Protein AF-0000000073371280 (afdb_homodimer)

Radius of gyration: 33.18 Å; Cα contacts (8 Å, |Δi|>4): 2070; chains: 2; bounding box: 90×64×83 Å

InterPro domains:
  IPR001611 Leucine-rich repeat [PS51450] (56-77)
  IPR032675 Leucine-rich repeat domain superfamily [G3DSA:3.80.10.10] (1-343)
  IPR052574 Cell Division and Infection-Related Protein [PTHR47566] (32-199)

Foldseek 3Di:
DWCLVQAPWPLLSQVLLVPFNDVSPTDDLVRQCQDAEEAQDQSQTAADGVVLSNQNHAYYANAQYAYADYDCLNNQNHAEYHHDHYAHADDDCQSNQNHAYDAHAHYAYQDDDCQSNLNHQEDHHAHYAHQADDCPSHQNHQYDAHAHYAHADYDNPANQRHAYYHHAHYAHQDDACLNHCNHAEYHHAHYAYQAYDCQSNQNHAYDAHAHYAHADDDCLSNQNHAEDHHAHYAHQDDDCPSNPNHNYDHHAHYNHAADWDAQPLAGIFGQDRRGLFTWGWGQDPNDTAIETEPQNYPVQVVLLNLLVNVCSVCVVVLVVVVLVLVCVVPVPAPSVPWAWHHKYHYHNFKIWTKIFSQADPQATKIWIWMATSVRHTDNDIDIDHD/DWCLVQAPWVLLSQVLLVPFNDVSPTDDLVRQCQDAEDAQDQSQTAADGVVLSNQNHAYYANAQYAYADYDCLNNQNHAEYHHDHYAHADDDCQSNQNHAYDAHAHYAYQDDDCQSNLNHQEDHHAHYAHQADDCPSHQNHQYDAHAHYAHADYDNPARQRHAYYHHAHYAHQDDACLNHCNHAEYHHAHYAYQAYDCQSNQNHAYYAHAHYAHADDDCLSNQNHAEDHHAHYAHADDDCPSNPNHNYDHHANYNHAADWDAQPLAGIFGQDRRGLFTWGWGQDPNDTAIETEPQNYPVQVVLQNLLVNVCSVCVVVLVVVVLVLVCVVPVPDPSVQWAWHHKYHYHNFKIWTKIFSQADPQATKIWIWMATSVRHTDNDIDIDHD

Solvent-accessible surface area (backbone atoms only — not comparable to full-atom values): 37244 Å² total; per-residue (Å²): 101,82,48,50,80,49,30,72,26,66,54,52,39,49,50,44,26,73,73,43,25,87,79,55,79,52,35,39,50,84,45,37,33,76,41,40,67,45,83,49,56,62,55,73,31,53,41,58,54,52,50,52,51,25,47,43,21,28,33,40,30,50,22,47,31,54,27,40,54,65,75,51,65,50,21,47,52,23,26,32,42,34,44,21,43,30,49,28,48,55,63,72,43,71,51,23,46,50,23,27,34,41,28,52,21,41,31,46,26,51,59,63,67,50,71,48,23,49,50,24,28,34,43,34,45,24,40,33,52,24,51,56,64,74,39,84,49,38,46,51,25,29,33,41,29,53,20,41,30,53,29,47,59,63,65,58,62,68,20,66,49,23,27,36,42,33,45,24,39,32,48,25,49,52,62,72,50,63,43,20,48,46,24,27,34,40,33,48,21,41,31,49,26,47,52,58,68,43,68,54,23,42,60,20,30,36,42,31,48,23,41,29,48,28,43,58,64,67,48,65,50,21,41,50,22,27,35,39,35,45,22,37,29,45,31,49,63,79,71,61,85,50,26,80,50,53,75,42,78,40,60,29,30,30,52,45,77,54,72,70,45,76,40,88,62,54,37,59,28,37,55,35,36,66,68,39,21,32,32,33,57,30,77,53,95,92,36,82,30,46,33,42,40,65,25,64,44,61,70,46,45,58,59,32,45,62,42,50,44,55,45,40,76,40,43,70,58,51,53,52,51,51,51,52,51,51,35,70,76,36,71,89,51,74,59,87,63,50,35,85,51,36,35,38,36,67,54,64,47,34,35,33,45,30,28,35,67,45,82,46,100,78,27,42,32,32,41,31,40,38,27,37,66,85,68,47,70,50,95,53,78,43,78,47,68,86,101,81,48,49,80,49,30,73,26,66,56,52,37,49,49,44,26,73,73,42,24,85,81,53,79,53,35,40,50,83,46,38,33,77,41,39,68,44,83,49,55,62,55,72,30,55,43,57,54,51,51,52,52,24,47,44,22,28,33,41,31,48,22,46,29,54,26,40,54,64,75,53,65,50,21,48,50,23,27,32,43,34,45,24,41,30,48,29,48,55,65,71,43,72,51,24,46,50,23,26,34,41,31,51,20,40,31,46,26,51,59,63,67,51,73,49,24,49,50,22,30,33,42,33,45,24,40,30,52,25,51,57,65,73,40,84,48,37,46,51,24,30,34,40,28,52,20,41,30,55,29,45,60,64,65,59,61,68,20,66,49,23,27,36,40,34,46,24,40,31,48,26,49,53,62,71,51,62,43,20,49,45,24,26,34,41,34,49,22,43,30,50,25,47,52,59,68,43,67,52,22,43,59,20,29,34,42,31,47,24,41,29,46,27,42,56,62,66,49,65,48,21,40,50,23,28,34,40,35,46,22,36,30,45,30,47,63,77,72,60,86,50,26,79,49,53,75,41,79,40,61,30,30,29,53,44,77,56,73,71,46,77,38,88,63,55,36,59,28,39,55,36,35,64,68,41,21,32,33,33,58,30,75,54,97,91,36,81,31,47,31,41,40,66,27,66,45,63,70,46,45,56,60,31,44,62,42,50,44,55,44,41,76,40,41,69,59,51,51,50,50,49,52,51,49,51,36,71,76,37,70,87,52,76,61,86,65,50,35,85,49,35,34,39,37,65,52,63,48,35,35,32,46,30,28,34,67,45,81,45,100,80,27,42,32,32,41,32,41,38,26,37,65,84,67,46,69,50,96,52,78,44,78,46,67,87

Structure (mmCIF, N/CA/C/O backbone):
data_AF-0000000073371280-model_v1
#
loop_
_entity.id
_entity.type
_entity.pdbx_description
1 polymer 'Leucine-rich repeat domain-containing protein'
#
loop_
_atom_site.group_PDB
_atom_site.id
_atom_site.type_symbol
_atom_site.label_atom_id
_atom_site.label_alt_id
_atom_site.label_comp_id
_atom_site.label_asym_id
_atom_site.label_entity_id
_atom_site.label_seq_id
_atom_site.pdbx_PDB_ins_code
_atom_site.Cartn_x
_atom_site.Cartn_y
_atom_site.Cartn_z
_atom_site.occupancy
_atom_site.B_iso_or_equiv
_atom_site.auth_seq_id
_atom_site.auth_comp_id
_atom_site.auth_asym_id
_atom_site.auth_atom_id
_atom_site.pdbx_PDB_model_num
ATOM 1 N N . MET A 1 1 ? -45.969 -21.984 -8.047 1 91.56 1 MET A N 1
ATOM 2 C CA . MET A 1 1 ? -45.969 -21.016 -6.969 1 91.56 1 MET A CA 1
ATOM 3 C C . MET A 1 1 ? -45.5 -19.656 -7.465 1 91.56 1 MET A C 1
ATOM 5 O O . MET A 1 1 ? -44.438 -19.547 -8.078 1 91.56 1 MET A O 1
ATOM 9 N N . ASN A 1 2 ? -46.281 -18.719 -7.246 1 96.5 2 ASN A N 1
ATOM 10 C CA . ASN A 1 2 ? -45.969 -17.359 -7.652 1 96.5 2 ASN A CA 1
ATOM 11 C C . ASN A 1 2 ? -45 -16.688 -6.68 1 96.5 2 ASN A C 1
ATOM 13 O O . ASN A 1 2 ? -45.281 -16.562 -5.492 1 96.5 2 ASN A O 1
ATOM 17 N N . ILE A 1 3 ? -43.75 -16.25 -7.184 1 97.69 3 ILE A N 1
ATOM 18 C CA . ILE A 1 3 ? -42.719 -15.719 -6.309 1 97.69 3 ILE A CA 1
ATOM 19 C C . ILE A 1 3 ? -42.375 -14.289 -6.723 1 97.69 3 ILE A C 1
ATOM 21 O O . ILE A 1 3 ? -41.281 -13.789 -6.426 1 97.69 3 ILE A O 1
ATOM 25 N N . THR A 1 4 ? -43.188 -13.68 -7.414 1 97.88 4 THR A N 1
ATOM 26 C CA . THR A 1 4 ? -42.969 -12.352 -7.965 1 97.88 4 THR A CA 1
ATOM 27 C C . THR A 1 4 ? -42.594 -11.367 -6.863 1 97.88 4 THR A C 1
ATOM 29 O O . THR A 1 4 ? -41.688 -10.555 -7.031 1 97.88 4 THR A O 1
ATOM 32 N N . ASN A 1 5 ? -43.125 -11.453 -5.73 1 97.31 5 ASN A N 1
ATOM 33 C CA . ASN A 1 5 ? -42.938 -10.5 -4.641 1 97.31 5 ASN A CA 1
ATOM 34 C C . ASN A 1 5 ? -41.656 -10.742 -3.895 1 97.31 5 ASN A C 1
ATOM 36 O O . ASN A 1 5 ? -41.219 -9.898 -3.102 1 97.31 5 ASN A O 1
ATOM 40 N N . SER A 1 6 ? -41.031 -11.859 -4.168 1 97.56 6 SER A N 1
ATOM 41 C CA . SER A 1 6 ? -39.75 -12.148 -3.537 1 97.56 6 SER A CA 1
ATOM 42 C C . SER A 1 6 ? -38.625 -11.32 -4.152 1 97.56 6 SER A C 1
ATOM 44 O O . SER A 1 6 ? -37.562 -11.188 -3.564 1 97.56 6 SER A O 1
ATOM 46 N N . PHE A 1 7 ? -38.938 -10.891 -5.328 1 98.06 7 PHE A N 1
ATOM 47 C CA . PHE A 1 7 ? -37.969 -10.031 -6.004 1 98.06 7 PHE A CA 1
ATOM 48 C C . PHE A 1 7 ? -38.156 -8.578 -5.598 1 98.06 7 PHE A C 1
ATOM 50 O O . PHE A 1 7 ? -39 -7.875 -6.176 1 98.06 7 PHE A O 1
ATOM 57 N N . THR A 1 8 ? -37.312 -8.133 -4.703 1 97.75 8 THR A N 1
ATOM 58 C CA . THR A 1 8 ? -37.562 -6.82 -4.117 1 97.75 8 THR A CA 1
ATOM 59 C C . THR A 1 8 ? -36.812 -5.738 -4.895 1 97.75 8 THR A C 1
ATOM 61 O O . THR A 1 8 ? -37.094 -4.547 -4.734 1 97.75 8 THR A O 1
ATOM 64 N N . ASP A 1 9 ? -35.812 -6.129 -5.703 1 97.69 9 ASP A N 1
ATOM 65 C CA . ASP A 1 9 ? -35.188 -5.199 -6.625 1 97.69 9 ASP A CA 1
ATOM 66 C C . ASP A 1 9 ? -35.938 -5.117 -7.949 1 97.69 9 ASP A C 1
ATOM 68 O O . ASP A 1 9 ? -36.094 -6.125 -8.648 1 97.69 9 ASP A O 1
ATOM 72 N N . SER A 1 10 ? -36.438 -3.91 -8.328 1 97.06 10 SER A N 1
ATOM 73 C CA . SER A 1 10 ? -37.281 -3.76 -9.516 1 97.06 10 SER A CA 1
ATOM 74 C C . SER A 1 10 ? -36.5 -4.133 -10.781 1 97.06 10 SER A C 1
ATOM 76 O O . SER A 1 10 ? -37.094 -4.719 -11.703 1 97.06 10 SER A O 1
ATOM 78 N N . GLY A 1 11 ? -35.219 -3.76 -10.781 1 97.31 11 GLY A N 1
ATOM 79 C CA . GLY A 1 11 ? -34.406 -4.109 -11.938 1 97.31 11 GLY A CA 1
ATOM 80 C C . GLY A 1 11 ? -34.281 -5.605 -12.133 1 97.31 11 GLY A C 1
ATOM 81 O O . GLY A 1 11 ? -34.406 -6.105 -13.258 1 97.31 11 GLY A O 1
ATOM 82 N N . PHE A 1 12 ? -34.094 -6.301 -11.031 1 97.94 12 PHE A N 1
ATOM 83 C CA . PHE A 1 12 ? -33.938 -7.75 -11.102 1 97.94 12 PHE A CA 1
ATOM 84 C C . PHE A 1 12 ? -35.25 -8.406 -11.492 1 97.94 12 PHE A C 1
ATOM 86 O O . PHE A 1 12 ? -35.281 -9.297 -12.344 1 97.94 12 PHE A O 1
ATOM 93 N N . ARG A 1 13 ? -36.25 -7.879 -10.883 1 97.75 13 ARG A N 1
ATOM 94 C CA . ARG A 1 13 ? -37.594 -8.383 -11.211 1 97.75 13 ARG A CA 1
ATOM 95 C C . ARG A 1 13 ? -37.875 -8.227 -12.703 1 97.75 13 ARG A C 1
ATOM 97 O O . ARG A 1 13 ? -38.312 -9.172 -13.352 1 97.75 13 ARG A O 1
ATOM 104 N N . ASP A 1 14 ? -37.625 -7.082 -13.195 1 97.19 14 ASP A N 1
ATOM 105 C CA . ASP A 1 14 ? -37.906 -6.805 -14.602 1 97.19 14 ASP A CA 1
ATOM 106 C C . ASP A 1 14 ? -37.062 -7.703 -15.508 1 97.19 14 ASP A C 1
ATOM 108 O O . ASP A 1 14 ? -37.531 -8.18 -16.531 1 97.19 14 ASP A O 1
ATOM 112 N N . TYR A 1 15 ? -35.844 -7.852 -15.102 1 97.25 15 TYR A N 1
ATOM 113 C CA . TYR A 1 15 ? -34.969 -8.719 -15.867 1 97.25 15 TYR A CA 1
ATOM 114 C C . TYR A 1 15 ? -35.531 -10.133 -15.961 1 97.25 15 TYR A C 1
ATOM 116 O O . TYR A 1 15 ? -35.562 -10.719 -17.047 1 97.25 15 TYR A O 1
ATOM 124 N N . VAL A 1 16 ? -35.969 -10.672 -14.812 1 97.75 16 VAL A N 1
ATOM 125 C CA . VAL A 1 16 ? -36.5 -12.039 -14.75 1 97.75 16 VAL A CA 1
ATOM 126 C C . VAL A 1 16 ? -37.781 -12.141 -15.547 1 97.75 16 VAL A C 1
ATOM 128 O O . VAL A 1 16 ? -38 -13.094 -16.297 1 97.75 16 VAL A O 1
ATOM 131 N N . LEU A 1 17 ? -38.656 -11.164 -15.445 1 97.56 17 LEU A N 1
ATOM 132 C CA . LEU A 1 17 ? -39.906 -11.133 -16.188 1 97.56 17 LEU A CA 1
ATOM 133 C C . LEU A 1 17 ? -39.656 -11.148 -17.688 1 97.56 17 LEU A C 1
ATOM 135 O O . LEU A 1 17 ? -40.312 -11.906 -18.422 1 97.56 17 LEU A O 1
ATOM 139 N N . LYS A 1 18 ? -38.719 -10.375 -18.078 1 96.75 18 LYS A N 1
ATOM 140 C CA . LYS A 1 18 ? -38.406 -10.203 -19.5 1 96.75 18 LYS A CA 1
ATOM 141 C C . LYS A 1 18 ? -37.781 -11.461 -20.078 1 96.75 18 LYS A C 1
ATOM 143 O O . LYS A 1 18 ? -38.094 -11.852 -21.203 1 96.75 18 LYS A O 1
ATOM 148 N N . ASN A 1 19 ? -36.938 -12.062 -19.25 1 96.88 19 ASN A N 1
ATOM 149 C CA . ASN A 1 19 ? -36.094 -13.094 -19.844 1 96.88 19 ASN A CA 1
ATOM 150 C C . ASN A 1 19 ? -36.625 -14.492 -19.547 1 96.88 19 ASN A C 1
ATOM 152 O O . ASN A 1 19 ? -36.375 -15.43 -20.312 1 96.88 19 ASN A O 1
ATOM 156 N N . PHE A 1 20 ? -37.438 -14.672 -18.406 1 96.19 20 PHE A N 1
ATOM 157 C CA . PHE A 1 20 ? -37.656 -16.047 -18 1 96.19 20 PHE A CA 1
ATOM 158 C C . PHE A 1 20 ? -39.156 -16.312 -17.75 1 96.19 20 PHE A C 1
ATOM 160 O O . PHE A 1 20 ? -39.594 -17.453 -17.734 1 96.19 20 PHE A O 1
ATOM 167 N N . SER A 1 21 ? -39.844 -15.273 -17.5 1 93.81 21 SER A N 1
ATOM 168 C CA . SER A 1 21 ? -41.281 -15.438 -17.219 1 93.81 21 SER A CA 1
ATOM 169 C C . SER A 1 21 ? -42.031 -15.828 -18.484 1 93.81 21 SER A C 1
ATOM 171 O O . SER A 1 21 ? -41.812 -15.266 -19.547 1 93.81 21 SER A O 1
ATOM 173 N N . LYS A 1 22 ? -43.062 -16.625 -18.312 1 89.44 22 LYS A N 1
ATOM 174 C CA . LYS A 1 22 ? -43.875 -17.062 -19.453 1 89.44 22 LYS A CA 1
ATOM 175 C C . LYS A 1 22 ? -44.906 -16.016 -19.859 1 89.44 22 LYS A C 1
ATOM 177 O O . LYS A 1 22 ? -45.062 -15.711 -21.047 1 89.44 22 LYS A O 1
ATOM 182 N N . ASP A 1 23 ? -45.562 -15.523 -18.969 1 90.69 23 ASP A N 1
ATOM 183 C CA . ASP A 1 23 ? -46.625 -14.578 -19.25 1 90.69 23 ASP A CA 1
ATOM 184 C C . ASP A 1 23 ? -46.156 -13.141 -19.094 1 90.69 23 ASP A C 1
ATOM 186 O O . ASP A 1 23 ? -46.906 -12.195 -19.359 1 90.69 23 ASP A O 1
ATOM 190 N N . LYS A 1 24 ? -44.969 -12.906 -18.656 1 91.75 24 LYS A N 1
ATOM 191 C CA . LYS A 1 24 ? -44.312 -11.617 -18.531 1 91.75 24 LYS A CA 1
ATOM 192 C C . LYS A 1 24 ? -44.969 -10.758 -17.453 1 91.75 24 LYS A C 1
ATOM 194 O O . LYS A 1 24 ? -44.625 -9.586 -17.297 1 91.75 24 LYS A O 1
ATOM 199 N N . THR A 1 25 ? -45.844 -11.289 -16.672 1 93.62 25 THR A N 1
ATOM 200 C CA . THR A 1 25 ? -46.562 -10.508 -15.664 1 93.62 25 THR A CA 1
ATOM 201 C C . THR A 1 25 ? -46.281 -11.062 -14.266 1 93.62 25 THR A C 1
ATOM 203 O O . THR A 1 25 ? -46.375 -10.328 -13.281 1 93.62 25 THR A O 1
ATOM 206 N N . SER A 1 26 ? -46 -12.289 -14.25 1 96.94 26 SER A N 1
ATOM 207 C CA . SER A 1 26 ? -45.719 -12.938 -12.977 1 96.94 26 SER A CA 1
ATOM 208 C C . SER A 1 26 ? -44.531 -13.914 -13.109 1 96.94 26 SER A C 1
ATOM 210 O O . SER A 1 26 ? -44.188 -14.336 -14.219 1 96.94 26 SER A O 1
ATOM 212 N N . ILE A 1 27 ? -43.875 -14.18 -11.938 1 97.81 27 ILE A N 1
ATOM 213 C CA . ILE A 1 27 ? -42.781 -15.117 -11.922 1 97.81 27 ILE A CA 1
ATOM 214 C C . ILE A 1 27 ? -43.156 -16.375 -11.141 1 97.81 27 ILE A C 1
ATOM 216 O O . ILE A 1 27 ? -43.5 -16.281 -9.953 1 97.81 27 ILE A O 1
ATOM 220 N N . GLN A 1 28 ? -43.125 -17.453 -11.844 1 97.69 28 GLN A N 1
ATOM 221 C CA . GLN A 1 28 ? -43.344 -18.75 -11.203 1 97.69 28 GLN A CA 1
ATOM 222 C C . GLN A 1 28 ? -42.031 -19.438 -10.883 1 97.69 28 GLN A C 1
ATOM 224 O O . GLN A 1 28 ? -41.031 -19.219 -11.555 1 97.69 28 GLN A O 1
ATOM 229 N N . ILE A 1 29 ? -42.031 -20.266 -9.766 1 97.5 29 ILE A N 1
ATOM 230 C CA . ILE A 1 29 ? -40.844 -21.031 -9.422 1 97.5 29 ILE A CA 1
ATOM 231 C C . ILE A 1 29 ? -40.344 -21.812 -10.641 1 97.5 29 ILE A C 1
ATOM 233 O O . ILE A 1 29 ? -39.156 -21.891 -10.898 1 97.5 29 ILE A O 1
ATOM 237 N N . SER A 1 30 ? -41.219 -22.375 -11.445 1 96.5 30 SER A N 1
ATOM 238 C CA . SER A 1 30 ? -40.906 -23.172 -12.625 1 96.5 30 SER A CA 1
ATOM 239 C C . SER A 1 30 ? -40.219 -22.328 -13.688 1 96.5 30 SER A C 1
ATOM 241 O O . SER A 1 30 ? -39.5 -22.859 -14.547 1 96.5 30 SER A O 1
ATOM 243 N N . ASP A 1 31 ? -40.344 -21.016 -13.609 1 97 31 ASP A N 1
ATOM 244 C CA . ASP A 1 31 ? -39.719 -20.125 -14.578 1 97 31 ASP A CA 1
ATOM 245 C C . ASP A 1 31 ? -38.219 -20.047 -14.375 1 97 31 ASP A C 1
ATOM 247 O O . ASP A 1 31 ? -37.469 -19.781 -15.32 1 97 31 ASP A O 1
ATOM 251 N N . VAL A 1 32 ? -37.781 -20.25 -13.094 1 97.81 32 VAL A N 1
ATOM 252 C CA . VAL A 1 32 ? -36.406 -19.875 -12.82 1 97.81 32 VAL A CA 1
ATOM 253 C C . VAL A 1 32 ? -35.625 -21.062 -12.266 1 97.81 32 VAL A C 1
ATOM 255 O O . VAL A 1 32 ? -34.406 -21.094 -12.289 1 97.81 32 VAL A O 1
ATOM 258 N N . LYS A 1 33 ? -36.25 -22.125 -11.773 1 97.5 33 LYS A N 1
ATOM 259 C CA . LYS A 1 33 ? -35.656 -23.219 -11.016 1 97.5 33 LYS A CA 1
ATOM 260 C C . LYS A 1 33 ? -34.625 -23.953 -11.859 1 97.5 33 LYS A C 1
ATOM 262 O O . LYS A 1 33 ? -33.656 -24.516 -11.32 1 97.5 33 LYS A O 1
ATOM 267 N N . ASN A 1 34 ? -34.719 -23.969 -13.203 1 97.5 34 ASN A N 1
ATOM 268 C CA . ASN A 1 34 ? -33.844 -24.766 -14.062 1 97.5 34 ASN A CA 1
ATOM 269 C C . ASN A 1 34 ? -32.781 -23.906 -14.758 1 97.5 34 ASN A C 1
ATOM 271 O O . ASN A 1 34 ? -32 -24.406 -15.562 1 97.5 34 ASN A O 1
ATOM 275 N N . ILE A 1 35 ? -32.781 -22.594 -14.469 1 98.25 35 ILE A N 1
ATOM 276 C CA . ILE A 1 35 ? -31.781 -21.719 -15.062 1 98.25 35 ILE A CA 1
ATOM 277 C C . ILE A 1 35 ? -30.406 -22.016 -14.477 1 98.25 35 ILE A C 1
ATOM 279 O O . ILE A 1 35 ? -30.25 -22.109 -13.258 1 98.25 35 ILE A O 1
ATOM 283 N N . THR A 1 36 ? -29.422 -22.156 -15.336 1 98.5 36 THR A N 1
ATOM 284 C CA . THR A 1 36 ? -28.109 -22.594 -14.883 1 98.5 36 THR A CA 1
ATOM 285 C C . THR A 1 36 ? -27.109 -21.453 -14.953 1 98.5 36 THR A C 1
ATOM 287 O O . THR A 1 36 ? -26.016 -21.531 -14.367 1 98.5 36 THR A O 1
ATOM 290 N N . SER A 1 37 ? -27.406 -20.438 -15.688 1 98.62 37 SER A N 1
ATOM 291 C CA . SER A 1 37 ? -26.516 -19.297 -15.828 1 98.62 37 SER A CA 1
ATOM 292 C C . SER A 1 37 ? -27.297 -17.984 -15.82 1 98.62 37 SER A C 1
ATOM 294 O O . SER A 1 37 ? -28.344 -17.875 -16.453 1 98.62 37 SER A O 1
ATOM 296 N N . LEU A 1 38 ? -26.781 -17.031 -15.055 1 98.12 38 LEU A N 1
ATOM 297 C CA . LEU A 1 38 ? -27.406 -15.719 -14.953 1 98.12 38 LEU A CA 1
ATOM 298 C C . LEU A 1 38 ? -26.375 -14.617 -15.164 1 98.12 38 LEU A C 1
ATOM 300 O O . LEU A 1 38 ? -25.359 -14.57 -14.469 1 98.12 38 LEU A O 1
ATOM 304 N N . ASN A 1 39 ? -26.609 -13.781 -16.125 1 98.38 39 ASN A N 1
ATOM 305 C CA . ASN A 1 39 ? -25.781 -12.602 -16.375 1 98.38 39 ASN A CA 1
ATOM 306 C C . ASN A 1 39 ? -26.531 -11.312 -16.047 1 98.38 39 ASN A C 1
ATOM 308 O O . ASN A 1 39 ? -27.391 -10.867 -16.812 1 98.38 39 ASN A O 1
ATOM 312 N N . LEU A 1 40 ? -26.156 -10.766 -14.945 1 98.38 40 LEU A N 1
ATOM 313 C CA . LEU A 1 40 ? -26.781 -9.547 -14.438 1 98.38 40 LEU A CA 1
ATOM 314 C C . LEU A 1 40 ? -25.797 -8.391 -14.398 1 98.38 40 LEU A C 1
ATOM 316 O O . LEU A 1 40 ? -25.922 -7.48 -13.578 1 98.38 40 LEU A O 1
ATOM 320 N N . LYS A 1 41 ? -24.844 -8.398 -15.203 1 98.06 41 LYS A N 1
ATOM 321 C CA . LYS A 1 41 ? -23.797 -7.391 -15.219 1 98.06 41 LYS A CA 1
ATOM 322 C C . LYS A 1 41 ? -24.359 -6.008 -15.547 1 98.06 41 LYS A C 1
ATOM 324 O O . LYS A 1 41 ? -25.172 -5.867 -16.453 1 98.06 41 LYS A O 1
ATOM 329 N N . SER A 1 42 ? -24.062 -5.027 -14.797 1 97.44 42 SER A N 1
ATOM 330 C CA . SER A 1 42 ? -24.328 -3.617 -15.07 1 97.44 42 SER A CA 1
ATOM 331 C C . SER A 1 42 ? -25.812 -3.346 -15.227 1 97.44 42 SER A C 1
ATOM 333 O O . SER A 1 42 ? -26.25 -2.754 -16.219 1 97.44 42 SER A O 1
ATOM 335 N N . GLN A 1 43 ? -26.547 -3.754 -14.242 1 96.56 43 GLN A N 1
ATOM 336 C CA . GLN A 1 43 ? -28 -3.598 -14.281 1 96.56 43 GLN A CA 1
ATOM 337 C C . GLN A 1 43 ? -28.484 -2.617 -13.219 1 96.56 43 GLN A C 1
ATOM 339 O O . GLN A 1 43 ? -29.688 -2.469 -13 1 96.56 43 GLN A O 1
ATOM 344 N N . LYS A 1 44 ? -27.609 -2.031 -12.555 1 96.19 44 LYS A N 1
ATOM 345 C CA . LYS A 1 44 ? -27.891 -1.051 -11.516 1 96.19 44 LYS A CA 1
ATOM 346 C C . LYS A 1 44 ? -28.719 -1.67 -10.391 1 96.19 44 LYS A C 1
ATOM 348 O O . LYS A 1 44 ? -29.656 -1.038 -9.875 1 96.19 44 LYS A O 1
ATOM 353 N N . LEU A 1 45 ? -28.406 -2.922 -10.07 1 98 45 LEU A N 1
ATOM 354 C CA . LEU A 1 45 ? -29.141 -3.658 -9.039 1 98 45 LEU A CA 1
ATOM 355 C C . LEU A 1 45 ? -28.656 -3.275 -7.648 1 98 45 LEU A C 1
ATOM 357 O O . LEU A 1 45 ? -27.469 -3.027 -7.449 1 98 45 LEU A O 1
ATOM 361 N N . GLU A 1 46 ? -29.625 -3.371 -6.707 1 96.56 46 GLU A N 1
ATOM 362 C CA . GLU A 1 46 ? -29.281 -3.078 -5.316 1 96.56 46 GLU A CA 1
ATOM 363 C C . GLU A 1 46 ? -29.25 -4.352 -4.477 1 96.56 46 GLU A C 1
ATOM 365 O O . GLU A 1 46 ? -28.594 -4.398 -3.434 1 96.56 46 GLU A O 1
ATOM 370 N N . ASN A 1 47 ? -29.969 -5.258 -4.891 1 97.25 47 ASN A N 1
ATOM 371 C CA . ASN A 1 47 ? -29.953 -6.562 -4.238 1 97.25 47 ASN A CA 1
ATOM 372 C C . ASN A 1 47 ? -30.375 -7.676 -5.191 1 97.25 47 ASN A C 1
ATOM 374 O O . ASN A 1 47 ? -30.797 -7.406 -6.312 1 97.25 47 ASN A O 1
ATOM 378 N N . LEU A 1 48 ? -30.203 -8.875 -4.707 1 98.25 48 LEU A N 1
ATOM 379 C CA . LEU A 1 48 ? -30.531 -10.039 -5.527 1 98.25 48 LEU A CA 1
ATOM 380 C C . LEU A 1 48 ? -31.578 -10.914 -4.836 1 98.25 48 LEU A C 1
ATOM 382 O O . LEU A 1 48 ? -31.547 -12.141 -4.977 1 98.25 48 LEU A O 1
ATOM 386 N N . ASN A 1 49 ? -32.469 -10.266 -4.031 1 98.25 49 ASN A N 1
ATOM 387 C CA . ASN A 1 49 ? -33.531 -11.062 -3.469 1 98.25 49 ASN A CA 1
ATOM 388 C C . ASN A 1 49 ? -34.312 -11.812 -4.551 1 98.25 49 ASN A C 1
ATOM 390 O O . ASN A 1 49 ? -34.594 -11.25 -5.609 1 98.25 49 ASN A O 1
ATOM 394 N N . GLY A 1 50 ? -34.625 -13.039 -4.273 1 98.06 50 GLY A N 1
ATOM 395 C CA . GLY A 1 50 ? -35.25 -13.906 -5.266 1 98.06 50 GLY A CA 1
ATOM 396 C C . GLY A 1 50 ? -34.281 -14.906 -5.875 1 98.06 50 GLY A C 1
ATOM 397 O O . GLY A 1 50 ? -34.688 -15.891 -6.48 1 98.06 50 GLY A O 1
ATOM 398 N N . ILE A 1 51 ? -32.969 -14.703 -5.672 1 98.56 51 ILE A N 1
ATOM 399 C CA . ILE A 1 51 ? -31.938 -15.547 -6.281 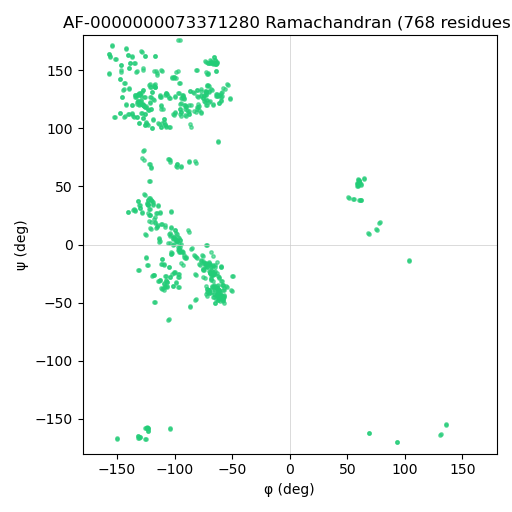1 98.56 51 ILE A CA 1
ATOM 400 C C . ILE A 1 51 ? -32 -16.953 -5.695 1 98.56 51 ILE A C 1
ATOM 402 O O . ILE A 1 51 ? -31.516 -17.906 -6.305 1 98.56 51 ILE A O 1
ATOM 406 N N . GLU A 1 52 ? -32.594 -17.062 -4.445 1 98.38 52 GLU A N 1
ATOM 407 C CA . GLU A 1 52 ? -32.719 -18.344 -3.748 1 98.38 52 GLU A CA 1
ATOM 408 C C . GLU A 1 52 ? -33.531 -19.344 -4.543 1 98.38 52 GLU A C 1
ATOM 410 O O . GLU A 1 52 ? -33.438 -20.562 -4.34 1 98.38 52 GLU A O 1
ATOM 415 N N . TYR A 1 53 ? -34.312 -18.906 -5.488 1 98.31 53 TYR A N 1
ATOM 416 C CA . TYR A 1 53 ? -35.188 -19.781 -6.242 1 98.31 53 TYR A CA 1
ATOM 417 C C . TYR A 1 53 ? -34.5 -20.328 -7.484 1 98.31 53 TYR A C 1
ATOM 419 O O . TYR A 1 53 ? -35.031 -21.219 -8.156 1 98.31 53 TYR A O 1
ATOM 427 N N . PHE A 1 54 ? -33.375 -19.797 -7.816 1 98.44 54 PHE A N 1
ATOM 428 C CA . PHE A 1 54 ? -32.562 -20.328 -8.906 1 98.44 54 PHE A CA 1
ATOM 429 C C . PHE A 1 54 ? -31.734 -21.516 -8.438 1 98.44 54 PHE A C 1
ATOM 431 O O . PHE A 1 54 ? -30.516 -21.453 -8.406 1 98.44 54 PHE A O 1
ATOM 438 N N . THR A 1 55 ? -32.344 -22.594 -8.18 1 98.12 55 THR A N 1
ATOM 439 C CA . THR A 1 55 ? -31.766 -23.719 -7.453 1 98.12 55 THR A CA 1
ATOM 440 C C . THR A 1 55 ? -30.797 -24.5 -8.336 1 98.12 55 THR A C 1
ATOM 442 O O . THR A 1 55 ? -29.969 -25.25 -7.84 1 98.12 55 THR A O 1
ATOM 445 N N . SER A 1 56 ? -30.781 -24.312 -9.664 1 98.56 56 SER A N 1
ATOM 446 C CA . SER A 1 56 ? -29.891 -25.016 -10.57 1 98.56 56 SER A CA 1
ATOM 447 C C . SER A 1 56 ? -28.75 -24.125 -11.031 1 98.56 56 SER A C 1
ATOM 449 O O . SER A 1 56 ? -27.953 -24.516 -11.891 1 98.56 56 SER A O 1
ATOM 451 N N . LEU A 1 57 ? -28.688 -22.984 -10.438 1 98.56 57 LEU A N 1
ATOM 452 C CA . LEU A 1 57 ? -27.734 -21.969 -10.898 1 98.56 57 LEU A CA 1
ATOM 453 C C . LEU A 1 57 ? -26.297 -22.453 -10.719 1 98.56 57 LEU A C 1
ATOM 455 O O . LEU A 1 57 ? -25.906 -22.875 -9.625 1 98.56 57 LEU A O 1
ATOM 459 N N . ASN A 1 58 ? -25.5 -22.359 -11.852 1 98.81 58 ASN A N 1
ATOM 460 C CA . ASN A 1 58 ? -24.078 -22.734 -11.852 1 98.81 58 ASN A CA 1
ATOM 461 C C . ASN A 1 58 ? -23.172 -21.516 -11.977 1 98.81 58 ASN A C 1
ATOM 463 O O . ASN A 1 58 ? -22.062 -21.516 -11.461 1 98.81 58 ASN A O 1
ATOM 467 N N . SER A 1 59 ? -23.672 -20.609 -12.68 1 98.88 59 SER A N 1
ATOM 468 C CA . SER A 1 59 ? -22.891 -19.406 -12.953 1 98.88 59 SER A CA 1
ATOM 469 C C . SER A 1 59 ? -23.703 -18.141 -12.758 1 98.88 59 SER A C 1
ATOM 471 O O . SER A 1 59 ? -24.812 -18.016 -13.297 1 98.88 59 SER A O 1
ATOM 473 N N . LEU A 1 60 ? -23.141 -17.25 -11.953 1 98.88 60 LEU A N 1
ATOM 474 C CA . LEU A 1 60 ? -23.766 -15.953 -11.695 1 98.88 60 LEU A CA 1
ATOM 475 C C . LEU A 1 60 ? -22.781 -14.812 -11.93 1 98.88 60 LEU A C 1
ATOM 477 O O . LEU A 1 60 ? -21.719 -14.766 -11.305 1 98.88 60 LEU A O 1
ATOM 481 N N . ASP A 1 61 ? -23.078 -13.93 -12.797 1 98.88 61 ASP A N 1
ATOM 482 C CA . ASP A 1 61 ? -22.359 -12.68 -12.969 1 98.88 61 ASP A CA 1
ATOM 483 C C . ASP A 1 61 ? -23.219 -11.477 -12.609 1 98.88 61 ASP A C 1
ATOM 485 O O . ASP A 1 61 ? -24.156 -11.133 -13.344 1 98.88 61 ASP A O 1
ATOM 489 N N . CYS A 1 62 ? -22.969 -10.93 -11.484 1 98.75 62 CYS A N 1
ATOM 490 C CA . CYS A 1 62 ? -23.656 -9.719 -11.062 1 98.75 62 CYS A CA 1
ATOM 491 C C . CYS A 1 62 ? -22.688 -8.57 -10.844 1 98.75 62 CYS A C 1
ATOM 493 O O . CYS A 1 62 ? -22.875 -7.762 -9.93 1 98.75 62 CYS A O 1
ATOM 495 N N . SER A 1 63 ? -21.656 -8.453 -11.641 1 98.62 63 SER A N 1
ATOM 496 C CA . SER A 1 63 ? -20.625 -7.438 -11.508 1 98.62 63 SER A CA 1
ATOM 497 C C . SER A 1 63 ? -21.141 -6.066 -11.945 1 98.62 63 SER A C 1
ATOM 499 O O . SER A 1 63 ? -22.141 -5.973 -12.664 1 98.62 63 SER A O 1
ATOM 501 N N . TYR A 1 64 ? -20.531 -5.031 -11.492 1 97.56 64 TYR A N 1
ATOM 502 C CA . TYR A 1 64 ? -20.844 -3.652 -11.859 1 97.56 64 TYR A CA 1
ATOM 503 C C . TYR A 1 64 ? -22.281 -3.295 -11.5 1 97.56 64 TYR A C 1
ATOM 505 O O . TYR A 1 64 ? -23.047 -2.842 -12.352 1 97.56 64 TYR A O 1
ATOM 513 N N . ASN A 1 65 ? -22.609 -3.494 -10.234 1 98.06 65 ASN A N 1
ATOM 514 C CA . ASN A 1 65 ? -23.875 -3.096 -9.625 1 98.06 65 ASN A CA 1
ATOM 515 C C . ASN A 1 65 ? -23.672 -2.355 -8.312 1 98.06 65 ASN A C 1
ATOM 517 O O . ASN A 1 65 ? -22.594 -1.812 -8.07 1 98.06 65 ASN A O 1
ATOM 521 N N . GLN A 1 66 ? -24.734 -2.203 -7.555 1 95.06 66 GLN A N 1
ATOM 522 C CA . GLN A 1 66 ? -24.641 -1.496 -6.281 1 95.06 66 GLN A CA 1
ATOM 523 C C . GLN A 1 66 ? -25.109 -2.383 -5.129 1 95.06 66 GLN A C 1
ATOM 525 O O . GLN A 1 66 ? -25.828 -1.93 -4.238 1 95.06 66 GLN A O 1
ATOM 530 N N . ILE A 1 67 ? -24.688 -3.617 -5.281 1 96.88 67 ILE A N 1
ATOM 531 C CA . ILE A 1 67 ? -25.125 -4.617 -4.32 1 96.88 67 ILE A CA 1
ATOM 532 C C . ILE A 1 67 ? -24.281 -4.523 -3.047 1 96.88 67 ILE A C 1
ATOM 534 O O . ILE A 1 67 ? -23.062 -4.434 -3.113 1 96.88 67 ILE A O 1
ATOM 538 N N . ARG A 1 68 ? -25 -4.539 -1.914 1 93.38 68 ARG A N 1
ATOM 539 C CA . ARG A 1 68 ? -24.297 -4.41 -0.649 1 93.38 68 ARG A CA 1
ATOM 540 C C . ARG A 1 68 ? -24.203 -5.754 0.065 1 93.38 68 ARG A C 1
ATOM 542 O O . ARG A 1 68 ? -23.328 -5.961 0.905 1 93.38 68 ARG A O 1
ATOM 549 N N . SER A 1 69 ? -25.188 -6.594 -0.223 1 93.81 69 SER A N 1
ATOM 550 C CA . SER A 1 69 ? -25.219 -7.934 0.354 1 93.81 69 SER A CA 1
ATOM 551 C C . SER A 1 69 ? -25.844 -8.938 -0.607 1 93.81 69 SER A C 1
ATOM 553 O O . SER A 1 69 ? -26.75 -8.594 -1.359 1 93.81 69 SER A O 1
ATOM 555 N N . ILE A 1 70 ? -25.281 -10.102 -0.583 1 96.38 70 ILE A N 1
ATOM 556 C CA . ILE A 1 70 ? -25.828 -11.172 -1.42 1 96.38 70 ILE A CA 1
ATOM 557 C C . ILE A 1 70 ? -26 -12.438 -0.588 1 96.38 70 ILE A C 1
ATOM 559 O O . ILE A 1 70 ? -25.109 -12.836 0.154 1 96.38 70 ILE A O 1
ATOM 563 N N . ASP A 1 71 ? -27.188 -13.023 -0.652 1 98.06 71 ASP A N 1
ATOM 564 C CA . ASP A 1 71 ? -27.438 -14.305 0.006 1 98.06 71 ASP A CA 1
ATOM 565 C C . ASP A 1 71 ? -27.562 -15.43 -1.015 1 98.06 71 ASP A C 1
ATOM 567 O O . ASP A 1 71 ? -28.625 -15.625 -1.61 1 98.06 71 ASP A O 1
ATOM 571 N N . ILE A 1 72 ? -26.547 -16.172 -1.154 1 98.38 72 ILE A N 1
ATOM 572 C CA . ILE A 1 72 ? -26.516 -17.25 -2.129 1 98.38 72 ILE A CA 1
ATOM 573 C C . ILE A 1 72 ? -26.484 -18.594 -1.402 1 98.38 72 ILE A C 1
ATOM 575 O O . ILE A 1 72 ? -26 -19.594 -1.944 1 98.38 72 ILE A O 1
ATOM 579 N N . SER A 1 73 ? -27.016 -18.703 -0.196 1 98.25 73 SER A N 1
ATOM 580 C CA . SER A 1 73 ? -26.938 -19.891 0.638 1 98.25 73 SER A CA 1
ATOM 581 C C . SER A 1 73 ? -27.797 -21.016 0.064 1 98.25 73 SER A C 1
ATOM 583 O O . SER A 1 73 ? -27.609 -22.188 0.404 1 98.25 73 SER A O 1
ATOM 585 N N . GLN A 1 74 ? -28.719 -20.656 -0.854 1 98.12 74 GLN A N 1
ATOM 586 C CA . GLN A 1 74 ? -29.594 -21.672 -1.427 1 98.12 74 GLN A CA 1
ATOM 587 C C . GLN A 1 74 ? -29.141 -22.062 -2.834 1 98.12 74 GLN A C 1
ATOM 589 O O . GLN A 1 74 ? -29.75 -22.922 -3.473 1 98.12 74 GLN A O 1
ATOM 594 N N . ASN A 1 75 ? -28.219 -21.406 -3.355 1 98.56 75 ASN A N 1
ATOM 595 C CA . ASN A 1 75 ? -27.656 -21.734 -4.66 1 98.56 75 ASN A CA 1
ATOM 596 C C . ASN A 1 75 ? -26.516 -22.75 -4.535 1 98.56 75 ASN A C 1
ATOM 598 O O . ASN A 1 75 ? -25.359 -22.438 -4.848 1 98.56 75 ASN A O 1
ATOM 602 N N . LEU A 1 76 ? -26.844 -23.922 -4.242 1 98.56 76 LEU A N 1
ATOM 603 C CA . LEU A 1 76 ? -25.938 -24.953 -3.773 1 98.56 76 LEU A CA 1
ATOM 604 C C . LEU A 1 76 ? -25.062 -25.469 -4.914 1 98.56 76 LEU A C 1
ATOM 606 O O . LEU A 1 76 ? -24 -26.047 -4.68 1 98.56 76 LEU A O 1
ATOM 610 N N . LEU A 1 77 ? -25.453 -25.234 -6.156 1 98.62 77 LEU A N 1
ATOM 611 C CA . LEU A 1 77 ? -24.734 -25.812 -7.293 1 98.62 77 LEU A CA 1
ATOM 612 C C . LEU A 1 77 ? -23.812 -24.781 -7.938 1 98.62 77 LEU A C 1
ATOM 614 O O . LEU A 1 77 ? -23.172 -25.062 -8.953 1 98.62 77 LEU A O 1
ATOM 618 N N . LEU A 1 78 ? -23.734 -23.609 -7.336 1 98.81 78 LEU A N 1
ATOM 619 C CA . LEU A 1 78 ? -22.984 -22.5 -7.91 1 98.81 78 LEU A CA 1
ATOM 620 C C . LEU A 1 78 ? -21.5 -22.875 -8.07 1 98.81 78 LEU A C 1
ATOM 622 O O . LEU A 1 78 ? -20.859 -23.328 -7.121 1 98.81 78 LEU A O 1
ATOM 626 N N . LYS A 1 79 ? -20.984 -22.656 -9.297 1 98.94 79 LYS A N 1
ATOM 627 C CA . LYS A 1 79 ? -19.578 -22.938 -9.625 1 98.94 79 LYS A CA 1
ATOM 628 C C . LYS A 1 79 ? -18.812 -21.656 -9.898 1 98.94 79 LYS A C 1
ATOM 630 O O . LYS A 1 79 ? -17.594 -21.609 -9.688 1 98.94 79 LYS A O 1
ATOM 635 N N . GLU A 1 80 ? -19.469 -20.703 -10.391 1 98.94 80 GLU A N 1
ATOM 636 C CA . GLU A 1 80 ? -18.859 -19.422 -10.75 1 98.94 80 GLU A CA 1
ATOM 637 C C . GLU A 1 80 ? -19.672 -18.25 -10.203 1 98.94 80 GLU A C 1
ATOM 639 O O . GLU A 1 80 ? -20.875 -18.141 -10.469 1 98.94 80 GLU A O 1
ATOM 644 N N . LEU A 1 81 ? -19 -17.422 -9.438 1 98.94 81 LEU A N 1
ATOM 645 C CA . LEU A 1 81 ? -19.578 -16.188 -8.938 1 98.94 81 LEU A CA 1
ATOM 646 C C . LEU A 1 81 ? -18.703 -14.984 -9.297 1 98.94 81 LEU A C 1
ATOM 648 O O . LEU A 1 81 ? -17.594 -14.852 -8.789 1 98.94 81 LEU A O 1
ATOM 652 N N . ILE A 1 82 ? -19.188 -14.133 -10.148 1 98.94 82 ILE A N 1
ATOM 653 C CA . ILE A 1 82 ? -18.516 -12.898 -10.539 1 98.94 82 ILE A CA 1
ATOM 654 C C . ILE A 1 82 ? -19.312 -11.703 -10.008 1 98.94 82 ILE A C 1
ATOM 656 O O . ILE A 1 82 ? -20.328 -11.328 -10.578 1 98.94 82 ILE A O 1
ATOM 660 N N . CYS A 1 83 ? -18.812 -11.133 -8.898 1 98.81 83 CYS A N 1
ATOM 661 C CA . CYS A 1 83 ? -19.547 -10.047 -8.266 1 98.81 83 CYS A CA 1
ATOM 662 C C . CYS A 1 83 ? -18.641 -8.844 -8.031 1 98.81 83 CYS A C 1
ATOM 664 O O . CYS A 1 83 ? -18.875 -8.062 -7.102 1 98.81 83 CYS A O 1
ATOM 666 N N . ASN A 1 84 ? -17.625 -8.68 -8.828 1 98.62 84 ASN A N 1
ATOM 667 C CA . ASN A 1 84 ? -16.719 -7.551 -8.688 1 98.62 84 ASN A CA 1
ATOM 668 C C . ASN A 1 84 ? -17.406 -6.227 -8.977 1 98.62 84 ASN A C 1
ATOM 670 O O . ASN A 1 84 ? -18.484 -6.203 -9.586 1 98.62 84 ASN A O 1
ATOM 674 N N . GLU A 1 85 ? -16.812 -5.152 -8.516 1 97.38 85 GLU A N 1
ATOM 675 C CA . GLU A 1 85 ? -17.312 -3.797 -8.75 1 97.38 85 GLU A CA 1
ATOM 676 C C . GLU A 1 85 ? -18.719 -3.619 -8.203 1 97.38 85 GLU A C 1
ATOM 678 O O . GLU A 1 85 ? -19.641 -3.271 -8.945 1 97.38 85 GLU A O 1
ATOM 683 N N . ASN A 1 86 ? -18.844 -3.912 -6.883 1 97.62 86 ASN A N 1
ATOM 684 C CA . ASN A 1 86 ? -20.031 -3.686 -6.066 1 97.62 86 ASN A CA 1
ATOM 685 C C . ASN A 1 86 ? -19.688 -2.994 -4.75 1 97.62 86 ASN A C 1
ATOM 687 O O . ASN A 1 86 ? -18.672 -2.307 -4.656 1 97.62 86 ASN A O 1
ATOM 691 N N . GLU A 1 87 ? -20.641 -3.025 -3.814 1 94.88 87 GLU A N 1
ATOM 692 C CA . GLU A 1 87 ? -20.422 -2.443 -2.492 1 94.88 87 GLU A CA 1
ATOM 693 C C . GLU A 1 87 ? -20.578 -3.496 -1.396 1 94.88 87 GLU A C 1
ATOM 695 O O . GLU A 1 87 ? -21.109 -3.211 -0.324 1 94.88 87 GLU A O 1
ATOM 700 N N . ILE A 1 88 ? -20.109 -4.66 -1.705 1 96.5 88 ILE A N 1
ATOM 701 C CA . ILE A 1 88 ? -20.359 -5.801 -0.83 1 96.5 88 ILE A CA 1
ATOM 702 C C . ILE A 1 88 ? -19.516 -5.664 0.441 1 96.5 88 ILE A C 1
ATOM 704 O O . ILE A 1 88 ? -18.312 -5.441 0.376 1 96.5 88 ILE A O 1
ATOM 708 N N . LEU A 1 89 ? -20.219 -5.855 1.562 1 94.56 89 LEU A N 1
ATOM 709 C CA . LEU A 1 89 ? -19.562 -5.668 2.855 1 94.56 89 LEU A CA 1
ATOM 710 C C . LEU A 1 89 ? -19.078 -7 3.42 1 94.56 89 LEU A C 1
ATOM 712 O O . LEU A 1 89 ? -18.094 -7.051 4.145 1 94.56 89 LEU A O 1
ATOM 716 N N . SER A 1 90 ? -19.891 -7.934 3.162 1 95.5 90 SER A N 1
ATOM 717 C CA . SER A 1 90 ? -19.594 -9.289 3.607 1 95.5 90 SER A CA 1
ATOM 718 C C . SER A 1 90 ? -20.125 -10.328 2.625 1 95.5 90 SER A C 1
ATOM 720 O O . SER A 1 90 ? -21.125 -10.094 1.945 1 95.5 90 SER A O 1
ATOM 722 N N . LEU A 1 91 ? -19.406 -11.445 2.557 1 97.62 91 LEU A N 1
ATOM 723 C CA . LEU A 1 91 ? -19.75 -12.516 1.63 1 97.62 91 LEU A CA 1
ATOM 724 C C . LEU A 1 91 ? -19.672 -13.875 2.316 1 97.62 91 LEU A C 1
ATOM 726 O O . LEU A 1 91 ? -18.594 -14.32 2.707 1 97.62 91 LEU A O 1
ATOM 730 N N . ASP A 1 92 ? -20.812 -14.508 2.539 1 98.44 92 ASP A N 1
ATOM 731 C CA . ASP A 1 92 ? -20.859 -15.852 3.119 1 98.44 92 ASP A CA 1
ATOM 732 C C . ASP A 1 92 ? -20.922 -16.922 2.029 1 98.44 92 ASP A C 1
ATOM 734 O O . ASP A 1 92 ? -21.906 -17.031 1.306 1 98.44 92 ASP A O 1
ATOM 738 N N . LEU A 1 93 ? -19.922 -17.688 1.933 1 98.62 93 LEU A N 1
ATOM 739 C CA . LEU A 1 93 ? -19.797 -18.688 0.875 1 98.62 93 LEU A CA 1
ATOM 740 C C . LEU A 1 93 ? -19.812 -20.094 1.45 1 98.62 93 LEU A C 1
ATOM 742 O O . LEU A 1 93 ? -19.484 -21.062 0.757 1 98.62 93 LEU A O 1
ATOM 746 N N . SER A 1 94 ? -20.234 -20.297 2.672 1 98.38 94 SER A N 1
ATOM 747 C CA . SER A 1 94 ? -20.109 -21.562 3.391 1 98.38 94 SER A CA 1
ATOM 748 C C . SER A 1 94 ? -20.969 -22.656 2.752 1 98.38 94 SER A C 1
ATOM 750 O O . SER A 1 94 ? -20.641 -23.844 2.824 1 98.38 94 SER A O 1
ATOM 752 N N . ALA A 1 95 ? -22.047 -22.281 2.068 1 98.38 95 ALA A N 1
ATOM 753 C CA . ALA A 1 95 ? -22.953 -23.234 1.46 1 98.38 95 ALA A CA 1
ATOM 754 C C . ALA A 1 95 ? -22.531 -23.562 0.031 1 98.38 95 ALA A C 1
ATOM 756 O O . ALA A 1 95 ? -23.047 -24.516 -0.574 1 98.38 95 ALA A O 1
ATOM 757 N N . ASN A 1 96 ? -21.609 -22.828 -0.54 1 98.69 96 ASN A N 1
ATOM 758 C CA . ASN A 1 96 ? -21.266 -22.953 -1.95 1 98.69 96 ASN A CA 1
ATOM 759 C C . ASN A 1 96 ? -20.016 -23.812 -2.143 1 98.69 96 ASN A C 1
ATOM 761 O O . ASN A 1 96 ? -19.016 -23.344 -2.682 1 98.69 96 ASN A O 1
ATOM 765 N N . THR A 1 97 ? -20.172 -25.047 -1.84 1 98.62 97 THR A N 1
ATOM 766 C CA . THR A 1 97 ? -19.031 -25.969 -1.763 1 98.62 97 THR A CA 1
ATOM 767 C C . THR A 1 97 ? -18.562 -26.359 -3.158 1 98.62 97 THR A C 1
ATOM 769 O O . THR A 1 97 ? -17.469 -26.906 -3.314 1 98.62 97 THR A O 1
ATOM 772 N N . HIS A 1 98 ? -19.328 -26 -4.238 1 98.69 98 HIS A N 1
ATOM 773 C CA . HIS A 1 98 ? -18.938 -26.359 -5.598 1 98.69 98 HIS A CA 1
ATOM 774 C C . HIS A 1 98 ? -18.25 -25.188 -6.305 1 98.69 98 HIS A C 1
ATOM 776 O O . HIS A 1 98 ? -17.875 -25.312 -7.473 1 98.69 98 HIS A O 1
ATOM 782 N N . LEU A 1 99 ? -18.047 -24.125 -5.598 1 98.81 99 LEU A N 1
ATOM 783 C CA . LEU A 1 99 ? -17.5 -22.906 -6.203 1 98.81 99 LEU A CA 1
ATOM 784 C C . LEU A 1 99 ? -16.094 -23.156 -6.75 1 98.81 99 LEU A C 1
ATOM 786 O O . LEU A 1 99 ? -15.234 -23.672 -6.039 1 98.81 99 LEU A O 1
ATOM 790 N N . GLU A 1 100 ? -15.898 -22.797 -8.047 1 98.94 100 GLU A N 1
ATOM 791 C CA . GLU A 1 100 ? -14.625 -22.969 -8.727 1 98.94 100 GLU A CA 1
ATOM 792 C C . GLU A 1 100 ? -14 -21.625 -9.086 1 98.94 100 GLU A C 1
ATOM 794 O O . GLU A 1 100 ? -12.781 -21.5 -9.172 1 98.94 100 GLU A O 1
ATOM 799 N N . HIS A 1 101 ? -14.844 -20.672 -9.344 1 98.94 101 HIS A N 1
ATOM 800 C CA . HIS A 1 101 ? -14.414 -19.344 -9.758 1 98.94 101 HIS A CA 1
ATOM 801 C C . HIS A 1 101 ? -15.109 -18.266 -8.945 1 98.94 101 HIS A C 1
ATOM 803 O O . HIS A 1 101 ? -16.344 -18.156 -8.961 1 98.94 101 HIS A O 1
ATOM 809 N N . LEU A 1 102 ? -14.297 -17.469 -8.258 1 98.94 102 LEU A N 1
ATOM 810 C CA . LEU A 1 102 ? -14.812 -16.344 -7.488 1 98.94 102 LEU A CA 1
ATOM 811 C C . LEU A 1 102 ? -14.086 -15.047 -7.867 1 98.94 102 LEU A C 1
ATOM 813 O O . LEU A 1 102 ? -12.859 -14.969 -7.781 1 98.94 102 LEU A O 1
ATOM 817 N N . ASN A 1 103 ? -14.789 -14.086 -8.336 1 98.94 103 ASN A N 1
ATOM 818 C CA . ASN A 1 103 ? -14.297 -12.719 -8.523 1 98.94 103 ASN A CA 1
ATOM 819 C C . ASN A 1 103 ? -15.094 -11.719 -7.703 1 98.94 103 ASN A C 1
ATOM 821 O O . ASN A 1 103 ? -16.203 -11.344 -8.078 1 98.94 103 ASN A O 1
ATOM 825 N N . CYS A 1 104 ? -14.547 -11.328 -6.59 1 98.88 104 CYS A N 1
ATOM 826 C CA . CYS A 1 104 ? -15.18 -10.336 -5.723 1 98.88 104 CYS A CA 1
ATOM 827 C C . CYS A 1 104 ? -14.305 -9.102 -5.57 1 98.88 104 CYS A C 1
ATOM 829 O O . CYS A 1 104 ? -14.297 -8.469 -4.512 1 98.88 104 CYS A O 1
ATOM 831 N N . ALA A 1 105 ? -13.609 -8.773 -6.617 1 98.56 105 ALA A N 1
ATOM 832 C CA . ALA A 1 105 ? -12.719 -7.609 -6.625 1 98.56 105 ALA A CA 1
ATOM 833 C C . ALA A 1 105 ? -13.516 -6.309 -6.574 1 98.56 105 ALA A C 1
ATOM 835 O O . ALA A 1 105 ? -14.703 -6.289 -6.895 1 98.56 105 ALA A O 1
ATOM 836 N N . PHE A 1 106 ? -12.836 -5.25 -6.09 1 97.12 106 PHE A N 1
ATOM 837 C CA . PHE A 1 106 ? -13.438 -3.918 -6.074 1 97.12 106 PHE A CA 1
ATOM 838 C C . PHE A 1 106 ? -14.734 -3.916 -5.277 1 97.12 106 PHE A C 1
ATOM 840 O O . PHE A 1 106 ? -15.773 -3.467 -5.77 1 97.12 106 PHE A O 1
ATOM 847 N N . ASN A 1 107 ? -14.633 -4.402 -4.109 1 97.75 107 ASN A N 1
ATOM 848 C CA . ASN A 1 107 ? -15.695 -4.336 -3.113 1 97.75 107 ASN A CA 1
ATOM 849 C C . ASN A 1 107 ? -15.211 -3.697 -1.815 1 97.75 107 ASN A C 1
ATOM 851 O O . ASN A 1 107 ? -14.344 -2.822 -1.836 1 97.75 107 ASN A O 1
ATOM 855 N N . ARG A 1 108 ? -15.953 -4.016 -0.744 1 95.75 108 ARG A N 1
ATOM 856 C CA . ARG A 1 108 ? -15.609 -3.418 0.541 1 95.75 108 ARG A CA 1
ATOM 857 C C . ARG A 1 108 ? -15.422 -4.488 1.611 1 95.75 108 ARG A C 1
ATOM 859 O O . ARG A 1 108 ? -15.867 -4.32 2.748 1 95.75 108 ARG A O 1
ATOM 866 N N . LEU A 1 109 ? -14.742 -5.551 1.233 1 96.81 109 LEU A N 1
ATOM 867 C CA . LEU A 1 109 ? -14.617 -6.703 2.119 1 96.81 109 LEU A CA 1
ATOM 868 C C . LEU A 1 109 ? -13.469 -6.5 3.109 1 96.81 109 LEU A C 1
ATOM 870 O O . LEU A 1 109 ? -12.352 -6.16 2.715 1 96.81 109 LEU A O 1
ATOM 874 N N . LYS A 1 110 ? -13.773 -6.738 4.371 1 95.62 110 LYS A N 1
ATOM 875 C CA . LYS A 1 110 ? -12.734 -6.715 5.398 1 95.62 110 LYS A CA 1
ATOM 876 C C . LYS A 1 110 ? -12.227 -8.125 5.699 1 95.62 110 LYS A C 1
ATOM 878 O O . LYS A 1 110 ? -11.102 -8.297 6.176 1 95.62 110 LYS A O 1
ATOM 883 N N . LYS A 1 111 ? -13.125 -9.023 5.414 1 96.88 111 LYS A N 1
ATOM 884 C CA . LYS A 1 111 ? -12.812 -10.438 5.605 1 96.88 111 LYS A CA 1
ATOM 885 C C . LYS A 1 111 ? -13.367 -11.289 4.465 1 96.88 111 LYS A C 1
ATOM 887 O O . LYS A 1 111 ? -14.359 -10.914 3.84 1 96.88 111 LYS A O 1
ATOM 892 N N . LEU A 1 112 ? -12.703 -12.391 4.215 1 98.31 112 LEU A N 1
ATOM 893 C CA . LEU A 1 112 ? -13.141 -13.352 3.215 1 98.31 112 LEU A CA 1
ATOM 894 C C . LEU A 1 112 ? -12.844 -14.781 3.668 1 98.31 112 LEU A C 1
ATOM 896 O O . LEU A 1 112 ? -11.672 -15.164 3.789 1 98.31 112 LEU A O 1
ATOM 900 N N . ASN A 1 113 ? -13.867 -15.5 3.977 1 98.56 113 ASN A N 1
ATOM 901 C CA . ASN A 1 113 ? -13.711 -16.875 4.414 1 98.56 113 ASN A CA 1
ATOM 902 C C . ASN A 1 113 ? -13.992 -17.859 3.277 1 98.56 113 ASN A C 1
ATOM 904 O O . ASN A 1 113 ? -15.125 -17.984 2.818 1 98.56 113 ASN A O 1
ATOM 908 N N . ILE A 1 114 ? -13.031 -18.547 2.844 1 98.56 114 ILE A N 1
ATOM 909 C CA . ILE A 1 114 ? -13.172 -19.484 1.738 1 98.56 114 ILE A CA 1
ATOM 910 C C . ILE A 1 114 ? -12.789 -20.891 2.199 1 98.56 114 ILE A C 1
ATOM 912 O O . ILE A 1 114 ? -12.375 -21.734 1.393 1 98.56 114 ILE A O 1
ATOM 916 N N . SER A 1 115 ? -12.883 -21.219 3.471 1 98 115 SER A N 1
ATOM 917 C CA . SER A 1 115 ? -12.445 -22.484 4.051 1 98 115 SER A CA 1
ATOM 918 C C . SER A 1 115 ? -13.312 -23.641 3.576 1 98 115 SER A C 1
ATOM 920 O O . SER A 1 115 ? -12.891 -24.797 3.604 1 98 115 SER A O 1
ATOM 922 N N . HIS A 1 116 ? -14.531 -23.344 3.072 1 98.12 116 HIS A N 1
ATOM 923 C CA . HIS A 1 116 ? -15.453 -24.391 2.637 1 98.12 116 HIS A CA 1
ATOM 924 C C . HIS A 1 116 ? -15.438 -24.547 1.118 1 98.12 116 HIS A C 1
ATOM 926 O O . HIS A 1 116 ? -16.156 -25.375 0.565 1 98.12 116 HIS A O 1
ATOM 932 N N . ASN A 1 117 ? -14.664 -23.781 0.5 1 98.69 117 ASN A N 1
ATOM 933 C CA . ASN A 1 117 ? -14.633 -23.766 -0.958 1 98.69 117 ASN A CA 1
ATOM 934 C C . ASN A 1 117 ? -13.398 -24.484 -1.495 1 98.69 117 ASN A C 1
ATOM 936 O O . ASN A 1 117 ? -12.547 -23.875 -2.143 1 98.69 117 ASN A O 1
ATOM 940 N N . LEU A 1 118 ? -13.383 -25.797 -1.356 1 98.5 118 LEU A N 1
ATOM 941 C CA . LEU A 1 118 ? -12.227 -26.641 -1.595 1 98.5 118 LEU A CA 1
ATOM 942 C C . LEU A 1 118 ? -11.938 -26.766 -3.088 1 98.5 118 LEU A C 1
ATOM 944 O O . LEU A 1 118 ? -10.828 -27.141 -3.482 1 98.5 118 LEU A O 1
ATOM 948 N N . LEU A 1 119 ? -12.922 -26.391 -3.951 1 98.75 119 LEU A N 1
ATOM 949 C CA . LEU A 1 119 ? -12.781 -26.625 -5.383 1 98.75 119 LEU A CA 1
ATOM 950 C C . LEU A 1 119 ? -12.352 -25.359 -6.109 1 98.75 119 LEU A C 1
ATOM 952 O O . LEU A 1 119 ? -12.242 -25.344 -7.336 1 98.75 119 LEU A O 1
ATOM 956 N N . LEU A 1 120 ? -12.039 -24.266 -5.375 1 98.81 120 LEU A N 1
ATOM 957 C CA . LEU A 1 120 ? -11.68 -23 -5.992 1 98.81 120 LEU A CA 1
ATOM 958 C C . LEU A 1 120 ? -10.461 -23.156 -6.895 1 98.81 120 LEU A C 1
ATOM 960 O O . LEU A 1 120 ? -9.438 -23.703 -6.473 1 98.81 120 LEU A O 1
ATOM 964 N N . VAL A 1 121 ? -10.617 -22.703 -8.117 1 98.88 121 VAL A N 1
ATOM 965 C CA . VAL A 1 121 ? -9.562 -22.703 -9.133 1 98.88 121 VAL A CA 1
ATOM 966 C C . VAL A 1 121 ? -9.078 -21.281 -9.383 1 98.88 121 VAL A C 1
ATOM 968 O O . VAL A 1 121 ? -7.887 -21.062 -9.609 1 98.88 121 VAL A O 1
ATOM 971 N N . LYS A 1 122 ? -9.977 -20.375 -9.328 1 98.94 122 LYS A N 1
ATOM 972 C CA . LYS A 1 122 ? -9.703 -18.953 -9.547 1 98.94 122 LYS A CA 1
ATOM 973 C C . LYS A 1 122 ? -10.281 -18.094 -8.422 1 98.94 122 LYS A C 1
ATOM 975 O O . LYS A 1 122 ? -11.477 -18.188 -8.125 1 98.94 122 LYS A O 1
ATOM 980 N N . LEU A 1 123 ? -9.445 -17.328 -7.793 1 98.94 123 LEU A N 1
ATOM 981 C CA . LEU A 1 123 ? -9.859 -16.375 -6.758 1 98.94 123 LEU A CA 1
ATOM 982 C C . LEU A 1 123 ? -9.312 -14.984 -7.047 1 98.94 123 LEU A C 1
ATOM 984 O O . LEU A 1 123 ? -8.102 -14.766 -6.988 1 98.94 123 LEU A O 1
ATOM 988 N N . ILE A 1 124 ? -10.18 -14.047 -7.352 1 98.94 124 ILE A N 1
ATOM 989 C CA . ILE A 1 124 ? -9.828 -12.656 -7.625 1 98.94 124 ILE A CA 1
ATOM 990 C C . ILE A 1 124 ? -10.516 -11.742 -6.605 1 98.94 124 ILE A C 1
ATOM 992 O O . ILE A 1 124 ? -11.734 -11.578 -6.633 1 98.94 124 ILE A O 1
ATOM 996 N N . CYS A 1 125 ? -9.734 -11.18 -5.668 1 98.81 125 CYS A N 1
ATOM 997 C CA . CYS A 1 125 ? -10.32 -10.375 -4.602 1 98.81 125 CYS A CA 1
ATOM 998 C C . CYS A 1 125 ? -9.516 -9.102 -4.375 1 98.81 125 CYS A C 1
ATOM 1000 O O . CYS A 1 125 ? -9.438 -8.609 -3.252 1 98.81 125 CYS A O 1
ATOM 1002 N N . HIS A 1 126 ? -8.867 -8.586 -5.445 1 98.19 126 HIS A N 1
ATOM 1003 C CA . HIS A 1 126 ? -8.086 -7.363 -5.324 1 98.19 126 HIS A CA 1
ATOM 1004 C C . HIS A 1 126 ? -8.984 -6.16 -5.059 1 98.19 126 HIS A C 1
ATOM 1006 O O . HIS A 1 126 ? -10.188 -6.211 -5.305 1 98.19 126 HIS A O 1
ATOM 1012 N N . TRP A 1 127 ? -8.398 -5.082 -4.449 1 96.44 127 TRP A N 1
ATOM 1013 C CA . TRP A 1 127 ? -9.078 -3.816 -4.176 1 96.44 127 TRP A CA 1
ATOM 1014 C C . TRP A 1 127 ? -10.211 -4.008 -3.176 1 96.44 127 TRP A C 1
ATOM 1016 O O . TRP A 1 127 ? -11.367 -3.684 -3.469 1 96.44 127 TRP A O 1
ATOM 1026 N N . ASN A 1 128 ? -9.898 -4.527 -2.041 1 97.62 128 ASN A N 1
ATOM 1027 C CA . ASN A 1 128 ? -10.727 -4.633 -0.845 1 97.62 128 ASN A CA 1
ATOM 1028 C C . ASN A 1 128 ? -10 -4.117 0.39 1 97.62 128 ASN A C 1
ATOM 1030 O O . ASN A 1 128 ? -9.07 -3.314 0.278 1 97.62 128 ASN A O 1
ATOM 1034 N N . LEU A 1 129 ? -10.539 -4.445 1.568 1 96.88 129 LEU A N 1
ATOM 1035 C CA . LEU A 1 129 ? -9.938 -4.027 2.826 1 96.88 129 LEU A CA 1
ATOM 1036 C C . LEU A 1 129 ? -9.43 -5.23 3.615 1 96.88 129 LEU A C 1
ATOM 1038 O O . LEU A 1 129 ? -9.453 -5.227 4.848 1 96.88 129 LEU A O 1
ATOM 1042 N N . LEU A 1 130 ? -8.984 -6.234 2.871 1 97.44 130 LEU A N 1
ATOM 1043 C CA . LEU A 1 130 ? -8.562 -7.465 3.533 1 97.44 130 LEU A CA 1
ATOM 1044 C C . LEU A 1 130 ? -7.27 -7.258 4.309 1 97.44 130 LEU A C 1
ATOM 1046 O O . LEU A 1 130 ? -6.336 -6.625 3.807 1 97.44 130 LEU A O 1
ATOM 1050 N N . THR A 1 131 ? -7.211 -7.773 5.477 1 96.5 131 THR A N 1
ATOM 1051 C CA . THR A 1 131 ? -5.996 -7.719 6.277 1 96.5 131 THR A CA 1
ATOM 1052 C C . THR A 1 131 ? -5.379 -9.109 6.422 1 96.5 131 THR A C 1
ATOM 1054 O O . THR A 1 131 ? -4.246 -9.242 6.883 1 96.5 131 THR A O 1
ATOM 1057 N N . ASN A 1 132 ? -6.164 -10.078 6.035 1 97.19 132 ASN A N 1
ATOM 1058 C CA . ASN A 1 132 ? -5.734 -11.477 6.035 1 97.19 132 ASN A CA 1
ATOM 1059 C C . ASN A 1 132 ? -6.461 -12.281 4.965 1 97.19 132 ASN A C 1
ATOM 1061 O O . ASN A 1 132 ? -7.516 -11.875 4.48 1 97.19 132 ASN A O 1
ATOM 1065 N N . LEU A 1 133 ? -5.863 -13.414 4.59 1 98.06 133 LEU A N 1
ATOM 1066 C CA . LEU A 1 133 ? -6.441 -14.352 3.639 1 98.06 133 LEU A CA 1
ATOM 1067 C C . LEU A 1 133 ? -5.949 -15.773 3.912 1 98.06 133 LEU A C 1
ATOM 1069 O O . LEU A 1 133 ? -4.766 -16.062 3.734 1 98.06 133 LEU A O 1
ATOM 1073 N N . ASP A 1 134 ? -6.809 -16.625 4.383 1 98.25 134 ASP A N 1
ATOM 1074 C CA . ASP A 1 134 ? -6.457 -18 4.699 1 98.25 134 ASP A CA 1
ATOM 1075 C C . ASP A 1 134 ? -6.672 -18.922 3.494 1 98.25 134 ASP A C 1
ATOM 1077 O O . ASP A 1 134 ? -7.805 -19.094 3.039 1 98.25 134 ASP A O 1
ATOM 1081 N N . LEU A 1 135 ? -5.652 -19.547 3.018 1 98.25 135 LEU A N 1
ATOM 1082 C CA . LEU A 1 135 ? -5.707 -20.344 1.794 1 98.25 135 LEU A CA 1
ATOM 1083 C C . LEU A 1 135 ? -5.438 -21.812 2.088 1 98.25 135 LEU A C 1
ATOM 1085 O O . LEU A 1 135 ? -5.195 -22.594 1.171 1 98.25 135 LEU A O 1
ATOM 1089 N N . GLU A 1 136 ? -5.465 -22.25 3.262 1 96.81 136 GLU A N 1
ATOM 1090 C CA . GLU A 1 136 ? -5.047 -23.578 3.697 1 96.81 136 GLU A CA 1
ATOM 1091 C C . GLU A 1 136 ? -5.84 -24.672 2.986 1 96.81 136 GLU A C 1
ATOM 1093 O O . GLU A 1 136 ? -5.305 -25.734 2.697 1 96.81 136 GLU A O 1
ATOM 1098 N N . ASN A 1 137 ? -7.102 -24.391 2.648 1 97.06 137 ASN A N 1
ATOM 1099 C CA . ASN A 1 137 ? -7.98 -25.422 2.096 1 97.06 137 ASN A CA 1
ATOM 1100 C C . ASN A 1 1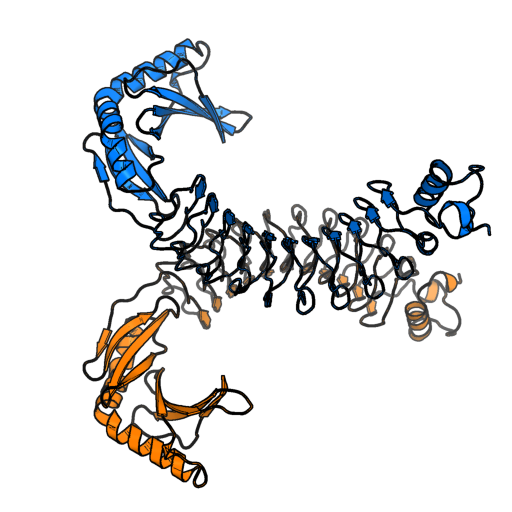37 ? -8.148 -25.266 0.588 1 97.06 137 ASN A C 1
ATOM 1102 O O . ASN A 1 137 ? -9.031 -25.875 -0.012 1 97.06 137 ASN A O 1
ATOM 1106 N N . ASN A 1 138 ? -7.305 -24.5 -0.02 1 98.12 138 ASN A N 1
ATOM 1107 C CA . ASN A 1 138 ? -7.512 -24.172 -1.43 1 98.12 138 ASN A CA 1
ATOM 1108 C C . ASN A 1 138 ? -6.324 -24.625 -2.281 1 98.12 138 ASN A C 1
ATOM 1110 O O . ASN A 1 138 ? -5.707 -23.797 -2.965 1 98.12 138 ASN A O 1
ATOM 1114 N N . SER A 1 139 ? -6.109 -25.875 -2.381 1 97.44 139 SER A N 1
ATOM 1115 C CA . SER A 1 139 ? -4.918 -26.453 -3 1 97.44 139 SER A CA 1
ATOM 1116 C C . SER A 1 139 ? -5.059 -26.5 -4.52 1 97.44 139 SER A C 1
ATOM 1118 O O . SER A 1 139 ? -4.074 -26.719 -5.23 1 97.44 139 SER A O 1
ATOM 1120 N N . LEU A 1 140 ? -6.289 -26.219 -5.059 1 98.44 140 LEU A N 1
ATOM 1121 C CA . LEU A 1 140 ? -6.527 -26.406 -6.484 1 98.44 140 LEU A CA 1
ATOM 1122 C C . LEU A 1 140 ? -6.395 -25.078 -7.227 1 98.44 140 LEU A C 1
ATOM 1124 O O . LEU A 1 140 ? -6.551 -25.031 -8.445 1 98.44 140 LEU A O 1
ATOM 1128 N N . LEU A 1 141 ? -6.023 -23.984 -6.492 1 98.75 141 LEU A N 1
ATOM 1129 C CA . LEU A 1 141 ? -5.961 -22.656 -7.09 1 98.75 141 LEU A CA 1
ATOM 1130 C C . LEU A 1 141 ? -4.98 -22.641 -8.258 1 98.75 141 LEU A C 1
ATOM 1132 O O . LEU A 1 141 ? -3.857 -23.125 -8.141 1 98.75 141 LEU A O 1
ATOM 1136 N N . GLU A 1 142 ? -5.414 -22.109 -9.344 1 98.94 142 GLU A N 1
ATOM 1137 C CA . GLU A 1 142 ? -4.574 -21.844 -10.516 1 98.94 142 GLU A CA 1
ATOM 1138 C C . GLU A 1 142 ? -4.305 -20.359 -10.68 1 98.94 142 GLU A C 1
ATOM 1140 O O . GLU A 1 142 ? -3.268 -19.969 -11.211 1 98.94 142 GLU A O 1
ATOM 1145 N N . GLU A 1 143 ? -5.227 -19.547 -10.281 1 98.94 143 GLU A N 1
ATOM 1146 C CA . GLU A 1 143 ? -5.125 -18.094 -10.336 1 98.94 143 GLU A CA 1
ATOM 1147 C C . GLU A 1 143 ? -5.531 -17.453 -9.008 1 98.94 143 GLU A C 1
ATOM 1149 O O . GLU A 1 143 ? -6.582 -17.781 -8.453 1 98.94 143 GLU A O 1
ATOM 1154 N N . LEU A 1 144 ? -4.707 -16.625 -8.516 1 98.94 144 LEU A N 1
ATOM 1155 C CA . LEU A 1 144 ? -4.941 -15.906 -7.266 1 98.94 144 LEU A CA 1
ATOM 1156 C C . LEU A 1 144 ? -4.547 -14.445 -7.391 1 98.94 144 LEU A C 1
ATOM 1158 O O . LEU A 1 144 ? -3.408 -14.125 -7.75 1 98.94 144 LEU A O 1
ATOM 1162 N N . ASP A 1 145 ? -5.488 -13.539 -7.184 1 98.94 145 ASP A N 1
ATOM 1163 C CA . ASP A 1 145 ? -5.227 -12.102 -7.227 1 98.94 145 ASP A CA 1
ATOM 1164 C C . ASP A 1 145 ? -5.797 -11.406 -5.996 1 98.94 145 ASP A C 1
ATOM 1166 O O . ASP A 1 145 ? -7.012 -11.227 -5.883 1 98.94 145 ASP A O 1
ATOM 1170 N N . PHE A 1 146 ? -4.961 -11.031 -5.051 1 98.69 146 PHE A N 1
ATOM 1171 C CA . PHE A 1 146 ? -5.395 -10.273 -3.883 1 98.69 146 PHE A CA 1
ATOM 1172 C C . PHE A 1 146 ? -4.621 -8.969 -3.768 1 98.69 146 PHE A C 1
ATOM 1174 O O . PHE A 1 146 ? -4.371 -8.484 -2.662 1 98.69 146 PHE A O 1
ATOM 1181 N N . ALA A 1 147 ? -4.277 -8.383 -4.891 1 98.25 147 ALA A N 1
ATOM 1182 C CA . ALA A 1 147 ? -3.574 -7.102 -4.934 1 98.25 147 ALA A CA 1
ATOM 1183 C C . ALA A 1 147 ? -4.43 -5.984 -4.344 1 98.25 147 ALA A C 1
ATOM 1185 O O . ALA A 1 147 ? -5.652 -6.113 -4.254 1 98.25 147 ALA A O 1
ATOM 1186 N N . TYR A 1 148 ? -3.766 -4.863 -3.871 1 95.94 148 TYR A N 1
ATOM 1187 C CA . TYR A 1 148 ? -4.426 -3.658 -3.377 1 95.94 148 TYR A CA 1
ATOM 1188 C C . TYR A 1 148 ? -5.324 -3.979 -2.189 1 95.94 148 TYR A C 1
ATOM 1190 O O . TYR A 1 148 ? -6.516 -3.656 -2.201 1 95.94 148 TYR A O 1
ATOM 1198 N N . ASN A 1 149 ? -4.77 -4.621 -1.268 1 97.5 149 ASN A N 1
ATOM 1199 C CA . ASN A 1 149 ? -5.316 -4.84 0.069 1 97.5 149 ASN A CA 1
ATOM 1200 C C . ASN A 1 149 ? -4.336 -4.395 1.151 1 97.5 149 ASN A C 1
ATOM 1202 O O . ASN A 1 149 ? -3.465 -3.559 0.903 1 97.5 149 ASN A O 1
ATOM 1206 N N . HIS A 1 150 ? -4.598 -4.773 2.348 1 95.62 150 HIS A N 1
ATOM 1207 C CA . HIS A 1 150 ? -3.709 -4.445 3.459 1 95.62 150 HIS A CA 1
ATOM 1208 C C . HIS A 1 150 ? -3.223 -5.707 4.164 1 95.62 150 HIS A C 1
ATOM 1210 O O . HIS A 1 150 ? -3.326 -5.816 5.391 1 95.62 150 HIS A O 1
ATOM 1216 N N . ILE A 1 151 ? -2.662 -6.566 3.342 1 96.56 151 ILE A N 1
ATOM 1217 C CA . ILE A 1 151 ? -2.18 -7.836 3.873 1 96.56 151 ILE A CA 1
ATOM 1218 C C . ILE A 1 151 ? -0.684 -7.738 4.168 1 96.56 151 ILE A C 1
ATOM 1220 O O . ILE A 1 151 ? 0.104 -7.355 3.299 1 96.56 151 ILE A O 1
ATOM 1224 N N . PHE A 1 152 ? -0.242 -8.117 5.312 1 95.25 152 PHE A N 1
ATOM 1225 C CA . PHE A 1 152 ? 1.14 -7.926 5.742 1 95.25 152 PHE A CA 1
ATOM 1226 C C . PHE A 1 152 ? 1.909 -9.242 5.68 1 95.25 152 PHE A C 1
ATOM 1228 O O . PHE A 1 152 ? 3.141 -9.25 5.707 1 95.25 152 PHE A O 1
ATOM 1235 N N . GLY A 1 153 ? 1.176 -10.281 5.652 1 95.25 153 GLY A N 1
ATOM 1236 C CA . GLY A 1 153 ? 1.754 -11.609 5.555 1 95.25 153 GLY A CA 1
ATOM 1237 C C . GLY A 1 153 ? 0.795 -12.641 4.984 1 95.25 153 GLY A C 1
ATOM 1238 O O . GLY A 1 153 ? -0.405 -12.594 5.258 1 95.25 153 GLY A O 1
ATOM 1239 N N . ILE A 1 154 ? 1.315 -13.633 4.246 1 96.94 154 ILE A N 1
ATOM 1240 C CA . ILE A 1 154 ? 0.482 -14.648 3.613 1 96.94 154 ILE A CA 1
ATOM 1241 C C . ILE A 1 154 ? 1.206 -15.992 3.633 1 96.94 154 ILE A C 1
ATOM 1243 O O . ILE A 1 154 ? 2.42 -16.047 3.428 1 96.94 154 ILE A O 1
ATOM 1247 N N . GLU A 1 155 ? 0.533 -17 4.012 1 97.31 155 GLU A N 1
ATOM 1248 C CA . GLU A 1 155 ? 1.003 -18.375 3.877 1 97.31 155 GLU A CA 1
ATOM 1249 C C . GLU A 1 155 ? 0.298 -19.094 2.729 1 97.31 155 GLU A C 1
ATOM 1251 O O . GLU A 1 155 ? -0.837 -19.547 2.879 1 97.31 155 GLU A O 1
ATOM 1256 N N . LEU A 1 156 ? 0.91 -19.219 1.663 1 97.38 156 LEU A N 1
ATOM 1257 C CA . LEU A 1 156 ? 0.304 -19.844 0.498 1 97.38 156 LEU A CA 1
ATOM 1258 C C . LEU A 1 156 ? 0.166 -21.359 0.708 1 97.38 156 LEU A C 1
ATOM 1260 O O . LEU A 1 156 ? -0.85 -21.953 0.337 1 97.38 156 LEU A O 1
ATOM 1264 N N . GLY A 1 157 ? 1.228 -21.938 1.362 1 96.19 157 GLY A N 1
ATOM 1265 C CA . GLY A 1 157 ? 1.26 -23.391 1.446 1 96.19 157 GLY A CA 1
ATOM 1266 C C . GLY A 1 157 ? 1.506 -24.062 0.107 1 96.19 157 GLY A C 1
ATOM 1267 O O . GLY A 1 157 ? 2.086 -23.453 -0.797 1 96.19 157 GLY A O 1
ATOM 1268 N N . VAL A 1 158 ? 1.171 -25.375 0.061 1 97 158 VAL A N 1
ATOM 1269 C CA . VAL A 1 158 ? 1.392 -26.156 -1.146 1 97 158 VAL A CA 1
ATOM 1270 C C . VAL A 1 158 ? 0.317 -25.828 -2.18 1 97 158 VAL A C 1
ATOM 1272 O O . VAL A 1 158 ? -0.862 -26.125 -1.975 1 97 158 VAL A O 1
ATOM 1275 N N . LYS A 1 159 ? 0.739 -25.219 -3.293 1 98.25 159 LYS A N 1
ATOM 1276 C CA . LYS A 1 159 ? -0.136 -24.891 -4.418 1 98.25 159 LYS A CA 1
ATOM 1277 C C . LYS A 1 159 ? 0.436 -25.422 -5.727 1 98.25 159 LYS A C 1
ATOM 1279 O O . LYS A 1 159 ? 0.94 -24.656 -6.551 1 98.25 159 LYS A O 1
ATOM 1284 N N . PRO A 1 160 ? 0.218 -26.734 -5.961 1 98.06 160 PRO A N 1
ATOM 1285 C CA . PRO A 1 160 ? 0.911 -27.391 -7.078 1 98.06 160 PRO A CA 1
ATOM 1286 C C . PRO A 1 160 ? 0.4 -26.922 -8.438 1 98.06 160 PRO A C 1
ATOM 1288 O O . PRO A 1 160 ? 1.102 -27.047 -9.445 1 98.06 160 PRO A O 1
ATOM 1291 N N . LYS A 1 161 ? -0.821 -26.234 -8.453 1 98.31 161 LYS A N 1
ATOM 1292 C CA . LYS A 1 161 ? -1.418 -25.891 -9.742 1 98.31 161 LYS A CA 1
ATOM 1293 C C . LYS A 1 161 ? -1.433 -24.391 -9.961 1 98.31 161 LYS A C 1
ATOM 1295 O O . LYS A 1 161 ? -1.898 -23.906 -11 1 98.31 161 LYS A O 1
ATOM 1300 N N . LEU A 1 162 ? -0.871 -23.625 -9.008 1 98.81 162 LEU A N 1
ATOM 1301 C CA . LEU A 1 162 ? -0.944 -22.172 -9.102 1 98.81 162 LEU A CA 1
ATOM 1302 C C . LEU A 1 162 ? -0.088 -21.656 -10.25 1 98.81 162 LEU A C 1
ATOM 1304 O O . LEU A 1 162 ? 1.121 -21.891 -10.289 1 98.81 162 LEU A O 1
ATOM 1308 N N . LYS A 1 163 ? -0.69 -20.922 -11.156 1 98.88 163 LYS A N 1
ATOM 1309 C CA . LYS A 1 163 ? -0.014 -20.453 -12.359 1 98.88 163 LYS A CA 1
ATOM 1310 C C . LYS A 1 163 ? 0.167 -18.938 -12.328 1 98.88 163 LYS A C 1
ATOM 1312 O O . LYS A 1 163 ? 1.168 -18.406 -12.82 1 98.88 163 LYS A O 1
ATOM 1317 N N . ASN A 1 164 ? -0.809 -18.25 -11.805 1 98.94 164 ASN A N 1
ATOM 1318 C CA . ASN A 1 164 ? -0.83 -16.781 -11.773 1 98.94 164 ASN A CA 1
ATOM 1319 C C . ASN A 1 164 ? -1.066 -16.266 -10.359 1 98.94 164 ASN A C 1
ATOM 1321 O O . ASN A 1 164 ? -2.107 -16.531 -9.758 1 98.94 164 ASN A O 1
ATOM 1325 N N . LEU A 1 165 ? -0.127 -15.539 -9.859 1 98.94 165 LEU A N 1
ATOM 1326 C CA . LEU A 1 165 ? -0.236 -14.93 -8.539 1 98.94 165 LEU A CA 1
ATOM 1327 C C . LEU A 1 165 ? -0 -13.422 -8.617 1 98.94 165 LEU A C 1
ATOM 1329 O O . LEU A 1 165 ? 1.083 -12.977 -9 1 98.94 165 LEU A O 1
ATOM 1333 N N . LYS A 1 166 ? -0.988 -12.602 -8.25 1 98.88 166 LYS A N 1
ATOM 1334 C CA . LYS A 1 166 ? -0.883 -11.141 -8.172 1 98.88 166 LYS A CA 1
ATOM 1335 C C . LYS A 1 166 ? -1.165 -10.648 -6.758 1 98.88 166 LYS A C 1
ATOM 1337 O O . LYS A 1 166 ? -2.268 -10.828 -6.238 1 98.88 166 LYS A O 1
ATOM 1342 N N . CYS A 1 167 ? -0.227 -10.078 -6.168 1 98.69 167 CYS A N 1
ATOM 1343 C CA . CYS A 1 167 ? -0.369 -9.625 -4.789 1 98.69 167 CYS A CA 1
ATOM 1344 C C . CYS A 1 167 ? 0.312 -8.273 -4.59 1 98.69 167 CYS A C 1
ATOM 1346 O O . CYS A 1 167 ? 0.781 -7.965 -3.494 1 98.69 167 CYS A O 1
ATOM 1348 N N . SER A 1 168 ? 0.392 -7.48 -5.668 1 97.75 168 SER A N 1
ATOM 1349 C CA . SER A 1 168 ? 1.009 -6.16 -5.613 1 97.75 168 SER A CA 1
ATOM 1350 C C . SER A 1 168 ? 0.239 -5.227 -4.684 1 97.75 168 SER A C 1
ATOM 1352 O O . SER A 1 168 ? -0.958 -5.418 -4.457 1 97.75 168 SER A O 1
ATOM 1354 N N . GLN A 1 169 ? 0.927 -4.238 -4.18 1 95.25 169 GLN A N 1
ATOM 1355 C CA . GLN A 1 169 ? 0.327 -3.17 -3.389 1 95.25 169 GLN A CA 1
ATOM 1356 C C . GLN A 1 169 ? -0.35 -3.727 -2.139 1 95.25 169 GLN A C 1
ATOM 1358 O O . GLN A 1 169 ? -1.563 -3.59 -1.971 1 95.25 169 GLN A O 1
ATOM 1363 N N . ASN A 1 170 ? 0.381 -4.422 -1.4 1 96.25 170 ASN A N 1
ATOM 1364 C CA . ASN A 1 170 ? 0.083 -4.855 -0.038 1 96.25 170 ASN A CA 1
ATOM 1365 C C . ASN A 1 170 ? 1.168 -4.41 0.939 1 96.25 170 ASN A C 1
ATOM 1367 O O . ASN A 1 170 ? 1.788 -3.361 0.751 1 96.25 170 ASN A O 1
ATOM 1371 N N . GLY A 1 171 ? 1.378 -4.965 2.008 1 94.19 171 GLY A N 1
ATOM 1372 C CA . GLY A 1 171 ? 2.439 -4.703 2.965 1 94.19 171 GLY A CA 1
ATOM 1373 C C . GLY A 1 171 ? 3.264 -5.934 3.295 1 94.19 171 GLY A C 1
ATOM 1374 O O . GLY A 1 171 ? 3.768 -6.07 4.41 1 94.19 171 GLY A O 1
ATOM 1375 N N . LEU A 1 172 ? 3.461 -6.805 2.283 1 96.62 172 LEU A N 1
ATOM 1376 C CA . LEU A 1 172 ? 4.113 -8.086 2.518 1 96.62 172 LEU A CA 1
ATOM 1377 C C . LEU A 1 172 ? 5.586 -7.895 2.867 1 96.62 172 LEU A C 1
ATOM 1379 O O . LEU A 1 172 ? 6.301 -7.168 2.172 1 96.62 172 LEU A O 1
ATOM 1383 N N . ILE A 1 173 ? 6.051 -8.555 3.875 1 94.81 173 ILE A N 1
ATOM 1384 C CA . ILE A 1 173 ? 7.453 -8.484 4.273 1 94.81 173 ILE A CA 1
ATOM 1385 C C . ILE A 1 173 ? 8.203 -9.711 3.76 1 94.81 173 ILE A C 1
ATOM 1387 O O . ILE A 1 173 ? 9.43 -9.695 3.654 1 94.81 173 ILE A O 1
ATOM 1391 N N . SER A 1 174 ? 7.434 -10.75 3.533 1 96.31 174 SER A N 1
ATOM 1392 C CA . SER A 1 174 ? 7.949 -11.984 2.955 1 96.31 174 SER A CA 1
ATOM 1393 C C . SER A 1 174 ? 6.91 -12.664 2.068 1 96.31 174 SER A C 1
ATOM 1395 O O . SER A 1 174 ? 5.715 -12.398 2.195 1 96.31 174 SER A O 1
ATOM 1397 N N . LEU A 1 175 ? 7.371 -13.43 1.142 1 98.06 175 LEU A N 1
ATOM 1398 C CA . LEU A 1 175 ? 6.523 -14.188 0.229 1 98.06 175 LEU A CA 1
ATOM 1399 C C . LEU A 1 175 ? 7.188 -15.508 -0.154 1 98.06 175 LEU A C 1
ATOM 1401 O O . LEU A 1 175 ? 8.258 -15.516 -0.766 1 98.06 175 LEU A O 1
ATOM 1405 N N . ASP A 1 176 ? 6.633 -16.594 0.249 1 98.38 176 ASP A N 1
ATOM 1406 C CA . ASP A 1 176 ? 7.168 -17.906 -0.051 1 98.38 176 ASP A CA 1
ATOM 1407 C C . ASP A 1 176 ? 6.398 -18.562 -1.194 1 98.38 176 ASP A C 1
ATOM 1409 O O . ASP A 1 176 ? 5.238 -18.953 -1.028 1 98.38 176 ASP A O 1
ATOM 1413 N N . VAL A 1 177 ? 7.008 -18.734 -2.314 1 98.44 177 VAL A N 1
ATOM 1414 C CA . VAL A 1 177 ? 6.359 -19.344 -3.473 1 98.44 177 VAL A CA 1
ATOM 1415 C C . VAL A 1 177 ? 7.059 -20.641 -3.836 1 98.44 177 VAL A C 1
ATOM 1417 O O . VAL A 1 177 ? 6.91 -21.141 -4.953 1 98.44 177 VAL A O 1
ATOM 1420 N N . SER A 1 178 ? 7.82 -21.234 -2.93 1 97.5 178 SER A N 1
ATOM 1421 C CA . SER A 1 178 ? 8.648 -22.406 -3.195 1 97.5 178 SER A CA 1
ATOM 1422 C C . SER A 1 178 ? 7.785 -23.625 -3.498 1 97.5 178 SER A C 1
ATOM 1424 O O . SER A 1 178 ? 8.227 -24.547 -4.191 1 97.5 178 SER A O 1
ATOM 1426 N N . ASP A 1 179 ? 6.539 -23.641 -2.994 1 97.62 179 ASP A N 1
ATOM 1427 C CA . ASP A 1 179 ? 5.664 -24.797 -3.205 1 97.62 179 ASP A CA 1
ATOM 1428 C C . ASP A 1 179 ? 4.625 -24.5 -4.285 1 97.62 179 ASP A C 1
ATOM 1430 O O . ASP A 1 179 ? 3.504 -25.016 -4.23 1 97.62 179 ASP A O 1
ATOM 1434 N N . CYS A 1 180 ? 4.984 -23.641 -5.199 1 98.38 180 CYS A N 1
ATOM 1435 C CA . CYS A 1 180 ? 4.176 -23.328 -6.371 1 98.38 180 CYS A CA 1
ATOM 1436 C C . CYS A 1 180 ? 4.949 -23.594 -7.656 1 98.38 180 CYS A C 1
ATOM 1438 O O . CYS A 1 180 ? 5.238 -22.672 -8.422 1 98.38 180 CYS A O 1
ATOM 1440 N N . PRO A 1 181 ? 5.215 -24.891 -7.973 1 97.94 181 PRO A N 1
ATOM 1441 C CA . PRO A 1 181 ? 6.117 -25.234 -9.07 1 97.94 181 PRO A CA 1
ATOM 1442 C C . PRO A 1 181 ? 5.566 -24.828 -10.438 1 97.94 181 PRO A C 1
ATOM 1444 O O . PRO A 1 181 ? 6.328 -24.672 -11.398 1 97.94 181 PRO A O 1
ATOM 1447 N N . GLU A 1 182 ? 4.215 -24.562 -10.578 1 98.44 182 GLU A N 1
ATOM 1448 C CA . GLU A 1 182 ? 3.623 -24.266 -11.883 1 98.44 182 GLU A CA 1
ATOM 1449 C C . GLU A 1 182 ? 3.439 -22.75 -12.07 1 98.44 182 GLU A C 1
ATOM 1451 O O . GLU A 1 182 ? 2.801 -22.328 -13.031 1 98.44 182 GLU A O 1
ATOM 1456 N N . LEU A 1 183 ? 4.062 -21.984 -11.188 1 98.69 183 LEU A N 1
ATOM 1457 C CA . LEU A 1 183 ? 3.908 -20.547 -11.219 1 98.69 183 LEU A CA 1
ATOM 1458 C C . LEU A 1 183 ? 4.535 -19.953 -12.484 1 98.69 183 LEU A C 1
ATOM 1460 O O . LEU A 1 183 ? 5.742 -20.094 -12.703 1 98.69 183 LEU A O 1
ATOM 1464 N N . LYS A 1 184 ? 3.748 -19.281 -13.305 1 98.81 184 LYS A N 1
ATOM 1465 C CA . LYS A 1 184 ? 4.191 -18.672 -14.555 1 98.81 184 LYS A CA 1
ATOM 1466 C C . LYS A 1 184 ? 4.281 -17.156 -14.438 1 98.81 184 LYS A C 1
ATOM 1468 O O . LYS A 1 184 ? 5.152 -16.531 -15.039 1 98.81 184 LYS A O 1
ATOM 1473 N N . VAL A 1 185 ? 3.383 -16.609 -13.703 1 98.88 185 VAL A N 1
ATOM 1474 C CA . VAL A 1 185 ? 3.277 -15.164 -13.539 1 98.88 185 VAL A CA 1
ATOM 1475 C C . VAL A 1 185 ? 3.285 -14.82 -12.047 1 98.88 185 VAL A C 1
ATOM 1477 O O . VAL A 1 185 ? 2.496 -15.367 -11.273 1 98.88 185 VAL A O 1
ATOM 1480 N N . LEU A 1 186 ? 4.148 -13.945 -11.648 1 98.88 186 LEU A N 1
ATOM 1481 C CA . LEU A 1 186 ? 4.207 -13.438 -10.289 1 98.88 186 LEU A CA 1
ATOM 1482 C C . LEU A 1 186 ? 4.316 -11.922 -10.273 1 98.88 186 LEU A C 1
ATOM 1484 O O . LEU A 1 186 ? 5.336 -11.359 -10.688 1 98.88 186 LEU A O 1
ATOM 1488 N N . HIS A 1 187 ? 3.295 -11.219 -9.859 1 98.88 187 HIS A N 1
ATOM 1489 C CA . HIS A 1 187 ? 3.281 -9.781 -9.633 1 98.88 187 HIS A CA 1
ATOM 1490 C C . HIS A 1 187 ? 3.23 -9.453 -8.148 1 98.88 187 HIS A C 1
ATOM 1492 O O . HIS A 1 187 ? 2.176 -9.57 -7.52 1 98.88 187 HIS A O 1
ATOM 1498 N N . CYS A 1 188 ? 4.297 -9.07 -7.586 1 98.75 188 CYS A N 1
ATOM 1499 C CA . CYS A 1 188 ? 4.359 -8.766 -6.16 1 98.75 188 CYS A CA 1
ATOM 1500 C C . CYS A 1 188 ? 5.012 -7.41 -5.918 1 98.75 188 CYS A C 1
ATOM 1502 O O . CYS A 1 188 ? 5.715 -7.223 -4.926 1 98.75 188 CYS A O 1
ATOM 1504 N N . ALA A 1 189 ? 4.789 -6.484 -6.816 1 97.81 189 ALA A N 1
ATOM 1505 C CA . ALA A 1 189 ? 5.352 -5.141 -6.734 1 97.81 189 ALA A CA 1
ATOM 1506 C C . ALA A 1 189 ? 4.734 -4.355 -5.582 1 97.81 189 ALA A C 1
ATOM 1508 O O . ALA A 1 189 ? 3.637 -4.68 -5.117 1 97.81 189 ALA A O 1
ATOM 1509 N N . ASN A 1 190 ? 5.473 -3.297 -5.117 1 96.31 190 ASN A N 1
ATOM 1510 C CA . ASN A 1 190 ? 4.965 -2.355 -4.125 1 96.31 190 ASN A CA 1
ATOM 1511 C C . ASN A 1 190 ? 4.586 -3.062 -2.826 1 96.31 190 ASN A C 1
ATOM 1513 O O . ASN A 1 190 ? 3.461 -2.916 -2.342 1 96.31 190 ASN A O 1
ATOM 1517 N N . ASN A 1 191 ? 5.473 -3.82 -2.371 1 97.25 191 ASN A N 1
ATOM 1518 C CA . ASN A 1 191 ? 5.457 -4.418 -1.041 1 97.25 191 ASN A CA 1
ATOM 1519 C C . ASN A 1 191 ? 6.711 -4.055 -0.249 1 97.25 191 ASN A C 1
ATOM 1521 O O . ASN A 1 191 ? 7.297 -2.99 -0.459 1 97.25 191 ASN A O 1
ATOM 1525 N N . SER A 1 192 ? 7.047 -4.77 0.762 1 95.31 192 SER A N 1
ATOM 1526 C CA . SER A 1 192 ? 8.234 -4.535 1.576 1 95.31 192 SER A CA 1
ATOM 1527 C C . SER A 1 192 ? 9.133 -5.77 1.617 1 95.31 192 SER A C 1
ATOM 1529 O O . SER A 1 192 ? 9.711 -6.086 2.656 1 95.31 192 SER A O 1
ATOM 1531 N N . LEU A 1 193 ? 9.227 -6.445 0.484 1 96.69 193 LEU A N 1
ATOM 1532 C CA . LEU A 1 193 ? 10 -7.68 0.415 1 96.69 193 LEU A CA 1
ATOM 1533 C C . LEU A 1 193 ? 11.5 -7.391 0.492 1 96.69 193 LEU A C 1
ATOM 1535 O O . LEU A 1 193 ? 11.992 -6.48 -0.173 1 96.69 193 LEU A O 1
ATOM 1539 N N . LEU A 1 194 ? 12.195 -8.195 1.267 1 93.88 194 LEU A N 1
ATOM 1540 C CA . LEU A 1 194 ? 13.641 -8.062 1.379 1 93.88 194 LEU A CA 1
ATOM 1541 C C . LEU A 1 194 ? 14.352 -9.047 0.456 1 93.88 194 LEU A C 1
ATOM 1543 O O . LEU A 1 194 ? 15.508 -8.828 0.079 1 93.88 194 LEU A O 1
ATOM 1547 N N . SER A 1 195 ? 13.68 -10.102 0.221 1 95.5 195 SER A N 1
ATOM 1548 C CA . SER A 1 195 ? 14.172 -11.148 -0.673 1 95.5 195 SER A CA 1
ATOM 1549 C C . SER A 1 195 ? 13.023 -11.977 -1.237 1 95.5 195 SER A C 1
ATOM 1551 O O . SER A 1 195 ? 11.898 -11.906 -0.746 1 95.5 195 SER A O 1
ATOM 1553 N N . ILE A 1 196 ? 13.289 -12.688 -2.312 1 97.38 196 ILE A N 1
ATOM 1554 C CA . ILE A 1 196 ? 12.352 -13.656 -2.877 1 97.38 196 ILE A CA 1
ATOM 1555 C C . ILE A 1 196 ? 13.117 -14.836 -3.471 1 97.38 196 ILE A C 1
ATOM 1557 O O . ILE A 1 196 ? 14.102 -14.641 -4.195 1 97.38 196 ILE A O 1
ATOM 1561 N N . GLU A 1 197 ? 12.773 -16.031 -3.084 1 97.75 197 GLU A N 1
ATOM 1562 C CA . GLU A 1 197 ? 13.406 -17.25 -3.58 1 97.75 197 GLU A CA 1
ATOM 1563 C C . GLU A 1 197 ? 12.617 -17.844 -4.75 1 97.75 197 GLU A C 1
ATOM 1565 O O . GLU A 1 197 ? 11.453 -18.219 -4.598 1 97.75 197 GLU A O 1
ATOM 1570 N N . LEU A 1 198 ? 13.227 -18 -5.918 1 98.25 198 LEU A N 1
ATOM 1571 C CA . LEU A 1 198 ? 12.492 -18.359 -7.125 1 98.25 198 LEU A CA 1
ATOM 1572 C C . LEU A 1 198 ? 13.07 -19.609 -7.762 1 98.25 198 LEU A C 1
ATOM 1574 O O . LEU A 1 198 ? 12.672 -20 -8.867 1 98.25 198 LEU A O 1
ATOM 1578 N N . ALA A 1 199 ? 14.008 -20.297 -7.082 1 97.5 199 ALA A N 1
ATOM 1579 C CA . ALA A 1 199 ? 14.766 -21.406 -7.656 1 97.5 199 ALA A CA 1
ATOM 1580 C C . ALA A 1 199 ? 13.844 -22.547 -8.062 1 97.5 199 ALA A C 1
ATOM 1582 O O . ALA A 1 199 ? 14.148 -23.297 -8.992 1 97.5 199 ALA A O 1
ATOM 1583 N N . LYS A 1 200 ? 12.727 -22.688 -7.383 1 97.44 200 LYS A N 1
ATOM 1584 C CA . LYS A 1 200 ? 11.82 -23.812 -7.621 1 97.44 200 LYS A CA 1
ATOM 1585 C C . LYS A 1 200 ? 10.758 -23.438 -8.648 1 97.44 200 LYS A C 1
ATOM 1587 O O . LYS A 1 200 ? 9.961 -24.297 -9.055 1 97.44 200 LYS A O 1
ATOM 1592 N N . ASN A 1 201 ? 10.68 -22.219 -9.078 1 98.31 201 ASN A N 1
ATOM 1593 C CA . ASN A 1 201 ? 9.695 -21.766 -10.047 1 98.31 201 ASN A CA 1
ATOM 1594 C C . ASN A 1 201 ? 10.273 -21.719 -11.461 1 98.31 201 ASN A C 1
ATOM 1596 O O . ASN A 1 201 ? 10.328 -20.656 -12.078 1 98.31 201 ASN A O 1
ATOM 1600 N N . VAL A 1 202 ? 10.539 -22.875 -12.031 1 97.94 202 VAL A N 1
ATOM 1601 C CA . VAL A 1 202 ? 11.406 -23.016 -13.203 1 97.94 202 VAL A CA 1
ATOM 1602 C C . VAL A 1 202 ? 10.633 -22.625 -14.461 1 97.94 202 VAL A C 1
ATOM 1604 O O . VAL A 1 202 ? 11.234 -22.344 -15.5 1 97.94 202 VAL A O 1
ATOM 1607 N N . ILE A 1 203 ? 9.297 -22.562 -14.43 1 97.94 203 ILE A N 1
ATOM 1608 C CA . ILE A 1 203 ? 8.562 -22.312 -15.664 1 97.94 203 ILE A CA 1
ATOM 1609 C C . ILE A 1 203 ? 8.062 -20.875 -15.688 1 97.94 203 ILE A C 1
ATOM 1611 O O . ILE A 1 203 ? 7.238 -20.516 -16.531 1 97.94 203 ILE A O 1
ATOM 1615 N N . MET A 1 204 ? 8.531 -20.016 -14.695 1 98.44 204 MET A N 1
ATOM 1616 C CA . MET A 1 204 ? 8.125 -18.609 -14.578 1 98.44 204 MET A CA 1
ATOM 1617 C C . MET A 1 204 ? 8.422 -17.859 -15.867 1 98.44 204 MET A C 1
ATOM 1619 O O . MET A 1 204 ? 9.516 -17.953 -16.406 1 98.44 204 MET A O 1
ATOM 1623 N N . GLU A 1 205 ? 7.438 -17.078 -16.312 1 98.75 205 GLU A N 1
ATOM 1624 C CA . GLU A 1 205 ? 7.559 -16.344 -17.562 1 98.75 205 GLU A CA 1
ATOM 1625 C C . GLU A 1 205 ? 7.496 -14.836 -17.328 1 98.75 205 GLU A C 1
ATOM 1627 O O . GLU A 1 205 ? 8.023 -14.055 -18.125 1 98.75 205 GLU A O 1
ATOM 1632 N N . ASP A 1 206 ? 6.871 -14.414 -16.297 1 98.81 206 ASP A N 1
ATOM 1633 C CA . ASP A 1 206 ? 6.625 -13 -16.016 1 98.81 206 ASP A CA 1
ATOM 1634 C C . ASP A 1 206 ? 6.797 -12.703 -14.531 1 98.81 206 ASP A C 1
ATOM 1636 O O . ASP A 1 206 ? 6.008 -13.164 -13.703 1 98.81 206 ASP A O 1
ATOM 1640 N N . LEU A 1 207 ? 7.809 -11.945 -14.211 1 98.81 207 LEU A N 1
ATOM 1641 C CA . LEU A 1 207 ? 8.094 -11.562 -12.836 1 98.81 207 LEU A CA 1
ATOM 1642 C C . LEU A 1 207 ? 8.094 -10.047 -12.68 1 98.81 207 LEU A C 1
ATOM 1644 O O . LEU A 1 207 ? 8.867 -9.352 -13.352 1 98.81 207 LEU A O 1
ATOM 1648 N N . ARG A 1 208 ? 7.246 -9.492 -11.797 1 98.75 208 ARG A N 1
ATOM 1649 C CA . ARG A 1 208 ? 7.191 -8.07 -11.461 1 98.75 208 ARG A CA 1
ATOM 1650 C C . ARG A 1 208 ? 7.328 -7.852 -9.961 1 98.75 208 ARG A C 1
ATOM 1652 O O . ARG A 1 208 ? 6.371 -8.039 -9.211 1 98.75 208 ARG A O 1
ATOM 1659 N N . CYS A 1 209 ? 8.453 -7.457 -9.578 1 98.62 209 CYS A N 1
ATOM 1660 C CA . CYS A 1 209 ? 8.727 -7.27 -8.156 1 98.62 209 CYS A CA 1
ATOM 1661 C C . CYS A 1 209 ? 9.352 -5.902 -7.895 1 98.62 209 CYS 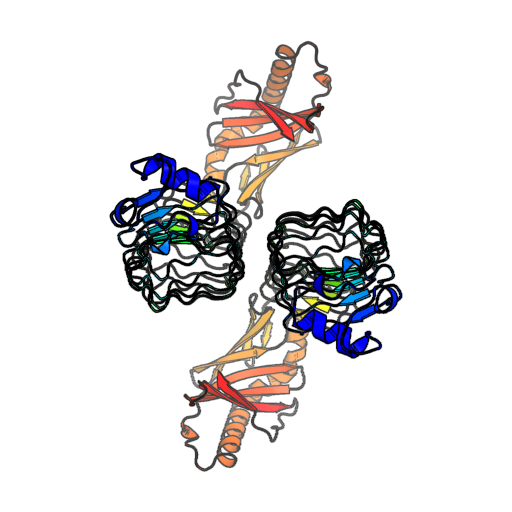A C 1
ATOM 1663 O O . CYS A 1 209 ? 10.18 -5.75 -6.996 1 98.62 209 CYS A O 1
ATOM 1665 N N . PHE A 1 210 ? 8.969 -4.949 -8.719 1 96.75 210 PHE A N 1
ATOM 1666 C CA . PHE A 1 210 ? 9.5 -3.6 -8.57 1 96.75 210 PHE A CA 1
ATOM 1667 C C . PHE A 1 210 ? 8.938 -2.936 -7.316 1 96.75 210 PHE A C 1
ATOM 1669 O O . PHE A 1 210 ? 7.91 -3.361 -6.793 1 96.75 210 PHE A O 1
ATOM 1676 N N . TYR A 1 211 ? 9.672 -1.916 -6.754 1 94.88 211 TYR A N 1
ATOM 1677 C CA . TYR A 1 211 ? 9.289 -1.155 -5.57 1 94.88 211 TYR A CA 1
ATOM 1678 C C . TYR A 1 211 ? 9.18 -2.061 -4.352 1 94.88 211 TYR A C 1
ATOM 1680 O O . TYR A 1 211 ? 8.141 -2.096 -3.684 1 94.88 211 TYR A O 1
ATOM 1688 N N . ASN A 1 212 ? 10.156 -2.766 -4.148 1 97.38 212 ASN A N 1
ATOM 1689 C CA . ASN A 1 212 ? 10.438 -3.518 -2.928 1 97.38 212 ASN A CA 1
ATOM 1690 C C . ASN A 1 212 ? 11.781 -3.135 -2.326 1 97.38 212 ASN A C 1
ATOM 1692 O O . ASN A 1 212 ? 12.211 -1.984 -2.434 1 97.38 212 ASN A O 1
ATOM 1696 N N . HIS A 1 213 ? 12.383 -3.973 -1.524 1 95.5 213 HIS A N 1
ATOM 1697 C CA . HIS A 1 213 ? 13.688 -3.74 -0.917 1 95.5 213 HIS A CA 1
ATOM 1698 C C . HIS A 1 213 ? 14.594 -4.953 -1.083 1 95.5 213 HIS A C 1
ATOM 1700 O O . HIS A 1 213 ? 15.344 -5.301 -0.168 1 95.5 213 HIS A O 1
ATOM 1706 N N . ILE A 1 214 ? 14.477 -5.555 -2.207 1 95.94 214 ILE A N 1
ATOM 1707 C CA . ILE A 1 214 ? 15.203 -6.781 -2.523 1 95.94 214 ILE A CA 1
ATOM 1708 C C . ILE A 1 214 ? 16.672 -6.461 -2.775 1 95.94 214 ILE A C 1
ATOM 1710 O O . ILE A 1 214 ? 17 -5.566 -3.561 1 95.94 214 ILE A O 1
ATOM 1714 N N . THR A 1 215 ? 17.547 -7.219 -2.156 1 92.88 215 THR A N 1
ATOM 1715 C CA . THR A 1 215 ? 18.969 -6.949 -2.275 1 92.88 215 THR A CA 1
ATOM 1716 C C . THR A 1 215 ? 19.625 -7.906 -3.268 1 92.88 215 THR A C 1
ATOM 1718 O O . THR A 1 215 ? 20.594 -7.555 -3.93 1 92.88 215 THR A O 1
ATOM 1721 N N . THR A 1 216 ? 19.141 -9.102 -3.26 1 94.31 216 THR A N 1
ATOM 1722 C CA . THR A 1 216 ? 19.641 -10.125 -4.172 1 94.31 216 THR A CA 1
ATOM 1723 C C . THR A 1 216 ? 18.484 -10.805 -4.902 1 94.31 216 THR A C 1
ATOM 1725 O O . THR A 1 216 ? 17.5 -11.211 -4.281 1 94.31 216 THR A O 1
ATOM 1728 N N . LEU A 1 217 ? 18.578 -10.859 -6.211 1 97.19 217 LEU A N 1
ATOM 1729 C CA . LEU A 1 217 ? 17.578 -11.523 -7.043 1 97.19 217 LEU A CA 1
ATOM 1730 C C . LEU A 1 217 ? 18.219 -12.586 -7.922 1 97.19 217 LEU A C 1
ATOM 1732 O O . LEU A 1 217 ? 18.922 -12.266 -8.891 1 97.19 217 LEU A O 1
ATOM 1736 N N . ASP A 1 218 ? 18.062 -13.828 -7.551 1 97.81 218 ASP A N 1
ATOM 1737 C CA . ASP A 1 218 ? 18.609 -14.938 -8.32 1 97.81 218 ASP A CA 1
ATOM 1738 C C . ASP A 1 218 ? 17.547 -15.508 -9.273 1 97.81 218 ASP A C 1
ATOM 1740 O O . ASP A 1 218 ? 16.578 -16.125 -8.836 1 97.81 218 ASP A O 1
ATOM 1744 N N . ILE A 1 219 ? 17.75 -15.336 -10.531 1 97.94 219 ILE A N 1
ATOM 1745 C CA . ILE A 1 219 ? 16.812 -15.82 -11.539 1 97.94 219 ILE A CA 1
ATOM 1746 C C . ILE A 1 219 ? 17.5 -16.844 -12.438 1 97.94 219 ILE A C 1
ATOM 1748 O O . ILE A 1 219 ? 17.078 -17.047 -13.578 1 97.94 219 ILE A O 1
ATOM 1752 N N . SER A 1 220 ? 18.578 -17.469 -11.984 1 96.75 220 SER A N 1
ATOM 1753 C CA . SER A 1 220 ? 19.391 -18.359 -12.797 1 96.75 220 SER A CA 1
ATOM 1754 C C . SER A 1 220 ? 18.609 -19.594 -13.211 1 96.75 220 SER A C 1
ATOM 1756 O O . SER A 1 220 ? 18.891 -20.203 -14.258 1 96.75 220 SER A O 1
ATOM 1758 N N . GLN A 1 221 ? 17.594 -19.969 -12.43 1 97 221 GLN A N 1
ATOM 1759 C CA . GLN A 1 221 ? 16.828 -21.172 -12.734 1 97 221 GLN A CA 1
ATOM 1760 C C . GLN A 1 221 ? 15.57 -20.828 -13.523 1 97 221 GLN A C 1
ATOM 1762 O O . GLN A 1 221 ? 14.836 -21.734 -13.938 1 97 221 GLN A O 1
ATOM 1767 N N . ASN A 1 222 ? 15.289 -19.578 -13.719 1 98.12 222 ASN A N 1
ATOM 1768 C CA . ASN A 1 222 ? 14.094 -19.141 -14.43 1 98.12 222 ASN A CA 1
ATOM 1769 C C . ASN A 1 222 ? 14.375 -18.891 -15.914 1 98.12 222 ASN A C 1
ATOM 1771 O O . ASN A 1 222 ? 14.227 -17.781 -16.406 1 98.12 222 ASN A O 1
ATOM 1775 N N . LYS A 1 223 ? 14.672 -19.969 -16.641 1 97.38 223 LYS A N 1
ATOM 1776 C CA . LYS A 1 223 ? 15.188 -19.906 -18.016 1 97.38 223 LYS A CA 1
ATOM 1777 C C . LYS A 1 223 ? 14.102 -19.469 -18.984 1 97.38 223 LYS A C 1
ATOM 1779 O O . LYS A 1 223 ? 14.406 -19.016 -20.094 1 97.38 223 LYS A O 1
ATOM 1784 N N . LEU A 1 224 ? 12.836 -19.609 -18.562 1 98.19 224 LEU A N 1
ATOM 1785 C CA . LEU A 1 224 ? 11.734 -19.297 -19.469 1 98.19 224 LEU A CA 1
ATOM 1786 C C . LEU A 1 224 ? 11.242 -17.875 -19.266 1 98.19 224 LEU A C 1
ATOM 1788 O O . LEU A 1 224 ? 10.273 -17.453 -19.906 1 98.19 224 LEU A O 1
ATOM 1792 N N . LEU A 1 225 ? 11.906 -17.109 -18.391 1 98.12 225 LEU A N 1
ATOM 1793 C CA . LEU A 1 225 ? 11.508 -15.742 -18.078 1 98.12 225 LEU A CA 1
ATOM 1794 C C . LEU A 1 225 ? 11.523 -14.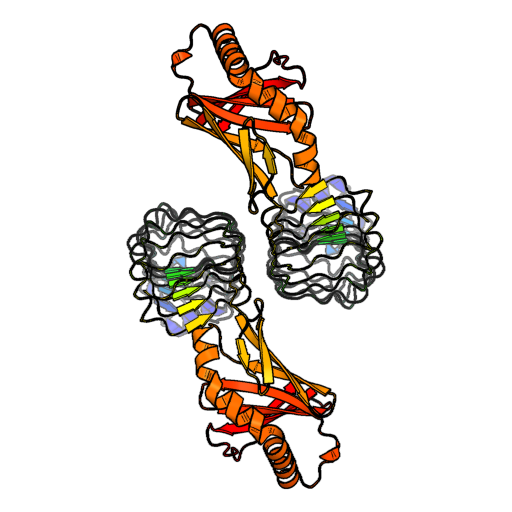867 -19.312 1 98.12 225 LEU A C 1
ATOM 1796 O O . LEU A 1 225 ? 12.539 -14.781 -20.016 1 98.12 225 LEU A O 1
ATOM 1800 N N . GLU A 1 226 ? 10.406 -14.266 -19.594 1 98.12 226 GLU A N 1
ATOM 1801 C CA . GLU A 1 226 ? 10.266 -13.383 -20.75 1 98.12 226 GLU A CA 1
ATOM 1802 C C . GLU A 1 226 ? 10.211 -11.922 -20.328 1 98.12 226 GLU A C 1
ATOM 1804 O O . GLU A 1 226 ? 10.625 -11.031 -21.078 1 98.12 226 GLU A O 1
ATOM 1809 N N . THR A 1 227 ? 9.664 -11.688 -19.203 1 98.12 227 THR A N 1
ATOM 1810 C CA . THR A 1 227 ? 9.469 -10.336 -18.688 1 98.12 227 THR A CA 1
ATOM 1811 C C . THR A 1 227 ? 9.977 -10.234 -17.25 1 98.12 227 THR A C 1
ATOM 1813 O O . THR A 1 227 ? 9.617 -11.055 -16.406 1 98.12 227 THR A O 1
ATOM 1816 N N . LEU A 1 228 ? 10.797 -9.203 -16.984 1 98.06 228 LEU A N 1
ATOM 1817 C CA . LEU A 1 228 ? 11.289 -8.93 -15.633 1 98.06 228 LEU A CA 1
ATOM 1818 C C . LEU A 1 228 ? 11.234 -7.441 -15.32 1 98.06 228 LEU A C 1
ATOM 1820 O O . LEU A 1 228 ? 11.906 -6.641 -15.969 1 98.06 228 LEU A O 1
ATOM 1824 N N . TYR A 1 229 ? 10.391 -7.047 -14.406 1 97.31 229 TYR A N 1
ATOM 1825 C CA . TYR A 1 229 ? 10.391 -5.715 -13.805 1 97.31 229 TYR A CA 1
ATOM 1826 C C . TYR A 1 229 ? 10.859 -5.766 -12.359 1 97.31 229 TYR A C 1
ATOM 1828 O O . TYR A 1 229 ? 10.141 -6.25 -11.484 1 97.31 229 TYR A O 1
ATOM 1836 N N . CYS A 1 230 ? 11.992 -5.293 -12.117 1 97.56 230 CYS A N 1
ATOM 1837 C CA . CYS A 1 230 ? 12.516 -5.328 -10.758 1 97.56 230 CYS A CA 1
ATOM 1838 C C . CYS A 1 230 ? 13.133 -3.984 -10.375 1 97.56 230 CYS A C 1
ATOM 1840 O O . CYS A 1 230 ? 14.086 -3.932 -9.594 1 97.56 230 CYS A O 1
ATOM 1842 N N . SER A 1 231 ? 12.633 -2.93 -10.953 1 93.69 231 SER A N 1
ATOM 1843 C CA . SER A 1 231 ? 13.125 -1.587 -10.656 1 93.69 231 SER A CA 1
ATOM 1844 C C . SER A 1 231 ? 12.844 -1.206 -9.211 1 93.69 231 SER A C 1
ATOM 1846 O O . SER A 1 231 ? 12.016 -1.833 -8.547 1 93.69 231 SER A O 1
ATOM 1848 N N . ASN A 1 232 ? 13.617 -0.191 -8.672 1 92.81 232 ASN A N 1
ATOM 1849 C CA . ASN A 1 232 ? 13.406 0.397 -7.355 1 92.81 232 ASN A CA 1
ATOM 1850 C C . ASN A 1 232 ? 13.5 -0.65 -6.25 1 92.81 232 ASN A C 1
ATOM 1852 O O . ASN A 1 232 ? 12.57 -0.819 -5.465 1 92.81 232 ASN A O 1
ATOM 1856 N N . ASN A 1 233 ? 14.547 -1.288 -6.332 1 95.5 233 ASN A N 1
ATOM 1857 C CA . ASN A 1 233 ? 15.016 -2.184 -5.281 1 95.5 233 ASN A CA 1
ATOM 1858 C C . ASN A 1 233 ? 16.422 -1.814 -4.82 1 95.5 233 ASN A C 1
ATOM 1860 O O . ASN A 1 233 ? 16.812 -0.646 -4.867 1 95.5 233 ASN A O 1
ATOM 1864 N N . LYS A 1 234 ? 17.188 -2.783 -4.191 1 91.88 234 LYS A N 1
ATOM 1865 C CA . LYS A 1 234 ? 18.562 -2.59 -3.771 1 91.88 234 LYS A CA 1
ATOM 1866 C C . LYS A 1 234 ? 19.484 -3.645 -4.391 1 91.88 234 LYS A C 1
ATOM 1868 O O . LYS A 1 234 ? 20.422 -4.125 -3.74 1 91.88 234 LYS A O 1
ATOM 1873 N N . ILE A 1 235 ? 19.203 -4.023 -5.586 1 92.44 235 ILE A N 1
ATOM 1874 C CA . ILE A 1 235 ? 19.953 -5.062 -6.289 1 92.44 235 ILE A CA 1
ATOM 1875 C C . ILE A 1 235 ? 21.297 -4.504 -6.758 1 92.44 235 ILE A C 1
ATOM 1877 O O . ILE A 1 235 ? 21.344 -3.49 -7.457 1 92.44 235 ILE A O 1
ATOM 1881 N N . SER A 1 236 ? 22.344 -5.152 -6.406 1 87.25 236 SER A N 1
ATOM 1882 C CA . SER A 1 236 ? 23.672 -4.664 -6.77 1 87.25 236 SER A CA 1
ATOM 1883 C C . SER A 1 236 ? 24.219 -5.391 -8 1 87.25 236 SER A C 1
ATOM 1885 O O . SER A 1 236 ? 25.031 -4.844 -8.742 1 87.25 236 SER A O 1
ATOM 1887 N N . VAL A 1 237 ? 23.812 -6.625 -8.062 1 87.56 237 VAL A N 1
ATOM 1888 C CA . VAL A 1 237 ? 24.219 -7.438 -9.203 1 87.56 237 VAL A CA 1
ATOM 1889 C C . VAL A 1 237 ? 23.016 -8.211 -9.75 1 87.56 237 VAL A C 1
ATOM 1891 O O . VAL A 1 237 ? 22.266 -8.82 -8.984 1 87.56 237 VAL A O 1
ATOM 1894 N N . LEU A 1 238 ? 22.766 -8.125 -11.062 1 91.69 238 LEU A N 1
ATOM 1895 C CA . LEU A 1 238 ? 21.703 -8.875 -11.727 1 91.69 238 LEU A CA 1
ATOM 1896 C C . LEU A 1 238 ? 22.266 -9.688 -12.891 1 91.69 238 LEU A C 1
ATOM 1898 O O . LEU A 1 238 ? 22.656 -9.125 -13.914 1 91.69 238 LEU A O 1
ATOM 1902 N N . ASP A 1 239 ? 22.375 -10.961 -12.711 1 91.94 239 ASP A N 1
ATOM 1903 C CA . ASP A 1 239 ? 22.875 -11.859 -13.758 1 91.94 239 ASP A CA 1
ATOM 1904 C C . ASP A 1 239 ? 21.734 -12.391 -14.609 1 91.94 239 ASP A C 1
ATOM 1906 O O . ASP A 1 239 ? 20.906 -13.18 -14.133 1 91.94 239 ASP A O 1
ATOM 1910 N N . THR A 1 240 ? 21.641 -12 -15.844 1 91.75 240 THR A N 1
ATOM 1911 C CA . THR A 1 240 ? 20.578 -12.445 -16.734 1 91.75 240 THR A CA 1
ATOM 1912 C C . THR A 1 240 ? 21.125 -13.406 -17.797 1 91.75 240 THR A C 1
ATOM 1914 O O . THR A 1 240 ? 20.484 -13.641 -18.812 1 91.75 240 THR A O 1
ATOM 1917 N N . SER A 1 241 ? 22.281 -13.953 -17.609 1 90.06 241 SER A N 1
ATOM 1918 C CA . SER A 1 241 ? 22.969 -14.758 -18.609 1 90.06 241 SER A CA 1
ATOM 1919 C C . SER A 1 241 ? 22.219 -16.047 -18.906 1 90.06 241 SER A C 1
ATOM 1921 O O . SER A 1 241 ? 22.328 -16.609 -20 1 90.06 241 SER A O 1
ATOM 1923 N N . HIS A 1 242 ? 21.406 -16.516 -18.016 1 93.06 242 HIS A N 1
ATOM 1924 C CA . HIS A 1 242 ? 20.688 -17.766 -18.172 1 93.06 242 HIS A CA 1
ATOM 1925 C C . HIS A 1 242 ? 19.281 -17.516 -18.703 1 93.06 242 HIS A C 1
ATOM 1927 O O . HIS A 1 242 ? 18.516 -18.469 -18.906 1 93.06 242 HIS A O 1
ATOM 1933 N N . ASN A 1 243 ? 18.938 -16.297 -18.844 1 95 243 ASN A N 1
ATOM 1934 C CA . ASN A 1 243 ? 17.578 -15.938 -19.234 1 95 243 ASN A CA 1
ATOM 1935 C C . ASN A 1 243 ? 17.516 -15.492 -20.688 1 95 243 ASN A C 1
ATOM 1937 O O . ASN A 1 243 ? 17.188 -14.336 -20.969 1 95 243 ASN A O 1
ATOM 1941 N N . THR A 1 244 ? 17.625 -16.422 -21.594 1 93.25 244 THR A N 1
ATOM 1942 C CA . THR A 1 244 ? 17.812 -16.156 -23.016 1 93.25 244 THR A CA 1
ATOM 1943 C C . THR A 1 244 ? 16.5 -15.742 -23.656 1 93.25 244 THR A C 1
ATOM 1945 O O . THR A 1 244 ? 16.484 -15.18 -24.766 1 93.25 244 THR A O 1
ATOM 1948 N N . LYS A 1 245 ? 15.375 -15.961 -22.922 1 96.19 245 LYS A N 1
ATOM 1949 C CA . LYS A 1 245 ? 14.078 -15.648 -23.5 1 96.19 245 LYS A CA 1
ATOM 1950 C C . LYS A 1 245 ? 13.602 -14.266 -23.078 1 96.19 245 LYS A C 1
ATOM 1952 O O . LYS A 1 245 ? 12.523 -13.82 -23.484 1 96.19 245 LYS A O 1
ATOM 1957 N N . LEU A 1 246 ? 14.375 -13.578 -22.297 1 93.62 246 LEU A N 1
ATOM 1958 C CA . LEU A 1 246 ? 14 -12.273 -21.75 1 93.62 246 LEU A CA 1
ATOM 1959 C C . LEU A 1 246 ? 13.781 -11.266 -22.875 1 93.62 246 LEU A C 1
ATOM 1961 O O . LEU A 1 246 ? 14.664 -11.055 -23.703 1 93.62 246 LEU A O 1
ATOM 1965 N N . GLN A 1 247 ? 12.602 -10.727 -22.891 1 92.5 247 GLN A N 1
ATOM 1966 C CA . GLN A 1 247 ? 12.227 -9.742 -23.906 1 92.5 247 GLN A CA 1
ATOM 1967 C C . GLN A 1 247 ? 12.07 -8.352 -23.281 1 92.5 247 GLN A C 1
ATOM 1969 O O . GLN A 1 247 ? 12.375 -7.344 -23.922 1 92.5 247 GLN A O 1
ATOM 1974 N N . THR A 1 248 ? 11.547 -8.336 -22.141 1 92.75 248 THR A N 1
ATOM 1975 C CA . THR A 1 248 ? 11.32 -7.094 -21.422 1 92.75 248 THR A CA 1
ATOM 1976 C C . THR A 1 248 ? 12.055 -7.102 -20.078 1 92.75 248 THR A C 1
ATOM 1978 O O . THR A 1 248 ? 11.906 -8.031 -19.297 1 92.75 248 THR A O 1
ATOM 1981 N N . LEU A 1 249 ? 12.852 -6.043 -19.875 1 91.62 249 LEU A N 1
ATOM 1982 C CA . LEU A 1 249 ? 13.664 -5.965 -18.672 1 91.62 249 LEU A CA 1
ATOM 1983 C C . LEU A 1 249 ? 13.734 -4.535 -18.156 1 91.62 249 LEU A C 1
ATOM 1985 O O . LEU A 1 249 ? 14.109 -3.621 -18.891 1 91.62 249 LEU A O 1
ATOM 1989 N N . ASP A 1 250 ? 13.297 -4.27 -16.938 1 92 250 ASP A N 1
ATOM 1990 C CA . ASP A 1 250 ? 13.453 -2.992 -16.25 1 92 250 ASP A CA 1
ATOM 1991 C C . ASP A 1 250 ? 14.078 -3.182 -14.867 1 92 250 ASP A C 1
ATOM 1993 O O . ASP A 1 250 ? 13.43 -3.707 -13.953 1 92 250 ASP A O 1
ATOM 1997 N N . TYR A 1 251 ? 15.227 -2.82 -14.672 1 91.25 251 TYR A N 1
ATOM 1998 C CA . TYR A 1 251 ? 15.914 -2.926 -13.391 1 91.25 251 TYR A CA 1
ATOM 1999 C C . TYR A 1 251 ? 16.406 -1.561 -12.922 1 91.25 251 TYR A C 1
ATOM 2001 O O . TYR A 1 251 ? 17.359 -1.471 -12.148 1 91.25 251 TYR A O 1
ATOM 2009 N N . SER A 1 252 ? 15.766 -0.495 -13.32 1 86.19 252 SER A N 1
ATOM 2010 C CA . SER A 1 252 ? 16.188 0.863 -13 1 86.19 252 SER A CA 1
ATOM 2011 C C . SER A 1 252 ? 16.109 1.128 -11.5 1 86.19 252 SER A C 1
ATOM 2013 O O . SER A 1 252 ? 15.383 0.432 -10.781 1 86.19 252 SER A O 1
ATOM 2015 N N . ASN A 1 253 ? 16.922 2.117 -10.984 1 87.25 253 ASN A N 1
ATOM 2016 C CA . ASN A 1 253 ? 16.875 2.6 -9.609 1 87.25 253 ASN A CA 1
ATOM 2017 C C . ASN A 1 253 ? 17.203 1.488 -8.617 1 87.25 253 ASN A C 1
ATOM 2019 O O . ASN A 1 253 ? 16.469 1.285 -7.645 1 87.25 253 ASN A O 1
ATOM 2023 N N . ASN A 1 254 ? 18.109 0.734 -9.047 1 92.19 254 ASN A N 1
ATOM 2024 C CA . ASN A 1 254 ? 18.766 -0.221 -8.156 1 92.19 254 ASN A CA 1
ATOM 2025 C C . ASN A 1 254 ? 20.156 0.246 -7.754 1 92.19 254 ASN A C 1
ATOM 2027 O O . ASN A 1 254 ? 20.406 1.447 -7.633 1 92.19 254 ASN A O 1
ATOM 2031 N N . LEU A 1 255 ? 21.031 -0.698 -7.316 1 86.75 255 LEU A N 1
ATOM 2032 C CA . LEU A 1 255 ? 22.391 -0.355 -6.918 1 86.75 255 LEU A CA 1
ATOM 2033 C C . LEU A 1 255 ? 23.406 -0.917 -7.91 1 86.75 255 LEU A C 1
ATOM 2035 O O . LEU A 1 255 ? 24.594 -1.034 -7.59 1 86.75 255 LEU A O 1
ATOM 2039 N N . ILE A 1 256 ? 22.938 -1.254 -9.031 1 84.19 256 ILE A N 1
ATOM 2040 C CA . ILE A 1 256 ? 23.812 -1.778 -10.086 1 84.19 256 ILE A CA 1
ATOM 2041 C C . ILE A 1 256 ? 24.672 -0.652 -10.656 1 84.19 256 ILE A C 1
ATOM 2043 O O . ILE A 1 256 ? 24.156 0.434 -10.953 1 84.19 256 ILE A O 1
ATOM 2047 N N . TRP A 1 257 ? 25.938 -0.874 -10.617 1 80.94 257 TRP A N 1
ATOM 2048 C CA . TRP A 1 257 ? 26.875 0.146 -11.062 1 80.94 257 TRP A CA 1
ATOM 2049 C C . TRP A 1 257 ? 27.766 -0.385 -12.188 1 80.94 257 TRP A C 1
ATOM 2051 O O . TRP A 1 257 ? 28.047 -1.583 -12.25 1 80.94 257 TRP A O 1
ATOM 2061 N N . GLU A 1 258 ? 27.953 0.435 -13.172 1 82 258 GLU A N 1
ATOM 2062 C CA . GLU A 1 258 ? 28.891 0.158 -14.258 1 82 258 GLU A CA 1
ATOM 2063 C C . GLU A 1 258 ? 30.031 1.182 -14.281 1 82 258 GLU A C 1
ATOM 2065 O O . GLU A 1 258 ? 29.844 2.326 -13.859 1 82 258 GLU A O 1
ATOM 2070 N N . LYS A 1 259 ? 31.156 0.776 -14.703 1 84.12 259 LYS A N 1
ATOM 2071 C CA . LYS A 1 259 ? 32.312 1.679 -14.789 1 84.12 259 LYS A CA 1
ATOM 2072 C C . LYS A 1 259 ? 32.062 2.748 -15.859 1 84.12 259 LYS A C 1
ATOM 2074 O O . LYS A 1 259 ? 31.328 2.531 -16.812 1 84.12 259 LYS A O 1
ATOM 2079 N N . ASP A 1 260 ? 32.812 3.85 -15.602 1 89.44 260 ASP A N 1
ATOM 2080 C CA . ASP A 1 260 ? 32.75 4.949 -16.562 1 89.44 260 ASP A CA 1
ATOM 2081 C C . ASP A 1 260 ? 33.312 4.523 -17.922 1 89.44 260 ASP A C 1
ATOM 2083 O O . ASP A 1 260 ? 34.125 3.59 -18 1 89.44 260 ASP A O 1
ATOM 2087 N N . PHE A 1 261 ? 32.812 5.086 -18.953 1 91.88 261 PHE A N 1
ATOM 2088 C CA . PHE A 1 261 ? 33.281 4.84 -20.312 1 91.88 261 PHE A CA 1
ATOM 2089 C C . PHE A 1 261 ? 33.688 6.145 -21 1 91.88 261 PHE A C 1
ATOM 2091 O O . PHE A 1 261 ? 32.844 7.031 -21.172 1 91.88 261 PHE A O 1
ATOM 2098 N N . LEU A 1 262 ? 34.844 6.242 -21.328 1 92.31 262 LEU A N 1
ATOM 2099 C CA . LEU A 1 262 ? 35.344 7.477 -21.922 1 92.31 262 LEU A CA 1
ATOM 2100 C C . LEU A 1 262 ? 35.281 7.414 -23.453 1 92.31 262 LEU A C 1
ATOM 2102 O O . LEU A 1 262 ? 35.688 6.43 -24.047 1 92.31 262 LEU A O 1
ATOM 2106 N N . ILE A 1 263 ? 34.719 8.375 -24.016 1 93.5 263 ILE A N 1
ATOM 2107 C CA . ILE A 1 263 ? 34.75 8.625 -25.453 1 93.5 263 ILE A CA 1
ATOM 2108 C C . ILE A 1 263 ? 35.312 10.016 -25.719 1 93.5 263 ILE A C 1
ATOM 2110 O O . ILE A 1 263 ? 34.656 11.023 -25.469 1 93.5 263 ILE A O 1
ATOM 2114 N N . ASP A 1 264 ? 36.375 10.086 -26.328 1 91.31 264 ASP A N 1
ATOM 2115 C CA . ASP A 1 264 ? 37.188 11.305 -26.438 1 91.31 264 ASP A CA 1
ATOM 2116 C C . ASP A 1 264 ? 36.375 12.43 -27.078 1 91.31 264 ASP A C 1
ATOM 2118 O O . ASP A 1 264 ? 36.531 13.594 -26.703 1 91.31 264 ASP A O 1
ATOM 2122 N N . GLU A 1 265 ? 35.625 12.102 -28 1 91.19 265 GLU A N 1
ATOM 2123 C CA . GLU A 1 265 ? 34.906 13.109 -28.766 1 91.19 265 GLU A CA 1
ATOM 2124 C C . GLU A 1 265 ? 33.812 13.773 -27.922 1 91.19 265 GLU A C 1
ATOM 2126 O O . GLU A 1 265 ? 33.344 14.867 -28.25 1 91.19 265 GLU A O 1
ATOM 2131 N N . ILE A 1 266 ? 33.344 13.117 -26.891 1 92.62 266 ILE A N 1
ATOM 2132 C CA . ILE A 1 266 ? 32.25 13.633 -26.078 1 92.62 266 ILE A CA 1
ATOM 2133 C C . ILE A 1 266 ? 32.719 13.875 -24.641 1 92.62 266 ILE A C 1
ATOM 2135 O O . ILE A 1 266 ? 32.562 14.969 -24.109 1 92.62 266 ILE A O 1
ATOM 2139 N N . GLY A 1 267 ? 33.312 12.953 -24.109 1 91.31 267 GLY A N 1
ATOM 2140 C CA . GLY A 1 267 ? 33.75 12.977 -22.719 1 91.31 267 GLY A CA 1
ATOM 2141 C C . GLY A 1 267 ? 33.469 11.68 -21.984 1 91.31 267 GLY A C 1
ATOM 2142 O O . GLY A 1 267 ? 33.469 10.609 -22.594 1 91.31 267 GLY A O 1
ATOM 2143 N N . VAL A 1 268 ? 33.344 11.797 -20.656 1 92.06 268 VAL A N 1
ATOM 2144 C CA . VAL A 1 268 ? 33.156 10.625 -19.797 1 92.06 268 VAL A CA 1
ATOM 2145 C C . VAL A 1 268 ? 31.688 10.305 -19.672 1 92.06 268 VAL A C 1
ATOM 2147 O O . VAL A 1 268 ? 30.891 11.141 -19.219 1 92.06 268 VAL A O 1
ATOM 2150 N N . PHE A 1 269 ? 31.328 9.188 -20.203 1 93.81 269 PHE A N 1
ATOM 2151 C CA . PHE A 1 269 ? 30 8.656 -19.938 1 93.81 269 PHE A CA 1
ATOM 2152 C C . PHE A 1 269 ? 29.938 7.977 -18.578 1 93.81 269 PHE A C 1
ATOM 2154 O O . PHE A 1 269 ? 30.609 6.961 -18.359 1 93.81 269 PHE A O 1
ATOM 2161 N N . LYS A 1 270 ? 29.109 8.578 -17.719 1 90.19 270 LYS A N 1
ATOM 2162 C CA . LYS A 1 270 ? 28.938 8.039 -16.375 1 90.19 270 LYS A CA 1
ATOM 2163 C C . LYS A 1 270 ? 27.656 7.223 -16.266 1 90.19 270 LYS A C 1
ATOM 2165 O O . LYS A 1 270 ? 26.656 7.539 -16.922 1 90.19 270 LYS A O 1
ATOM 2170 N N . TYR A 1 271 ? 27.781 6.184 -15.484 1 87.94 271 TYR A N 1
ATOM 2171 C CA . TYR A 1 271 ? 26.594 5.359 -15.242 1 87.94 271 TYR A CA 1
ATOM 2172 C C . TYR A 1 271 ? 25.688 5.996 -14.195 1 87.94 271 TYR A C 1
ATOM 2174 O O . TYR A 1 271 ? 26.141 6.297 -13.078 1 87.94 271 TYR A O 1
ATOM 2182 N N . ASN A 1 272 ? 24.469 6.309 -14.648 1 81.5 272 ASN A N 1
ATOM 2183 C CA . ASN A 1 272 ? 23.453 6.824 -13.727 1 81.5 272 ASN A CA 1
ATOM 2184 C C . ASN A 1 272 ? 22.672 5.695 -13.07 1 81.5 272 ASN A C 1
ATOM 2186 O O . ASN A 1 272 ? 21.859 5.039 -13.711 1 81.5 272 ASN A O 1
ATOM 2190 N N . VAL A 1 273 ? 22.828 5.504 -11.805 1 76.12 273 VAL A N 1
ATOM 2191 C CA . VAL A 1 273 ? 22.25 4.387 -11.07 1 76.12 273 VAL A CA 1
ATOM 2192 C C . VAL A 1 273 ? 20.734 4.527 -11.016 1 76.12 273 VAL A C 1
ATOM 2194 O O . VAL A 1 273 ? 20 3.531 -11.062 1 76.12 273 VAL A O 1
ATOM 2197 N N . SER A 1 274 ? 20.25 5.773 -11.047 1 72.06 274 SER A N 1
ATOM 2198 C CA . SER A 1 274 ? 18.812 6.023 -10.961 1 72.06 274 SER A CA 1
ATOM 2199 C C . SER A 1 274 ? 18.109 5.574 -12.227 1 72.06 274 SER A C 1
ATOM 2201 O O . SER A 1 274 ? 17.031 4.965 -12.156 1 72.06 274 SER A O 1
ATOM 2203 N N . THR A 1 275 ? 18.766 5.812 -13.359 1 75.38 275 THR A N 1
ATOM 2204 C CA . THR A 1 275 ? 18.125 5.469 -14.625 1 75.38 275 THR A CA 1
ATOM 2205 C C . THR A 1 275 ? 18.719 4.184 -15.195 1 75.38 275 THR A C 1
ATOM 2207 O O . THR A 1 275 ? 18.172 3.602 -16.141 1 75.38 275 THR A O 1
ATOM 2210 N N . SER A 1 276 ? 19.75 3.76 -14.57 1 80.38 276 SER A N 1
ATOM 2211 C CA . SER A 1 276 ? 20.484 2.59 -15.039 1 80.38 276 SER A CA 1
ATOM 2212 C C . SER A 1 276 ? 20.922 2.752 -16.484 1 80.38 276 SER A C 1
ATOM 2214 O O . SER A 1 276 ? 20.766 1.836 -17.297 1 80.38 276 SER A O 1
ATOM 2216 N N . THR A 1 277 ? 21.328 3.953 -16.797 1 87.5 277 THR A N 1
ATOM 2217 C CA . THR A 1 277 ? 21.828 4.234 -18.141 1 87.5 277 THR A CA 1
ATOM 2218 C C . THR A 1 277 ? 23.078 5.105 -18.078 1 87.5 277 THR A C 1
ATOM 2220 O O . THR A 1 277 ? 23.359 5.723 -17.047 1 87.5 277 THR A O 1
ATOM 2223 N N . TYR A 1 278 ? 23.812 5.098 -19.203 1 90.44 278 TYR A N 1
ATOM 2224 C CA . TYR A 1 278 ? 24.984 5.953 -19.328 1 90.44 278 TYR A CA 1
ATOM 2225 C C . TYR A 1 278 ? 24.594 7.336 -19.844 1 90.44 278 TYR A C 1
ATOM 2227 O O . TYR A 1 278 ? 23.781 7.457 -20.766 1 90.44 278 TYR A O 1
ATOM 2235 N N . ASN A 1 279 ? 25.109 8.32 -19.172 1 92.12 279 ASN A N 1
ATOM 2236 C CA . ASN A 1 279 ? 24.953 9.695 -19.625 1 92.12 279 ASN A CA 1
ATOM 2237 C C . ASN A 1 279 ? 26.266 10.469 -19.547 1 92.12 279 ASN A C 1
ATOM 2239 O O . ASN A 1 279 ? 27.219 10.031 -18.891 1 92.12 279 ASN A O 1
ATOM 2243 N N . ALA A 1 280 ? 26.359 11.484 -20.344 1 93.56 280 ALA A N 1
ATOM 2244 C CA . ALA A 1 280 ? 27.531 12.359 -20.359 1 93.56 280 ALA A CA 1
ATOM 2245 C C . ALA A 1 280 ? 27.125 13.812 -20.578 1 93.56 280 ALA A C 1
ATOM 2247 O O . ALA A 1 280 ? 25.938 14.117 -20.719 1 93.56 280 ALA A O 1
ATOM 2248 N N . ASN A 1 281 ? 28.062 14.648 -20.375 1 92.62 281 ASN A N 1
ATOM 2249 C CA . ASN A 1 281 ? 27.906 16.062 -20.703 1 92.62 281 ASN A CA 1
ATOM 2250 C C . ASN A 1 281 ? 28.922 16.5 -21.781 1 92.62 281 ASN A C 1
ATOM 2252 O O . ASN A 1 281 ? 30.125 16.281 -21.625 1 92.62 281 ASN A O 1
ATOM 2256 N N . LEU A 1 282 ? 28.406 17.047 -22.844 1 92.25 282 LEU A N 1
ATOM 2257 C CA . LEU A 1 282 ? 29.219 17.578 -23.922 1 92.25 282 LEU A CA 1
ATOM 2258 C C . LEU A 1 282 ? 29.344 19.094 -23.812 1 92.25 282 LEU A C 1
ATOM 2260 O O . LEU A 1 282 ? 28.344 19.797 -23.641 1 92.25 282 LEU A O 1
ATOM 2264 N N . ILE A 1 283 ? 30.547 19.484 -23.828 1 89.56 283 ILE A N 1
ATOM 2265 C CA . ILE A 1 283 ? 30.766 20.922 -23.844 1 89.56 283 ILE A CA 1
ATOM 2266 C C . ILE A 1 283 ? 30.812 21.422 -25.281 1 89.56 283 ILE A C 1
ATOM 2268 O O . ILE A 1 283 ? 31.672 21.031 -26.062 1 89.56 283 ILE A O 1
ATOM 2272 N N . PHE A 1 284 ? 29.891 22.234 -25.641 1 89.56 284 PHE A N 1
ATOM 2273 C CA . PHE A 1 284 ? 29.797 22.828 -26.953 1 89.56 284 PHE A CA 1
ATOM 2274 C C . PHE A 1 284 ? 29.547 24.328 -26.859 1 89.56 284 PHE A C 1
ATOM 2276 O O . PHE A 1 284 ? 28.547 24.75 -26.266 1 89.56 284 PHE A O 1
ATOM 2283 N N . GLU A 1 285 ? 30.453 25.109 -27.422 1 87.62 285 GLU A N 1
ATOM 2284 C CA . GLU A 1 285 ? 30.375 26.562 -27.391 1 87.62 285 GLU A CA 1
ATOM 2285 C C . GLU A 1 285 ? 30.172 27.078 -25.969 1 87.62 285 GLU A C 1
ATOM 2287 O O . GLU A 1 285 ? 29.25 27.859 -25.719 1 87.62 285 GLU A O 1
ATOM 2292 N N . ASP A 1 286 ? 30.797 26.547 -24.984 1 82.75 286 ASP A N 1
ATOM 2293 C CA . ASP A 1 286 ? 30.891 26.953 -23.578 1 82.75 286 ASP A CA 1
ATOM 2294 C C . ASP A 1 286 ? 29.594 26.609 -22.828 1 82.75 286 ASP A C 1
ATOM 2296 O O . ASP A 1 286 ? 29.297 27.219 -21.797 1 82.75 286 ASP A O 1
ATOM 2300 N N . LYS A 1 287 ? 28.844 25.844 -23.469 1 86.88 287 LYS A N 1
ATOM 2301 C CA . LYS A 1 287 ? 27.641 25.344 -22.812 1 86.88 287 LYS A CA 1
ATOM 2302 C C . LYS A 1 287 ? 27.703 23.828 -22.625 1 86.88 287 LYS A C 1
ATOM 2304 O O . LYS A 1 287 ? 28.266 23.125 -23.469 1 86.88 287 LYS A O 1
ATOM 2309 N N . GLU A 1 288 ? 27.109 23.391 -21.516 1 90 288 GLU A N 1
ATOM 2310 C CA . GLU A 1 288 ? 27.031 21.969 -21.25 1 90 288 GLU A CA 1
ATOM 2311 C C . GLU A 1 288 ? 25.75 21.359 -21.812 1 90 288 GLU A C 1
ATOM 2313 O O . GLU A 1 288 ? 24.656 21.828 -21.5 1 90 288 GLU A O 1
ATOM 2318 N N . LEU A 1 289 ? 25.969 20.406 -22.703 1 91.69 289 LEU A N 1
ATOM 2319 C CA . LEU A 1 289 ? 24.844 19.688 -23.297 1 91.69 289 LEU A CA 1
ATOM 2320 C C . LEU A 1 289 ? 24.734 18.281 -22.719 1 91.69 289 LEU A C 1
ATOM 2322 O O . LEU A 1 289 ? 25.703 17.516 -22.719 1 91.69 289 LEU A O 1
ATOM 2326 N N . TYR A 1 290 ? 23.469 17.969 -22.234 1 93.19 290 TYR A N 1
ATOM 2327 C CA . TYR A 1 290 ? 23.219 16.641 -21.688 1 93.19 290 TYR A CA 1
ATOM 2328 C C . TYR A 1 290 ? 23.141 15.602 -22.797 1 93.19 290 TYR A C 1
ATOM 2330 O O . TYR A 1 290 ? 22.391 15.773 -23.766 1 93.19 290 TYR A O 1
ATOM 2338 N N . VAL A 1 291 ? 23.969 14.609 -22.734 1 94.38 291 VAL A N 1
ATOM 2339 C CA . VAL A 1 291 ? 23.984 13.508 -23.672 1 94.38 291 VAL A CA 1
ATOM 2340 C C . VAL A 1 291 ? 23.5 12.227 -22.984 1 94.38 291 VAL A C 1
ATOM 2342 O O . VAL A 1 291 ? 24.141 11.75 -22.047 1 94.38 291 VAL A O 1
ATOM 2345 N N . SER A 1 292 ? 22.375 11.695 -23.453 1 93.62 292 SER A N 1
ATOM 2346 C CA . SER A 1 292 ? 21.828 10.484 -22.859 1 93.62 292 SER A CA 1
ATOM 2347 C C . SER A 1 292 ? 21.922 9.297 -23.812 1 93.62 292 SER A C 1
ATOM 2349 O O . SER A 1 292 ? 21.984 9.484 -25.031 1 93.62 292 SER A O 1
ATOM 2351 N N . THR A 1 293 ? 22.062 8.086 -23.234 1 93.25 293 THR A N 1
ATOM 2352 C CA . THR A 1 293 ? 22.031 6.855 -24.016 1 93.25 293 THR A CA 1
ATOM 2353 C C . THR A 1 293 ? 21.047 5.863 -23.422 1 93.25 293 THR A C 1
ATOM 2355 O O . THR A 1 293 ? 20.531 6.066 -22.312 1 93.25 293 THR A O 1
ATOM 2358 N N . GLU A 1 294 ? 20.75 4.844 -24.234 1 87.62 294 GLU A N 1
ATOM 2359 C CA . GLU A 1 294 ? 19.922 3.744 -23.75 1 87.62 294 GLU A CA 1
ATOM 2360 C C . GLU A 1 294 ? 20.781 2.559 -23.312 1 87.62 294 GLU A C 1
ATOM 2362 O O . GLU A 1 294 ? 20.266 1.472 -23.047 1 87.62 294 GLU A O 1
ATOM 2367 N N . ALA A 1 295 ? 22.062 2.861 -23.281 1 88.69 295 ALA A N 1
ATOM 2368 C CA . ALA A 1 295 ? 22.984 1.795 -22.891 1 88.69 295 ALA A CA 1
ATOM 2369 C C . ALA A 1 295 ? 22.922 1.53 -21.391 1 88.69 295 ALA A C 1
ATOM 2371 O O . ALA A 1 295 ? 23.156 2.432 -20.594 1 88.69 295 ALA A O 1
ATOM 2372 N N . ARG A 1 296 ? 22.719 0.26 -21.016 1 85.31 296 ARG A N 1
ATOM 2373 C CA . ARG A 1 296 ? 22.516 -0.093 -19.625 1 85.31 296 ARG A CA 1
ATOM 2374 C C . ARG A 1 296 ? 23.688 -0.88 -19.062 1 85.31 296 ARG A C 1
ATOM 2376 O O . ARG A 1 296 ? 23.781 -1.107 -17.859 1 85.31 296 ARG A O 1
ATOM 2383 N N . THR A 1 297 ? 24.516 -1.418 -19.906 1 83.44 297 THR A N 1
ATOM 2384 C CA . THR A 1 297 ? 25.703 -2.162 -19.5 1 83.44 297 THR A CA 1
ATOM 2385 C C . THR A 1 297 ? 26.953 -1.592 -20.172 1 83.44 297 THR A C 1
ATOM 2387 O O . THR A 1 297 ? 26.859 -0.819 -21.125 1 83.44 297 THR A O 1
ATOM 2390 N N . TYR A 1 298 ? 28.031 -1.92 -19.625 1 87.06 298 TYR A N 1
ATOM 2391 C CA . TYR A 1 298 ? 29.297 -1.504 -20.203 1 87.06 298 TYR A CA 1
ATOM 2392 C C . TYR A 1 298 ? 29.438 -2.014 -21.641 1 87.06 298 TYR A C 1
ATOM 2394 O O . TYR A 1 298 ? 29.891 -1.288 -22.516 1 87.06 298 TYR A O 1
ATOM 2402 N N . LYS A 1 299 ? 28.906 -3.184 -21.828 1 86.44 299 LYS A N 1
ATOM 2403 C CA . LYS A 1 299 ? 28.953 -3.768 -23.156 1 86.44 299 LYS A CA 1
ATOM 2404 C C . LYS A 1 299 ? 28.094 -2.959 -24.141 1 86.44 299 LYS A C 1
ATOM 2406 O O . LYS A 1 299 ? 28.5 -2.744 -25.281 1 86.44 299 LYS A O 1
ATOM 2411 N N . GLU A 1 300 ? 27.047 -2.51 -23.641 1 88.56 300 GLU A N 1
ATOM 2412 C CA . GLU A 1 300 ? 26.141 -1.763 -24.5 1 88.56 300 GLU A CA 1
ATOM 2413 C C . GLU A 1 300 ? 26.719 -0.393 -24.859 1 88.56 300 GLU A C 1
ATOM 2415 O O . GLU A 1 300 ? 26.594 0.061 -26 1 88.56 300 GLU A O 1
ATOM 2420 N N . ILE A 1 301 ? 27.266 0.281 -23.875 1 92.75 301 ILE A N 1
ATOM 2421 C CA . ILE A 1 301 ? 27.828 1.597 -24.172 1 92.75 301 ILE A CA 1
ATOM 2422 C C . ILE A 1 301 ? 29.031 1.449 -25.094 1 92.75 301 ILE A C 1
ATOM 2424 O O . ILE A 1 301 ? 29.281 2.301 -25.953 1 92.75 301 ILE A O 1
ATOM 2428 N N . GLU A 1 302 ? 29.703 0.338 -24.922 1 92.75 302 GLU A N 1
ATOM 2429 C CA . GLU A 1 302 ? 30.812 0.05 -25.828 1 92.75 302 GLU A CA 1
ATOM 2430 C C . GLU A 1 302 ? 30.328 -0.088 -27.266 1 92.75 302 GLU A C 1
ATOM 2432 O O . GLU A 1 302 ? 31 0.353 -28.203 1 92.75 302 GLU A O 1
ATOM 2437 N N . LYS A 1 303 ? 29.203 -0.609 -27.438 1 92.88 303 LYS A N 1
ATOM 2438 C CA . LYS A 1 303 ? 28.641 -0.792 -28.766 1 92.88 303 LYS A CA 1
ATOM 2439 C C . LYS A 1 303 ? 28.266 0.549 -29.406 1 92.88 303 LYS A C 1
ATOM 2441 O O . LYS A 1 303 ? 28.219 0.671 -30.625 1 92.88 303 LYS A O 1
ATOM 2446 N N . LEU A 1 304 ? 28.016 1.52 -28.562 1 94.25 304 LEU A N 1
ATOM 2447 C CA . LEU A 1 304 ? 27.609 2.834 -29.047 1 94.25 304 LEU A CA 1
ATOM 2448 C C . LEU A 1 304 ? 28.828 3.688 -29.391 1 94.25 304 LEU A C 1
ATOM 2450 O O . LEU A 1 304 ? 28.688 4.805 -29.891 1 94.25 304 LEU A O 1
ATOM 2454 N N . LYS A 1 305 ? 29.953 3.162 -29.141 1 95.19 305 LYS A N 1
ATOM 2455 C CA . LYS A 1 305 ? 31.188 3.934 -29.281 1 95.19 305 LYS A CA 1
ATOM 2456 C C . LYS A 1 305 ? 31.328 4.5 -30.703 1 95.19 305 LYS A C 1
ATOM 2458 O O . LYS A 1 305 ? 31.625 5.68 -30.875 1 95.19 305 LYS A O 1
ATOM 2463 N N . THR A 1 306 ? 31.062 3.723 -31.672 1 95.25 306 THR A N 1
ATOM 2464 C CA . THR A 1 306 ? 31.25 4.109 -33.062 1 95.25 306 THR A CA 1
ATOM 2465 C C . THR A 1 306 ? 30.312 5.25 -33.438 1 95.25 306 THR A C 1
ATOM 2467 O O . THR A 1 306 ? 30.75 6.25 -34.031 1 95.25 306 THR A O 1
ATOM 2470 N N . ILE A 1 307 ? 29.094 5.094 -33.156 1 95.88 307 ILE A N 1
ATOM 2471 C CA . ILE A 1 307 ? 28.109 6.109 -33.531 1 95.88 307 ILE A CA 1
ATOM 2472 C C . ILE A 1 307 ? 28.391 7.398 -32.75 1 95.88 307 ILE A C 1
ATOM 2474 O O . ILE A 1 307 ? 28.234 8.5 -33.281 1 95.88 307 ILE A O 1
ATOM 2478 N N . ILE A 1 308 ? 28.828 7.32 -31.547 1 96.38 308 ILE A N 1
ATOM 2479 C CA . ILE A 1 308 ? 29.078 8.484 -30.703 1 96.38 308 ILE A CA 1
ATOM 2480 C C . ILE A 1 308 ? 30.328 9.227 -31.219 1 96.38 308 ILE A C 1
ATOM 2482 O O . ILE A 1 308 ? 30.328 10.461 -31.281 1 96.38 308 ILE A O 1
ATOM 2486 N N . LYS A 1 309 ? 31.25 8.469 -31.578 1 95.31 309 LYS A N 1
ATOM 2487 C CA . LYS A 1 309 ? 32.469 9.086 -32.125 1 95.31 309 LYS A CA 1
ATOM 2488 C C . LYS A 1 309 ? 32.156 9.828 -33.438 1 95.31 309 LYS A C 1
ATOM 2490 O O . LYS A 1 309 ? 32.625 10.938 -33.656 1 95.31 309 LYS A O 1
ATOM 2495 N N . THR A 1 310 ? 31.438 9.141 -34.281 1 95.88 310 THR A N 1
ATOM 2496 C CA . THR A 1 310 ? 31.031 9.758 -35.531 1 95.88 310 THR A CA 1
ATOM 2497 C C . THR A 1 310 ? 30.25 11.039 -35.312 1 95.88 310 THR A C 1
ATOM 2499 O O . THR A 1 310 ? 30.484 12.055 -35.969 1 95.88 310 THR A O 1
ATOM 2502 N N . PHE A 1 311 ? 29.359 10.945 -34.406 1 95.19 311 PHE A N 1
ATOM 2503 C CA . PHE A 1 311 ? 28.578 12.109 -34.031 1 95.19 311 PHE A CA 1
ATOM 2504 C C . PHE A 1 311 ? 29.484 13.219 -33.5 1 95.19 311 PHE A C 1
ATOM 2506 O O . PHE A 1 311 ? 29.391 14.367 -33.938 1 95.19 311 PHE A O 1
ATOM 2513 N N . GLY A 1 312 ? 30.344 12.898 -32.625 1 94.06 312 GLY A N 1
ATOM 2514 C CA . GLY A 1 312 ? 31.219 13.883 -32 1 94.06 312 GLY A CA 1
ATOM 2515 C C . GLY A 1 312 ? 32.094 14.633 -33 1 94.06 312 GLY A C 1
ATOM 2516 O O . GLY A 1 312 ? 32.281 15.844 -32.875 1 94.06 312 GLY A O 1
ATOM 2517 N N . LYS A 1 313 ? 32.5 14 -34 1 94.12 313 LYS A N 1
ATOM 2518 C CA . LYS A 1 313 ? 33.375 14.586 -35.031 1 94.12 313 LYS A CA 1
ATOM 2519 C C . LYS A 1 313 ? 32.594 15.531 -35.938 1 94.12 313 LYS A C 1
ATOM 2521 O O . LYS A 1 313 ? 33.188 16.406 -36.562 1 94.12 313 LYS A O 1
ATOM 2526 N N . ASN A 1 314 ? 31.328 15.328 -35.969 1 95.81 314 ASN A N 1
ATOM 2527 C CA . ASN A 1 314 ? 30.547 16.047 -36.969 1 95.81 314 ASN A CA 1
ATOM 2528 C C . ASN A 1 314 ? 29.469 16.906 -36.312 1 95.81 314 ASN A C 1
ATOM 2530 O O . ASN A 1 314 ? 28.547 17.391 -36.969 1 95.81 314 ASN A O 1
ATOM 2534 N N . PHE A 1 315 ? 29.578 17.109 -35 1 94.62 315 PHE A N 1
ATOM 2535 C CA . PHE A 1 315 ? 28.469 17.688 -34.25 1 94.62 315 PHE A CA 1
ATOM 2536 C C . PHE A 1 315 ? 28.172 19.094 -34.75 1 94.62 315 PHE A C 1
ATOM 2538 O O . PHE A 1 315 ? 27.016 19.469 -34.906 1 94.62 315 PHE A O 1
ATOM 2545 N N . SER A 1 316 ? 29.141 19.828 -35.062 1 93.25 316 SER A N 1
ATOM 2546 C CA . SER A 1 316 ? 28.938 21.203 -35.5 1 93.25 316 SER A CA 1
ATOM 2547 C C . SER A 1 316 ? 28.109 21.25 -36.781 1 93.25 316 SER A C 1
ATOM 2549 O O . SER A 1 316 ? 27.156 22.031 -36.906 1 93.25 316 SER A O 1
ATOM 2551 N N . LYS A 1 317 ? 28.469 20.469 -37.656 1 95.12 317 LYS A N 1
ATOM 2552 C CA . LYS A 1 317 ? 27.75 20.406 -38.938 1 95.12 317 LYS A CA 1
ATOM 2553 C C . LYS A 1 317 ? 26.328 19.891 -38.75 1 95.12 317 LYS A C 1
ATOM 2555 O O . LYS A 1 317 ? 25.391 20.422 -39.312 1 95.12 317 LYS A O 1
ATOM 2560 N N . LEU A 1 318 ? 26.25 18.859 -37.969 1 95.38 318 LEU A N 1
ATOM 2561 C CA . LEU A 1 318 ? 24.953 18.25 -37.719 1 95.38 318 LEU A CA 1
ATOM 2562 C C . LEU A 1 318 ? 24 19.234 -37.062 1 95.38 318 LEU A C 1
ATOM 2564 O O . LEU A 1 318 ? 22.812 19.297 -37.406 1 95.38 318 LEU A O 1
ATOM 2568 N N . ASN A 1 319 ? 24.531 19.891 -36.125 1 93.69 319 ASN A N 1
ATOM 2569 C CA . ASN A 1 319 ? 23.734 20.922 -35.438 1 93.69 319 ASN A CA 1
ATOM 2570 C C . ASN A 1 319 ? 23.234 21.984 -36.406 1 93.69 319 ASN A C 1
ATOM 2572 O O . ASN A 1 319 ? 22.062 22.375 -36.375 1 93.69 319 ASN A O 1
ATOM 2576 N N . HIS A 1 320 ? 24.078 22.422 -37.25 1 92.75 320 HIS A N 1
ATOM 2577 C CA . HIS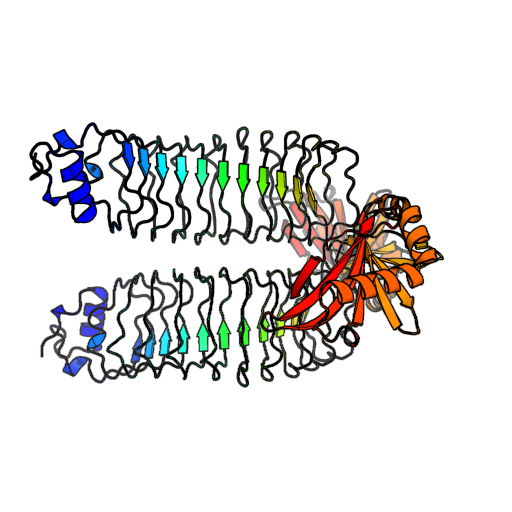 A 1 320 ? 23.719 23.422 -38.25 1 92.75 320 HIS A CA 1
ATOM 2578 C C . HIS A 1 320 ? 22.656 22.906 -39.219 1 92.75 320 HIS A C 1
ATOM 2580 O O . HIS A 1 320 ? 21.688 23.609 -39.5 1 92.75 320 HIS A O 1
ATOM 2586 N N . ASP A 1 321 ? 22.891 21.734 -39.594 1 94.44 321 ASP A N 1
ATOM 2587 C CA . ASP A 1 321 ? 21.938 21.125 -40.5 1 94.44 321 ASP A CA 1
ATOM 2588 C C . ASP A 1 321 ? 20.562 21 -39.875 1 94.44 321 ASP A C 1
ATOM 2590 O O . ASP A 1 321 ? 19.531 21.234 -40.531 1 94.44 321 ASP A O 1
ATOM 2594 N N . ALA A 1 322 ? 20.578 20.594 -38.656 1 94 322 ALA A N 1
ATOM 2595 C CA . ALA A 1 322 ? 19.328 20.406 -37.938 1 94 322 ALA A CA 1
ATOM 2596 C C . ALA A 1 322 ? 18.578 21.734 -37.812 1 94 322 ALA A C 1
ATOM 2598 O O . ALA A 1 322 ? 17.375 21.812 -38.031 1 94 322 ALA A O 1
ATOM 2599 N N . ILE A 1 323 ? 19.25 22.719 -37.469 1 91.44 323 ILE A N 1
ATOM 2600 C CA . ILE A 1 323 ? 18.656 24.047 -37.312 1 91.44 323 ILE A CA 1
ATOM 2601 C C . ILE A 1 323 ? 18.062 24.531 -38.625 1 91.44 323 ILE A C 1
ATOM 2603 O O . ILE A 1 323 ? 16.938 25.031 -38.656 1 91.44 323 ILE A O 1
ATOM 2607 N N . ASN A 1 324 ? 18.812 24.359 -39.625 1 91.44 324 ASN A N 1
ATOM 2608 C CA . ASN A 1 324 ? 18.344 24.766 -40.938 1 91.44 324 ASN A CA 1
ATOM 2609 C C . ASN A 1 324 ? 17.094 24.016 -41.344 1 91.44 324 ASN A C 1
ATOM 2611 O O . ASN A 1 324 ? 16.172 24.594 -41.938 1 91.44 324 ASN A O 1
ATOM 2615 N N . PHE A 1 325 ? 17.109 22.781 -41 1 93.88 325 PHE A N 1
ATOM 2616 C CA . PHE A 1 325 ? 15.953 21.953 -41.344 1 93.88 325 PHE A CA 1
ATOM 2617 C C . PHE A 1 325 ? 14.711 22.453 -40.594 1 93.88 325 PHE A C 1
ATOM 2619 O O . PHE A 1 325 ? 13.633 22.547 -41.188 1 93.88 325 PHE A O 1
ATOM 2626 N N . ILE A 1 326 ? 14.852 22.766 -39.344 1 91.56 326 ILE A N 1
ATOM 2627 C CA . ILE A 1 326 ? 13.734 23.266 -38.531 1 91.56 326 ILE A CA 1
ATOM 2628 C C . ILE A 1 326 ? 13.234 24.578 -39.125 1 91.56 326 ILE A C 1
ATOM 2630 O O . ILE A 1 326 ? 12.023 24.812 -39.25 1 91.56 326 ILE A O 1
ATOM 2634 N N . LYS A 1 327 ? 14.141 25.406 -39.594 1 88.81 327 LYS A N 1
ATOM 2635 C CA . LYS A 1 327 ? 13.789 26.688 -40.188 1 88.81 327 LYS A CA 1
ATOM 2636 C C . LYS A 1 327 ? 12.992 26.5 -41.5 1 88.81 327 LYS A C 1
ATOM 2638 O O . LYS A 1 327 ? 12.047 27.234 -41.75 1 88.81 327 LYS A O 1
ATOM 2643 N N . GLN A 1 328 ? 13.383 25.562 -42.188 1 90.31 328 GLN A N 1
ATOM 2644 C CA . GLN A 1 328 ? 12.711 25.266 -43.469 1 90.31 328 GLN A CA 1
ATOM 2645 C C . GLN A 1 328 ? 11.289 24.766 -43.219 1 90.31 328 GLN A C 1
ATOM 2647 O O . GLN A 1 328 ? 10.375 25.078 -44 1 90.31 328 GLN A O 1
ATOM 2652 N N . GLN A 1 329 ? 11.211 24 -42.125 1 89.25 329 GLN A N 1
ATOM 2653 C CA . GLN A 1 329 ? 9.906 23.422 -41.844 1 89.25 329 GLN A CA 1
ATOM 2654 C C . GLN A 1 329 ? 9 24.438 -41.125 1 89.25 329 GLN A C 1
ATOM 2656 O O . GLN A 1 329 ? 7.777 24.312 -41.156 1 89.25 329 GLN A O 1
ATOM 2661 N N . HIS A 1 330 ? 9.641 25.344 -40.469 1 87.25 330 HIS A N 1
ATOM 2662 C CA . HIS A 1 330 ? 8.891 26.391 -39.781 1 87.25 330 HIS A CA 1
ATOM 2663 C C . HIS A 1 330 ? 9.391 27.781 -40.156 1 87.25 330 HIS A C 1
ATOM 2665 O O . HIS A 1 330 ? 9.945 28.5 -39.344 1 87.25 330 HIS A O 1
ATOM 2671 N N . PRO A 1 331 ? 9.078 28.234 -41.312 1 79.12 331 PRO A N 1
ATOM 2672 C CA . PRO A 1 331 ? 9.641 29.484 -41.812 1 79.12 331 PRO A CA 1
ATOM 2673 C C . PRO A 1 331 ? 9.117 30.719 -41.062 1 79.12 331 PRO A C 1
ATOM 2675 O O . PRO A 1 331 ? 9.789 31.734 -41 1 79.12 331 PRO A O 1
ATOM 2678 N N . ASN A 1 332 ? 7.996 30.594 -40.5 1 77.62 332 ASN A N 1
ATOM 2679 C CA . ASN A 1 332 ? 7.363 31.75 -39.875 1 77.62 332 ASN A CA 1
ATOM 2680 C C . ASN A 1 332 ? 7.703 31.844 -38.375 1 77.62 332 ASN A C 1
ATOM 2682 O O . ASN A 1 332 ? 7.277 32.781 -37.688 1 77.62 332 ASN A O 1
ATOM 2686 N N . GLU A 1 333 ? 8.391 30.828 -37.844 1 72.06 333 GLU A N 1
ATOM 2687 C CA . GLU A 1 333 ? 8.711 30.812 -36.438 1 72.06 333 GLU A CA 1
ATOM 2688 C C . GLU A 1 333 ? 10.125 31.344 -36.188 1 72.06 333 GLU A C 1
ATOM 2690 O O . GLU A 1 333 ? 10.992 31.219 -37.031 1 72.06 333 GLU A O 1
ATOM 2695 N N . ASP A 1 334 ? 10.234 32.125 -35.156 1 69.44 334 ASP A N 1
ATOM 2696 C CA . ASP A 1 334 ? 11.555 32.594 -34.75 1 69.44 334 ASP A CA 1
ATOM 2697 C C . ASP A 1 334 ? 12.461 31.453 -34.344 1 69.44 334 ASP A C 1
ATOM 2699 O O . ASP A 1 334 ? 12.477 31.047 -33.156 1 69.44 334 ASP A O 1
ATOM 2703 N N . VAL A 1 335 ? 13.125 30.906 -35.219 1 67.56 335 VAL A N 1
ATOM 2704 C CA . VAL A 1 335 ? 14.008 29.75 -35.031 1 67.56 335 VAL A CA 1
ATOM 2705 C C . VAL A 1 335 ? 15.266 30.188 -34.281 1 67.56 335 VAL A C 1
ATOM 2707 O O . VAL A 1 335 ? 15.984 29.359 -33.719 1 67.56 335 VAL A O 1
ATOM 2710 N N . GLU A 1 336 ? 15.469 31.531 -34.281 1 69.38 336 GLU A N 1
ATOM 2711 C CA . GLU A 1 336 ? 16.641 32.031 -33.594 1 69.38 336 GLU A CA 1
ATOM 2712 C C . GLU A 1 336 ? 16.5 31.828 -32.062 1 69.38 336 GLU A C 1
ATOM 2714 O O . GLU A 1 336 ? 17.5 31.828 -31.344 1 69.38 336 GLU A O 1
ATOM 2719 N N . SER A 1 337 ? 15.375 31.406 -31.734 1 77 337 SER A N 1
ATOM 2720 C CA . SER A 1 337 ? 15.117 31.25 -30.312 1 77 337 SER A CA 1
ATOM 2721 C C . SER A 1 337 ? 15.336 29.797 -29.875 1 77 337 SER A C 1
ATOM 2723 O O . SER A 1 337 ? 15.328 29.5 -28.688 1 77 337 SER A O 1
ATOM 2725 N N . LEU A 1 338 ? 15.648 29.016 -30.781 1 86.06 338 LEU A N 1
ATOM 2726 C CA . LEU A 1 338 ? 15.844 27.594 -30.438 1 86.06 338 LEU A CA 1
ATOM 2727 C C . LEU A 1 338 ? 17.141 27.406 -29.656 1 86.06 338 LEU A C 1
ATOM 2729 O O . LEU A 1 338 ? 18.188 27.906 -30.047 1 86.06 338 LEU A O 1
ATOM 2733 N N . LYS A 1 339 ? 17.016 26.781 -28.625 1 88.62 339 LYS A N 1
ATOM 2734 C CA . LYS A 1 339 ? 18.203 26.469 -27.828 1 88.62 339 LYS A CA 1
ATOM 2735 C C . LYS A 1 339 ? 18.469 24.969 -27.844 1 88.62 339 LYS A C 1
ATOM 2737 O O . LYS A 1 339 ? 17.562 24.156 -27.641 1 88.62 339 LYS A O 1
ATOM 2742 N N . LEU A 1 340 ? 19.688 24.672 -28.172 1 91.5 340 LEU A N 1
ATOM 2743 C CA . LEU A 1 340 ? 20.125 23.281 -28.047 1 91.5 340 LEU A CA 1
ATOM 2744 C C . LEU A 1 340 ? 19.828 22.734 -26.656 1 91.5 340 LEU A C 1
ATOM 2746 O O . LEU A 1 340 ? 20.125 23.391 -25.641 1 91.5 340 LEU A O 1
ATOM 2750 N N . SER A 1 341 ? 19.125 21.594 -26.625 1 90.31 341 SER A N 1
ATOM 2751 C CA . SER A 1 341 ? 18.672 21.062 -25.328 1 90.31 341 SER A CA 1
ATOM 2752 C C . SER A 1 341 ? 19.484 19.859 -24.906 1 90.31 341 SER A C 1
ATOM 2754 O O . SER A 1 341 ? 20.125 19.875 -23.844 1 90.31 341 SER A O 1
ATOM 2756 N N . ASP A 1 342 ? 19.359 18.766 -25.719 1 93.38 342 ASP A N 1
ATOM 2757 C CA . ASP A 1 342 ? 20.047 17.516 -25.344 1 93.38 342 ASP A CA 1
ATOM 2758 C C . ASP A 1 342 ? 20.281 16.641 -26.578 1 93.38 342 ASP A C 1
ATOM 2760 O O . ASP A 1 342 ? 19.859 16.969 -27.672 1 93.38 342 ASP A O 1
ATOM 2764 N N . ILE A 1 343 ? 21.156 15.68 -26.406 1 95.12 343 ILE A N 1
ATOM 2765 C CA . ILE A 1 343 ? 21.438 14.656 -27.406 1 95.12 343 ILE A CA 1
ATOM 2766 C C . ILE A 1 343 ? 21.062 13.281 -26.859 1 95.12 343 ILE A C 1
ATOM 2768 O O . ILE A 1 343 ? 21.328 12.977 -25.703 1 95.12 343 ILE A O 1
ATOM 2772 N N . ILE A 1 344 ? 20.406 12.484 -27.688 1 94.88 344 ILE A N 1
ATOM 2773 C CA . ILE A 1 344 ? 19.969 11.172 -27.234 1 94.88 344 ILE A CA 1
ATOM 2774 C C . ILE A 1 344 ? 20.453 10.094 -28.203 1 94.88 344 ILE A C 1
ATOM 2776 O O . ILE A 1 344 ? 20.141 10.133 -29.391 1 94.88 344 ILE A O 1
ATOM 2780 N N . PHE A 1 345 ? 21.219 9.203 -27.719 1 94.44 345 PHE A N 1
ATOM 2781 C CA . PHE A 1 345 ? 21.594 8.016 -28.484 1 94.44 345 PHE A CA 1
ATOM 2782 C C . PHE A 1 345 ? 20.672 6.844 -28.141 1 94.44 345 PHE A C 1
ATOM 2784 O O . PHE A 1 345 ? 20.672 6.348 -27.016 1 94.44 345 PHE A O 1
ATOM 2791 N N . GLU A 1 346 ? 19.969 6.418 -29.125 1 89.12 346 GLU A N 1
ATOM 2792 C CA . GLU A 1 346 ? 18.969 5.367 -28.922 1 89.12 346 GLU A CA 1
ATOM 2793 C C . GLU A 1 346 ? 19.594 3.984 -29.047 1 89.12 346 GLU A C 1
ATOM 2795 O O . GLU A 1 346 ? 19.328 3.094 -28.234 1 89.12 346 GLU A O 1
ATOM 2800 N N . ASP A 1 347 ? 20.25 3.73 -30.109 1 90.81 347 ASP A N 1
ATOM 2801 C CA . ASP A 1 347 ? 20.953 2.486 -30.391 1 90.81 347 ASP A CA 1
ATOM 2802 C C . ASP A 1 347 ? 22.156 2.729 -31.281 1 90.81 347 ASP A C 1
ATOM 2804 O O . ASP A 1 347 ? 22.641 3.861 -31.406 1 90.81 347 ASP A O 1
ATOM 2808 N N . GLU A 1 348 ? 22.688 1.666 -31.812 1 93.81 348 GLU A N 1
ATOM 2809 C CA . GLU A 1 348 ? 23.906 1.761 -32.594 1 93.81 348 GLU A CA 1
ATOM 2810 C C . GLU A 1 348 ? 23.625 2.406 -33.969 1 93.81 348 GLU A C 1
ATOM 2812 O O . GLU A 1 348 ? 24.562 2.732 -34.688 1 93.81 348 GLU A O 1
ATOM 2817 N N . ASN A 1 349 ? 22.297 2.74 -34.156 1 93.94 349 ASN A N 1
ATOM 2818 C CA . ASN A 1 349 ? 21.969 3.168 -35.5 1 93.94 349 ASN A CA 1
ATOM 2819 C C . ASN A 1 349 ? 21.297 4.539 -35.531 1 93.94 349 ASN A C 1
ATOM 2821 O O . ASN A 1 349 ? 21.141 5.152 -36.562 1 93.94 349 ASN A O 1
ATOM 2825 N N . THR A 1 350 ? 20.953 4.957 -34.406 1 94.5 350 THR A N 1
ATOM 2826 C CA . THR A 1 350 ? 20.125 6.152 -34.438 1 94.5 350 THR A CA 1
ATOM 2827 C C . THR A 1 350 ? 20.453 7.074 -33.281 1 94.5 350 THR A C 1
ATOM 2829 O O . THR A 1 350 ? 20.688 6.605 -32.156 1 94.5 350 THR A O 1
ATOM 2832 N N . PHE A 1 351 ? 20.516 8.359 -33.469 1 95.69 351 PHE A N 1
ATOM 2833 C CA . PHE A 1 351 ? 20.609 9.375 -32.406 1 95.69 351 PHE A CA 1
ATOM 2834 C C . PHE A 1 351 ? 19.766 10.586 -32.75 1 95.69 351 PHE A C 1
ATOM 2836 O O . PHE A 1 351 ? 19.328 10.734 -33.906 1 95.69 351 PHE A O 1
ATOM 2843 N N . ARG A 1 352 ? 19.5 11.398 -31.719 1 95.75 352 ARG A N 1
ATOM 2844 C CA . ARG A 1 352 ? 18.656 12.586 -31.906 1 95.75 352 ARG A CA 1
ATOM 2845 C C . ARG A 1 352 ? 19.312 13.812 -31.266 1 95.75 352 ARG A C 1
ATOM 2847 O O . ARG A 1 352 ? 19.984 13.703 -30.25 1 95.75 352 ARG A O 1
ATOM 2854 N N . ILE A 1 353 ? 19.031 14.922 -31.875 1 94.94 353 ILE A N 1
ATOM 2855 C CA . ILE A 1 353 ? 19.406 16.219 -31.312 1 94.94 353 ILE A CA 1
ATOM 2856 C C . ILE A 1 353 ? 18.156 16.969 -30.906 1 94.94 353 ILE A C 1
ATOM 2858 O O . ILE A 1 353 ? 17.203 17.109 -31.688 1 94.94 353 ILE A O 1
ATOM 2862 N N . GLY A 1 354 ? 18.203 17.375 -29.656 1 93.94 354 GLY A N 1
ATOM 2863 C CA . GLY A 1 354 ? 17.047 18.062 -29.125 1 93.94 354 GLY A CA 1
ATOM 2864 C C . GLY A 1 354 ? 17.219 19.562 -29.047 1 93.94 354 GLY A C 1
ATOM 2865 O O . GLY A 1 354 ? 18.312 20.062 -28.75 1 93.94 354 GLY A O 1
ATOM 2866 N N . PHE A 1 355 ? 16.109 20.297 -29.297 1 93.12 355 PHE A N 1
ATOM 2867 C CA . PHE A 1 355 ? 16.078 21.75 -29.234 1 93.12 355 PHE A CA 1
ATOM 2868 C C . PHE A 1 355 ? 14.906 22.234 -28.375 1 93.12 355 PHE A C 1
ATOM 2870 O O . PHE A 1 355 ? 13.797 21.703 -28.484 1 93.12 355 PHE A O 1
ATOM 2877 N N . ASP A 1 356 ? 15.141 23.078 -27.484 1 91.94 356 ASP A N 1
ATOM 2878 C CA . ASP A 1 356 ? 14.109 23.734 -26.672 1 91.94 356 ASP A CA 1
ATOM 2879 C C . ASP A 1 356 ? 13.484 24.906 -27.422 1 91.94 356 ASP A C 1
ATOM 2881 O O . ASP A 1 356 ? 14.156 25.891 -27.703 1 91.94 356 ASP A O 1
ATOM 2885 N N . ALA A 1 357 ? 12.219 24.797 -27.75 1 87.69 357 ALA A N 1
ATOM 2886 C CA . ALA A 1 357 ? 11.508 25.812 -28.531 1 87.69 357 ALA A CA 1
ATOM 2887 C C . ALA A 1 357 ? 10.719 26.75 -27.625 1 87.69 357 ALA A C 1
ATOM 2889 O O . ALA A 1 357 ? 9.969 27.594 -28.109 1 87.69 357 ALA A O 1
ATOM 2890 N N . GLY A 1 358 ? 10.867 26.531 -26.266 1 85.06 358 GLY A N 1
ATOM 2891 C CA . GLY A 1 358 ? 10.242 27.438 -25.312 1 85.06 358 GLY A CA 1
ATOM 2892 C C . GLY A 1 358 ? 8.867 26.984 -24.875 1 85.06 358 GLY A C 1
ATOM 2893 O O . GLY A 1 358 ? 8.516 25.812 -25.016 1 85.06 358 GLY A O 1
ATOM 2894 N N . GLU A 1 359 ? 8.102 27.859 -24.141 1 83.81 359 GLU A N 1
ATOM 2895 C CA . GLU A 1 359 ? 6.809 27.547 -23.547 1 83.81 359 GLU A CA 1
ATOM 2896 C C . GLU A 1 359 ? 5.699 27.547 -24.594 1 83.81 359 GLU A C 1
ATOM 2898 O O . GLU A 1 359 ? 5.688 28.391 -25.5 1 83.81 359 GLU A O 1
ATOM 2903 N N . SER A 1 360 ? 4.961 26.5 -24.625 1 76.25 360 SER A N 1
ATOM 2904 C CA . SER A 1 360 ? 3.754 26.375 -25.422 1 76.25 360 SER A CA 1
ATOM 2905 C C . SER A 1 360 ? 2.52 26.188 -24.547 1 76.25 360 SER A C 1
ATOM 2907 O O . SER A 1 360 ? 2.635 26 -23.344 1 76.25 360 SER A O 1
ATOM 2909 N N . PRO A 1 361 ? 1.322 26.406 -25.031 1 73 361 PRO A N 1
ATOM 2910 C CA . PRO A 1 361 ? 0.105 26.203 -24.234 1 73 361 PRO A CA 1
ATOM 2911 C C . PRO A 1 361 ? 0.065 24.859 -23.531 1 73 361 PRO A C 1
ATOM 2913 O O . PRO A 1 361 ? -0.562 24.719 -22.484 1 73 361 PRO A O 1
ATOM 2916 N N . ALA A 1 362 ? 0.743 23.984 -24.156 1 75.12 362 ALA A N 1
ATOM 2917 C CA . ALA A 1 362 ? 0.704 22.625 -23.641 1 75.12 362 ALA A CA 1
ATOM 2918 C C . ALA A 1 362 ? 1.893 22.344 -22.719 1 75.12 362 ALA A C 1
ATOM 2920 O O . ALA A 1 362 ? 2.035 21.234 -22.188 1 75.12 362 ALA A O 1
ATOM 2921 N N . GLY A 1 363 ? 2.789 23.25 -22.609 1 79.38 363 GLY A N 1
ATOM 2922 C CA . GLY A 1 363 ? 3.992 23.094 -21.797 1 79.38 363 GLY A CA 1
ATOM 2923 C C . GLY A 1 363 ? 5.258 23.484 -22.547 1 79.38 363 GLY A C 1
ATOM 2924 O O . GLY A 1 363 ? 5.207 24.234 -23.516 1 79.38 363 GLY A O 1
ATOM 2925 N N . GLN A 1 364 ? 6.332 23.047 -22 1 84.31 364 GLN A N 1
ATOM 2926 C CA . GLN A 1 364 ? 7.617 23.297 -22.641 1 84.31 364 GLN A CA 1
ATOM 2927 C C . GLN A 1 364 ? 7.781 22.438 -23.891 1 84.31 364 GLN A C 1
ATOM 2929 O O . GLN A 1 364 ? 7.711 21.203 -23.812 1 84.31 364 GLN A O 1
ATOM 2934 N N . LEU A 1 365 ? 7.961 23.031 -25.062 1 87.12 365 LEU A N 1
ATOM 2935 C CA . LEU A 1 365 ? 8.023 22.328 -26.344 1 87.12 365 LEU A CA 1
ATOM 2936 C C . LEU A 1 365 ? 9.469 22.016 -26.719 1 87.12 365 LEU A C 1
ATOM 2938 O O . LEU A 1 365 ? 10.32 22.906 -26.719 1 87.12 365 LEU A O 1
ATOM 2942 N N . PHE A 1 366 ? 9.711 20.703 -27 1 91.06 366 PHE A N 1
ATOM 2943 C CA . PHE A 1 366 ? 11.008 20.281 -27.5 1 91.06 366 PHE A CA 1
ATOM 2944 C C . PHE A 1 366 ? 10.883 19.672 -28.891 1 91.06 366 PHE A C 1
ATOM 2946 O O . PHE A 1 366 ? 9.93 18.953 -29.172 1 91.06 366 PHE A O 1
ATOM 2953 N N . LEU A 1 367 ? 11.812 20.031 -29.75 1 92.56 367 LEU A N 1
ATOM 2954 C CA . LEU A 1 367 ? 11.922 19.453 -31.078 1 92.56 367 LEU A CA 1
ATOM 2955 C C . LEU A 1 367 ? 13.117 18.516 -31.172 1 92.56 367 LEU A C 1
ATOM 2957 O O . LEU A 1 367 ? 14.219 18.844 -30.719 1 92.56 367 LEU A O 1
ATOM 2961 N N . TYR A 1 368 ? 12.859 17.344 -31.688 1 93.75 368 TYR A N 1
ATOM 2962 C CA . TYR A 1 368 ? 13.953 16.391 -31.859 1 93.75 368 TYR A CA 1
ATOM 2963 C C . TYR A 1 368 ? 14.125 16.031 -33.344 1 93.75 368 TYR A C 1
ATOM 2965 O O . TYR A 1 368 ? 13.148 15.766 -34.031 1 93.75 368 TYR A O 1
ATOM 2973 N N . ILE A 1 369 ? 15.336 16.094 -33.812 1 95.06 369 ILE A N 1
ATOM 2974 C CA . ILE A 1 369 ? 15.719 15.664 -35.125 1 95.06 369 ILE A CA 1
ATOM 2975 C C . ILE A 1 369 ? 16.516 14.367 -35.062 1 95.06 369 ILE A C 1
ATOM 2977 O O . ILE A 1 369 ? 17.531 14.297 -34.344 1 95.06 369 ILE A O 1
ATOM 2981 N N . SER A 1 370 ? 16.109 13.414 -35.844 1 95.56 370 SER A N 1
ATOM 2982 C CA . SER A 1 370 ? 16.75 12.109 -35.781 1 95.56 370 SER A CA 1
ATOM 2983 C C . SER A 1 370 ? 17.766 11.953 -36.938 1 95.56 370 SER A C 1
ATOM 2985 O O . SER A 1 370 ? 17.531 12.445 -38.031 1 95.56 370 SER A O 1
ATOM 2987 N N . PHE A 1 371 ? 18.859 11.305 -36.656 1 96.62 371 PHE A N 1
ATOM 2988 C CA . PHE A 1 371 ? 19.906 10.969 -37.625 1 96.62 371 PHE A CA 1
ATOM 2989 C C . PHE A 1 371 ? 20.219 9.477 -37.562 1 96.62 371 PHE A C 1
ATOM 2991 O O . PHE A 1 371 ? 20.062 8.844 -36.531 1 96.62 371 PHE A O 1
ATOM 2998 N N . ASP A 1 372 ? 20.625 8.969 -38.688 1 95.38 372 ASP A N 1
ATOM 2999 C CA . ASP A 1 372 ? 21.062 7.578 -38.688 1 95.38 372 ASP A CA 1
ATOM 3000 C C . ASP A 1 372 ? 22.578 7.477 -38.531 1 95.38 372 ASP A C 1
ATOM 3002 O O . ASP A 1 372 ? 23.25 8.492 -38.344 1 95.38 372 ASP A O 1
ATOM 3006 N N . LYS A 1 373 ? 23.094 6.254 -38.438 1 93.81 373 LYS A N 1
ATOM 3007 C CA . LYS A 1 373 ? 24.516 6.008 -38.188 1 93.81 373 LYS A CA 1
ATOM 3008 C C . LYS A 1 373 ? 25.391 6.617 -39.281 1 93.81 373 LYS A C 1
ATOM 3010 O O . LYS A 1 373 ? 26.578 6.852 -39.062 1 93.81 373 LYS A O 1
ATOM 3015 N N . ASN A 1 374 ? 24.812 6.914 -40.438 1 95.06 374 ASN A N 1
ATOM 3016 C CA . ASN A 1 374 ? 25.531 7.535 -41.531 1 95.06 374 ASN A CA 1
ATOM 3017 C C . ASN A 1 374 ? 25.328 9.047 -41.562 1 95.06 374 ASN A C 1
ATOM 3019 O O . ASN A 1 374 ? 25.656 9.703 -42.562 1 95.06 374 ASN A O 1
ATOM 3023 N N . LEU A 1 375 ? 24.672 9.578 -40.562 1 95.12 375 LEU A N 1
ATOM 3024 C CA . LEU A 1 375 ? 24.469 11.008 -40.344 1 95.12 375 LEU A CA 1
ATOM 3025 C C . LEU A 1 375 ? 23.391 11.562 -41.25 1 95.12 375 LEU A C 1
ATOM 3027 O O . LEU A 1 375 ? 23.391 12.758 -41.562 1 95.12 375 LEU A O 1
ATOM 3031 N N . LYS A 1 376 ? 22.641 10.609 -41.719 1 95.44 376 LYS A N 1
ATOM 3032 C CA . LYS A 1 376 ? 21.531 11.078 -42.531 1 95.44 376 LYS A CA 1
ATOM 3033 C C . LYS A 1 376 ? 20.375 11.555 -41.656 1 95.44 376 LYS A C 1
ATOM 3035 O O . LYS A 1 376 ? 19.906 10.828 -40.781 1 95.44 376 LYS A O 1
ATOM 3040 N N . MET A 1 377 ? 19.938 12.703 -41.906 1 95.19 377 MET A N 1
ATOM 3041 C CA . MET A 1 377 ? 18.859 13.32 -41.156 1 95.19 377 MET A CA 1
ATOM 3042 C C . MET A 1 377 ? 17.5 12.758 -41.562 1 95.19 377 MET A C 1
ATOM 3044 O O . MET A 1 377 ? 17.234 12.562 -42.75 1 95.19 377 MET A O 1
ATOM 3048 N N . ASN A 1 378 ? 16.766 12.438 -40.625 1 91.69 378 ASN A N 1
ATOM 3049 C CA . ASN A 1 378 ? 15.375 12.055 -40.875 1 91.69 378 ASN A CA 1
ATOM 3050 C C . ASN A 1 378 ? 14.523 13.258 -41.281 1 91.69 378 ASN A C 1
ATOM 3052 O O . ASN A 1 378 ? 14.711 14.352 -40.719 1 91.69 378 ASN A O 1
ATOM 3056 N N . ASP A 1 379 ? 13.555 13.055 -42.094 1 89.44 379 ASP A N 1
ATOM 3057 C CA . ASP A 1 379 ? 12.758 14.156 -42.625 1 89.44 379 ASP A CA 1
ATOM 3058 C C . ASP A 1 379 ? 11.578 14.484 -41.719 1 89.44 379 ASP A C 1
ATOM 3060 O O . ASP A 1 379 ? 10.656 15.195 -42.125 1 89.44 379 ASP A O 1
ATOM 3064 N N . GLU A 1 380 ? 11.617 13.953 -40.594 1 91.5 380 GLU A N 1
ATOM 3065 C CA . GLU A 1 380 ? 10.531 14.227 -39.656 1 91.5 380 GLU A CA 1
ATOM 3066 C C . GLU A 1 380 ? 11.047 14.867 -38.375 1 91.5 380 GLU A C 1
ATOM 3068 O O . GLU A 1 380 ? 12.094 14.469 -37.844 1 91.5 380 GLU A O 1
ATOM 3073 N N . ILE A 1 381 ? 10.328 15.898 -37.938 1 91 381 ILE A N 1
ATOM 3074 C CA . ILE A 1 381 ? 10.609 16.516 -36.656 1 91 381 ILE A CA 1
ATOM 3075 C C . ILE A 1 381 ? 9.742 15.867 -35.562 1 91 381 ILE A C 1
ATOM 3077 O O . ILE A 1 381 ? 8.531 15.703 -35.75 1 91 381 ILE A O 1
ATOM 3081 N N . ILE A 1 382 ? 10.344 15.43 -34.531 1 90.38 382 ILE A N 1
ATOM 3082 C CA . ILE A 1 382 ? 9.609 14.867 -33.406 1 90.38 382 ILE A CA 1
ATOM 3083 C C . ILE A 1 382 ? 9.32 15.961 -32.406 1 90.38 382 ILE A C 1
ATOM 3085 O O . ILE A 1 382 ? 10.227 16.672 -31.953 1 90.38 382 ILE A O 1
ATOM 3089 N N . TYR A 1 383 ? 8.078 16.125 -32.062 1 87.5 383 TYR A N 1
ATOM 3090 C CA . TYR A 1 383 ? 7.66 17.125 -31.094 1 87.5 383 TYR A CA 1
ATOM 3091 C C . TYR A 1 383 ? 7.34 16.484 -29.734 1 87.5 383 TYR A C 1
ATOM 3093 O O . TYR A 1 383 ? 6.621 15.492 -29.672 1 87.5 383 TYR A O 1
ATOM 3101 N N . GLU A 1 384 ? 7.934 16.969 -28.75 1 85.5 384 GLU A N 1
ATOM 3102 C CA . GLU A 1 384 ? 7.637 16.516 -27.391 1 85.5 384 GLU A CA 1
ATOM 3103 C C . GLU A 1 384 ? 7.316 17.688 -26.469 1 85.5 384 GLU A C 1
ATOM 3105 O O . GLU A 1 384 ? 7.977 18.719 -26.531 1 85.5 384 GLU A O 1
ATOM 3110 N N . THR A 1 385 ? 6.227 17.609 -25.656 1 78.69 385 THR A N 1
ATOM 3111 C CA . THR A 1 385 ? 5.852 18.641 -24.688 1 78.69 385 THR A CA 1
ATOM 3112 C C . THR A 1 385 ? 5.883 18.078 -23.266 1 78.69 385 THR A C 1
ATOM 3114 O O . THR A 1 385 ? 5.461 16.938 -23.031 1 78.69 385 THR A O 1
ATOM 3117 N N . TYR A 1 386 ? 6.418 18.828 -22.406 1 73 386 TYR A N 1
ATOM 3118 C CA . TYR A 1 386 ? 6.461 18.453 -21 1 73 386 TYR A CA 1
ATOM 3119 C C . TYR A 1 386 ? 5.898 19.562 -20.109 1 73 386 TYR A C 1
ATOM 3121 O O . TYR A 1 386 ? 6.062 20.75 -20.422 1 73 386 TYR A O 1
ATOM 3129 N N . MET B 1 1 ? -44.312 17.875 19.672 1 91.56 1 MET B N 1
ATOM 3130 C CA . MET B 1 1 ? -44.5 16.891 18.625 1 91.56 1 MET B CA 1
ATOM 3131 C C . MET B 1 1 ? -43.781 15.586 18.969 1 91.56 1 MET B C 1
ATOM 3133 O O . MET B 1 1 ? -42.594 15.578 19.297 1 91.56 1 MET B O 1
ATOM 3137 N N . ASN B 1 2 ? -44.531 14.594 18.922 1 96.44 2 ASN B N 1
ATOM 3138 C CA . ASN B 1 2 ? -44 13.258 19.219 1 96.44 2 ASN B CA 1
ATOM 3139 C C . ASN B 1 2 ? -43.25 12.672 18.031 1 96.44 2 ASN B C 1
ATOM 3141 O O . ASN B 1 2 ? -43.844 12.508 16.953 1 96.44 2 ASN B O 1
ATOM 3145 N N . ILE B 1 3 ? -41.906 12.336 18.219 1 97.62 3 ILE B N 1
ATOM 3146 C CA . ILE B 1 3 ? -41.094 11.883 17.109 1 97.62 3 ILE B CA 1
ATOM 3147 C C . ILE B 1 3 ? -40.531 10.492 17.422 1 97.62 3 ILE B C 1
ATOM 3149 O O . ILE B 1 3 ? -39.5 10.086 16.859 1 97.62 3 ILE B O 1
ATOM 3153 N N . THR B 1 4 ? -41.094 9.82 18.281 1 97.81 4 THR B N 1
ATOM 3154 C CA . THR B 1 4 ? -40.625 8.523 18.734 1 97.81 4 THR B CA 1
ATOM 3155 C C . THR B 1 4 ? -40.469 7.562 17.562 1 97.81 4 THR B C 1
ATOM 3157 O O . THR B 1 4 ? -39.469 6.828 17.5 1 97.81 4 THR B O 1
ATOM 3160 N N . ASN B 1 5 ? -41.25 7.59 16.609 1 97.31 5 ASN B N 1
ATOM 3161 C CA . ASN B 1 5 ? -41.25 6.645 15.492 1 97.31 5 ASN B CA 1
ATOM 3162 C C . ASN B 1 5 ? -40.188 6.988 14.461 1 97.31 5 ASN B C 1
ATOM 3164 O O . ASN B 1 5 ? -39.906 6.18 13.578 1 97.31 5 ASN B O 1
ATOM 3168 N N . SER B 1 6 ? -39.625 8.156 14.594 1 97.56 6 SER B N 1
ATOM 3169 C CA . SER B 1 6 ? -38.562 8.547 13.68 1 97.56 6 SER B CA 1
ATOM 3170 C C . SER B 1 6 ? -37.281 7.816 14 1 97.56 6 SER B C 1
ATOM 3172 O O . SER B 1 6 ? -36.375 7.766 13.172 1 97.56 6 SER B O 1
ATOM 3174 N N . PHE B 1 7 ? -37.25 7.379 15.211 1 98.06 7 PHE B N 1
ATOM 3175 C CA . PHE B 1 7 ? -36.062 6.609 15.625 1 98.06 7 PHE B CA 1
ATOM 3176 C C . PHE B 1 7 ? -36.25 5.137 15.266 1 98.06 7 PHE B C 1
ATOM 3178 O O . PHE B 1 7 ? -36.844 4.375 16.031 1 98.06 7 PHE B O 1
ATOM 3185 N N . THR B 1 8 ? -35.562 4.773 14.188 1 97.81 8 THR B N 1
ATOM 3186 C CA . THR B 1 8 ? -35.844 3.436 13.664 1 97.81 8 THR B CA 1
ATOM 3187 C C . THR B 1 8 ? -34.844 2.43 14.227 1 97.81 8 THR B C 1
ATOM 3189 O O . THR B 1 8 ? -35.031 1.218 14.125 1 97.81 8 THR B O 1
ATOM 3192 N N . ASP B 1 9 ? -33.75 2.898 14.781 1 97.69 9 ASP B N 1
ATOM 3193 C CA . ASP B 1 9 ? -32.812 2.039 15.508 1 97.69 9 ASP B CA 1
ATOM 3194 C C . ASP B 1 9 ? -33.219 1.908 16.969 1 97.69 9 ASP B C 1
ATOM 3196 O O . ASP B 1 9 ? -33.281 2.904 17.703 1 97.69 9 ASP B O 1
ATOM 3200 N N . SER B 1 10 ? -33.5 0.683 17.453 1 97.06 10 SER B N 1
ATOM 3201 C CA . SER B 1 10 ? -34.031 0.473 18.812 1 97.06 10 SER B CA 1
ATOM 3202 C C . SER B 1 10 ? -33.031 0.925 19.859 1 97.06 10 SER B C 1
ATOM 3204 O O . SER B 1 10 ? -33.406 1.469 20.891 1 97.06 10 SER B O 1
ATOM 3206 N N . GLY B 1 11 ? -31.734 0.66 19.547 1 97.38 11 GLY B N 1
ATOM 3207 C CA . GLY B 1 11 ? -30.703 1.092 20.484 1 97.38 11 GLY B CA 1
ATOM 3208 C C . GLY B 1 11 ? -30.656 2.598 20.656 1 97.38 11 GLY B C 1
ATOM 3209 O O . GLY B 1 11 ? -30.562 3.096 21.781 1 97.38 11 GLY B O 1
ATOM 3210 N N . PHE B 1 12 ? -30.812 3.289 19.547 1 97.94 12 PHE B N 1
ATOM 3211 C CA . PHE B 1 12 ? -30.781 4.746 19.594 1 97.94 12 PHE B CA 1
ATOM 3212 C C . PHE B 1 12 ? -32.031 5.289 20.297 1 97.94 12 PHE B C 1
ATOM 3214 O O . PHE B 1 12 ? -31.922 6.18 21.141 1 97.94 12 PHE B O 1
ATOM 3221 N N . ARG B 1 13 ? -33.062 4.668 19.938 1 97.75 13 ARG B N 1
ATOM 3222 C CA . ARG B 1 13 ? -34.312 5.055 20.578 1 97.75 13 ARG B CA 1
ATOM 3223 C C . ARG B 1 13 ? -34.219 4.891 22.094 1 97.75 13 ARG B C 1
ATOM 3225 O O . ARG B 1 13 ? -34.594 5.805 22.844 1 97.75 13 ARG B O 1
ATOM 3232 N N . ASP B 1 14 ? -33.75 3.783 22.5 1 97.19 14 ASP B N 1
ATOM 3233 C CA . ASP B 1 14 ? -33.656 3.496 23.922 1 97.19 14 ASP B CA 1
ATOM 3234 C C . ASP B 1 14 ? -32.719 4.473 24.609 1 97.19 14 ASP B C 1
ATOM 3236 O O . ASP B 1 14 ? -32.969 4.914 25.734 1 97.19 14 ASP B O 1
ATOM 3240 N N . TYR B 1 15 ? -31.672 4.723 23.938 1 97.25 15 TYR B N 1
ATOM 3241 C CA . TYR B 1 15 ? -30.703 5.672 24.484 1 97.25 15 TYR B CA 1
ATOM 3242 C C . TYR B 1 15 ? -31.344 7.027 24.719 1 97.25 15 TYR B C 1
ATOM 3244 O O . TYR B 1 15 ? -31.172 7.625 25.781 1 97.25 15 TYR B O 1
ATOM 3252 N N . VAL B 1 16 ? -32.094 7.516 23.719 1 97.75 16 VAL B N 1
ATOM 3253 C CA . VAL B 1 16 ? -32.719 8.828 23.797 1 97.75 16 VAL B CA 1
ATOM 3254 C C . VAL B 1 16 ? -33.812 8.828 24.875 1 97.75 16 VAL B C 1
ATOM 3256 O O . VAL B 1 16 ? -33.906 9.773 25.672 1 97.75 16 VAL B O 1
ATOM 3259 N N . LEU B 1 17 ? -34.594 7.785 24.969 1 97.56 17 LEU B N 1
ATOM 3260 C CA . LEU B 1 17 ? -35.625 7.66 25.984 1 97.56 17 LEU B CA 1
ATOM 3261 C C . LEU B 1 17 ? -35.031 7.703 27.391 1 97.56 17 LEU B C 1
ATOM 3263 O O . LEU B 1 17 ? -35.531 8.422 28.266 1 97.56 17 LEU B O 1
ATOM 3267 N N . LYS B 1 18 ? -33.938 7.023 27.531 1 96.69 18 LYS B N 1
ATOM 3268 C CA . LYS B 1 18 ? -33.312 6.891 28.844 1 96.69 18 LYS B CA 1
ATOM 3269 C C . LYS B 1 18 ? -32.656 8.203 29.266 1 96.69 18 LYS B C 1
ATOM 3271 O O . LYS B 1 18 ? -32.719 8.578 30.453 1 96.69 18 LYS B O 1
ATOM 3276 N N . ASN B 1 19 ? -32.125 8.867 28.281 1 96.81 19 ASN B N 1
ATOM 3277 C CA . ASN B 1 19 ? -31.234 9.969 28.656 1 96.81 19 ASN B CA 1
ATOM 3278 C C . ASN B 1 19 ? -31.922 11.32 28.516 1 96.81 19 ASN B C 1
ATOM 3280 O O . ASN B 1 19 ? -31.594 12.273 29.219 1 96.81 19 ASN B O 1
ATOM 3284 N N . PHE B 1 20 ? -33 11.406 27.594 1 96.12 20 PHE B N 1
ATOM 3285 C CA . PHE B 1 20 ? -33.438 12.758 27.266 1 96.12 20 PHE B CA 1
ATOM 3286 C C . PHE B 1 20 ? -34.938 12.883 27.391 1 96.12 20 PHE B C 1
ATOM 3288 O O . PHE B 1 20 ? -35.469 13.992 27.484 1 96.12 20 PHE B O 1
ATOM 3295 N N . SER B 1 21 ? -35.594 11.789 27.312 1 93.62 21 SER B N 1
ATOM 3296 C CA . SER B 1 21 ? -37.062 11.828 27.375 1 93.62 21 SER B CA 1
ATOM 3297 C C . SER B 1 21 ? -37.531 12.156 28.781 1 93.62 21 SER B C 1
ATOM 3299 O O . SER B 1 21 ? -37 11.633 29.766 1 93.62 21 SER B O 1
ATOM 3301 N N . LYS B 1 22 ? -38.625 12.859 28.891 1 89.31 22 LYS B N 1
ATOM 3302 C CA . LYS B 1 22 ? -39.156 13.242 30.188 1 89.31 22 LYS B CA 1
ATOM 3303 C C . LYS B 1 22 ? -39.969 12.102 30.812 1 89.31 22 LYS B C 1
ATOM 3305 O O . LYS B 1 22 ? -39.812 11.805 31.984 1 89.31 22 LYS B O 1
ATOM 3310 N N . ASP B 1 23 ? -40.781 11.562 30.109 1 90.69 23 ASP B N 1
ATOM 3311 C CA . ASP B 1 23 ? -41.688 10.523 30.625 1 90.69 23 ASP B CA 1
ATOM 3312 C C . ASP B 1 23 ? -41.125 9.133 30.344 1 90.69 23 ASP B C 1
ATOM 3314 O O . ASP B 1 23 ? -41.688 8.133 30.75 1 90.69 23 ASP B O 1
ATOM 3318 N N . LYS B 1 24 ? -40.062 9.008 29.625 1 91.56 24 LYS B N 1
ATOM 3319 C CA . LYS B 1 24 ? -39.344 7.785 29.328 1 91.56 24 LYS B CA 1
ATOM 3320 C C . LYS B 1 24 ? -40.156 6.859 28.422 1 91.56 24 LYS B C 1
ATOM 3322 O O . LYS B 1 24 ? -39.75 5.719 28.188 1 91.56 24 LYS B O 1
ATOM 3327 N N . THR B 1 25 ? -41.25 7.285 27.891 1 93.44 25 THR B N 1
ATOM 3328 C CA . THR B 1 25 ? -42.094 6.441 27.078 1 93.44 25 THR B CA 1
ATOM 3329 C C . THR B 1 25 ? -42.219 7 25.656 1 93.44 25 THR B C 1
ATOM 3331 O O . THR B 1 25 ? -42.469 6.254 24.703 1 93.44 25 THR B O 1
ATOM 3334 N N . SER B 1 26 ? -42.062 8.25 25.578 1 96.88 26 SER B N 1
ATOM 3335 C CA . SER B 1 26 ? -42.125 8.914 24.281 1 96.88 26 SER B CA 1
ATOM 3336 C C . SER B 1 26 ? -41.062 9.984 24.141 1 96.88 26 SER B C 1
ATOM 3338 O O . SER B 1 26 ? -40.5 10.453 25.141 1 96.88 26 SER B O 1
ATOM 3340 N N . ILE B 1 27 ? -40.719 10.289 22.844 1 97.81 27 ILE B N 1
ATOM 3341 C CA . ILE B 1 27 ? -39.719 11.32 22.578 1 97.81 27 ILE B CA 1
ATOM 3342 C C . ILE B 1 27 ? -40.406 12.531 21.922 1 97.81 27 ILE B C 1
ATOM 3344 O O . ILE B 1 27 ? -41 12.414 20.844 1 97.81 27 ILE B O 1
ATOM 3348 N N . GLN B 1 28 ? -40.281 13.625 22.625 1 97.69 28 GLN B N 1
ATOM 3349 C CA . GLN B 1 28 ? -40.781 14.891 22.078 1 97.69 28 GLN B CA 1
ATOM 3350 C C . GLN B 1 28 ? -39.625 15.688 21.453 1 97.69 28 GLN B C 1
ATOM 3352 O O . GLN B 1 28 ? -38.469 15.555 21.859 1 97.69 28 GLN B O 1
ATOM 3357 N N . ILE B 1 29 ? -39.969 16.484 20.375 1 97.5 29 ILE B N 1
ATOM 3358 C CA . ILE B 1 29 ? -38.969 17.359 19.766 1 97.5 29 ILE B CA 1
ATOM 3359 C C . ILE B 1 29 ? -38.281 18.188 20.844 1 97.5 29 ILE B C 1
ATOM 3361 O O . ILE B 1 29 ? -37.062 18.375 20.797 1 97.5 29 ILE B O 1
ATOM 3365 N N . SER B 1 30 ? -39 18.672 21.828 1 96.44 30 SER B N 1
ATOM 3366 C CA . SER B 1 30 ? -38.469 19.516 22.906 1 96.44 30 SER B CA 1
ATOM 3367 C C . SER B 1 30 ? -37.469 18.75 23.766 1 96.44 30 SER B C 1
ATOM 3369 O O . SER B 1 30 ? -36.625 19.359 24.438 1 96.44 30 SER B O 1
ATOM 3371 N N . ASP B 1 31 ? -37.469 17.438 23.688 1 97 31 ASP B N 1
ATOM 3372 C CA . ASP B 1 31 ? -36.562 16.609 24.484 1 97 31 ASP B CA 1
ATOM 3373 C C . ASP B 1 31 ? -35.156 16.656 23.922 1 97 31 ASP B C 1
ATOM 3375 O O . ASP B 1 31 ? -34.188 16.469 24.656 1 97 31 ASP B O 1
ATOM 3379 N N . VAL B 1 32 ? -35.062 16.891 22.578 1 97.75 32 VAL B N 1
ATOM 3380 C CA . VAL B 1 32 ? -33.75 16.625 21.969 1 97.75 32 VAL B CA 1
ATOM 3381 C C . VAL B 1 32 ? -33.25 17.875 21.266 1 97.75 32 VAL B C 1
ATOM 3383 O O . VAL B 1 32 ? -32.062 18.016 20.984 1 97.75 32 VAL B O 1
ATOM 3386 N N . LYS B 1 33 ? -34.062 18.875 20.953 1 97.44 33 LYS B N 1
ATOM 3387 C CA . LYS B 1 33 ? -33.75 20 20.078 1 97.44 33 LYS B CA 1
ATOM 3388 C C . LYS B 1 33 ? -32.625 20.844 20.656 1 97.44 33 LYS B C 1
ATOM 3390 O O . LYS B 1 33 ? -31.859 21.469 19.922 1 97.44 33 LYS B O 1
ATOM 3395 N N . ASN B 1 34 ? -32.375 20.844 21.984 1 97.5 34 ASN B N 1
ATOM 3396 C CA . ASN B 1 34 ? -31.406 21.719 22.625 1 97.5 34 ASN B CA 1
ATOM 3397 C C . ASN B 1 34 ? -30.156 20.969 23.031 1 97.5 34 ASN B C 1
ATOM 3399 O O . ASN B 1 34 ? -29.25 21.531 23.641 1 97.5 34 ASN B O 1
ATOM 3403 N N . ILE B 1 35 ? -30.094 19.656 22.734 1 98.25 35 ILE B N 1
ATOM 3404 C CA . ILE B 1 35 ? -28.922 18.875 23.062 1 98.25 35 ILE B CA 1
ATOM 3405 C C . ILE B 1 35 ? -27.75 19.281 22.172 1 98.25 35 ILE B C 1
ATOM 3407 O O . ILE B 1 35 ? -27.891 19.375 20.953 1 98.25 35 ILE B O 1
ATOM 3411 N N . THR B 1 36 ? -26.609 19.516 22.781 1 98.5 36 THR B N 1
ATOM 3412 C CA . THR B 1 36 ? -25.484 20.062 22.016 1 98.5 36 THR B CA 1
ATOM 3413 C C . THR B 1 36 ? -24.391 19.016 21.844 1 98.5 36 THR B C 1
ATOM 3415 O O . THR B 1 36 ? -23.5 19.188 21.016 1 98.5 36 THR B O 1
ATOM 3418 N N . SER B 1 37 ? -24.422 18 22.609 1 98.62 37 SER B N 1
ATOM 3419 C CA . SER B 1 37 ? -23.438 16.938 22.516 1 98.62 37 SER B CA 1
ATOM 3420 C C . SER B 1 37 ? -24.078 15.562 22.688 1 98.62 37 SER B C 1
ATOM 3422 O O . SER B 1 37 ? -24.938 15.375 23.562 1 98.62 37 SER B O 1
ATOM 3424 N N . LEU B 1 38 ? -23.688 14.664 21.797 1 98.12 38 LEU B N 1
ATOM 3425 C CA . LEU B 1 38 ? -24.188 13.297 21.844 1 98.12 38 LEU B CA 1
ATOM 3426 C C . LEU B 1 38 ? -23.047 12.281 21.781 1 98.12 38 LEU B C 1
ATOM 3428 O O . LEU B 1 38 ? -22.234 12.312 20.859 1 98.12 38 LEU B O 1
ATOM 3432 N N . ASN B 1 39 ? -22.984 11.438 22.781 1 98.38 39 ASN B N 1
ATOM 3433 C CA . ASN B 1 39 ? -22.031 10.336 22.812 1 98.38 39 ASN B CA 1
ATOM 3434 C C . ASN B 1 39 ? -22.719 8.984 22.641 1 98.38 39 ASN B C 1
ATOM 3436 O O . ASN B 1 39 ? -23.328 8.477 23.594 1 98.38 39 ASN B O 1
ATOM 3440 N N . LEU B 1 40 ? -22.562 8.453 21.484 1 98.38 40 LEU B N 1
ATOM 3441 C CA . LEU B 1 40 ? -23.188 7.184 21.125 1 98.38 40 LEU B CA 1
ATOM 3442 C C . LEU B 1 40 ? -22.141 6.117 20.844 1 98.38 40 LEU B C 1
ATOM 3444 O O . LEU B 1 40 ? -22.391 5.188 20.062 1 98.38 40 LEU B O 1
ATOM 3448 N N . LYS B 1 41 ? -21.031 6.207 21.406 1 98.06 41 LYS B N 1
ATOM 3449 C CA . LYS B 1 41 ? -19.922 5.293 21.156 1 98.06 41 LYS B CA 1
ATOM 3450 C C . LYS B 1 41 ? -20.281 3.875 21.594 1 98.06 41 LYS B C 1
ATOM 3452 O O . LYS B 1 41 ? -20.844 3.674 22.672 1 98.06 41 LYS B O 1
ATOM 3457 N N . SER B 1 42 ? -20.094 2.916 20.781 1 97.44 42 SER B N 1
ATOM 3458 C CA . SER B 1 42 ? -20.156 1.492 21.094 1 97.44 42 SER B CA 1
ATOM 3459 C C . SER B 1 42 ? -21.531 1.095 21.594 1 97.44 42 SER B C 1
ATOM 3461 O O . SER B 1 42 ? -21.656 0.479 22.656 1 97.44 42 SER B O 1
ATOM 3463 N N . GLN B 1 43 ? -22.516 1.429 20.828 1 96.56 43 GLN B N 1
ATOM 3464 C CA . GLN B 1 43 ? -23.891 1.146 21.219 1 96.56 43 GLN B CA 1
ATOM 3465 C C . GLN B 1 43 ? -24.531 0.115 20.281 1 96.56 43 GLN B C 1
ATOM 3467 O O . GLN B 1 43 ? -25.734 -0.146 20.359 1 96.56 43 GLN B O 1
ATOM 3472 N N . LYS B 1 44 ? -23.781 -0.394 19.422 1 96.25 44 LYS B N 1
ATOM 3473 C CA . LYS B 1 44 ? -24.234 -1.407 18.469 1 96.25 44 LYS B CA 1
ATOM 3474 C C . LYS B 1 44 ? -25.359 -0.876 17.594 1 96.25 44 LYS B C 1
ATOM 3476 O O . LYS B 1 44 ? -26.312 -1.594 17.297 1 96.25 44 LYS B O 1
ATOM 3481 N N . LEU B 1 45 ? -25.234 0.399 17.219 1 98 45 LEU B N 1
ATOM 3482 C CA . LEU B 1 45 ? -26.266 1.058 16.406 1 98 45 LEU B CA 1
ATOM 3483 C C . LEU B 1 45 ? -26.094 0.703 14.93 1 98 45 LEU B C 1
ATOM 3485 O O . LEU B 1 45 ? -24.969 0.556 14.445 1 98 45 LEU B O 1
ATOM 3489 N N . GLU B 1 46 ? -27.266 0.707 14.242 1 96.56 46 GLU B N 1
ATOM 3490 C CA . GLU B 1 46 ? -27.25 0.431 12.812 1 96.56 46 GLU B CA 1
ATOM 3491 C C . GLU B 1 46 ? -27.516 1.694 12 1 96.56 46 GLU B C 1
ATOM 3493 O O . GLU B 1 46 ? -27.141 1.785 10.836 1 96.56 46 GLU B O 1
ATOM 3498 N N . ASN B 1 47 ? -28.188 2.533 12.586 1 97.19 47 ASN B N 1
ATOM 3499 C CA . ASN B 1 47 ? -28.438 3.828 11.953 1 97.19 47 ASN B CA 1
ATOM 3500 C C . ASN B 1 47 ? -28.719 4.91 13 1 97.19 47 ASN B C 1
ATOM 3502 O O . ASN B 1 47 ? -28.844 4.617 14.188 1 97.19 47 ASN B O 1
ATOM 3506 N N . LEU B 1 48 ? -28.781 6.117 12.5 1 98.25 48 LEU B N 1
ATOM 3507 C CA . LEU B 1 48 ? -29 7.254 13.383 1 98.25 48 LEU B CA 1
ATOM 3508 C C . LEU B 1 48 ? -30.25 8.031 12.969 1 98.25 48 LEU B C 1
ATOM 3510 O O . LEU B 1 48 ? -30.297 9.258 13.109 1 98.25 48 LEU B O 1
ATOM 3514 N N . ASN B 1 49 ? -31.234 7.301 12.391 1 98.25 49 ASN B N 1
ATOM 3515 C CA . ASN B 1 49 ? -32.469 7.992 12.117 1 98.25 49 ASN B CA 1
ATOM 3516 C C . ASN B 1 49 ? -33.031 8.68 13.359 1 98.25 49 ASN B C 1
ATOM 3518 O O . ASN B 1 49 ? -33 8.109 14.453 1 98.25 49 ASN B O 1
ATOM 3522 N N . GLY B 1 50 ? -33.5 9.883 13.18 1 98.06 50 GLY B N 1
ATOM 3523 C CA . GLY B 1 50 ? -33.938 10.695 14.305 1 98.06 50 GLY B CA 1
ATOM 3524 C C . GLY B 1 50 ? -32.938 11.781 14.672 1 98.06 50 GLY B C 1
ATOM 3525 O O . GLY B 1 50 ? -33.281 12.734 15.367 1 98.06 50 GLY B O 1
ATOM 3526 N N . ILE B 1 51 ? -31.703 11.695 14.148 1 98.56 51 ILE B N 1
ATOM 3527 C CA . ILE B 1 51 ? -30.641 12.633 14.508 1 98.56 51 ILE B CA 1
ATOM 3528 C C . ILE B 1 51 ? -30.969 14.016 13.961 1 98.56 51 ILE B C 1
ATOM 3530 O O . ILE B 1 51 ? -30.438 15.023 14.453 1 98.56 51 ILE B O 1
ATOM 3534 N N . GLU B 1 52 ? -31.859 14.062 12.898 1 98.38 52 GLU B N 1
ATOM 3535 C CA . GLU B 1 52 ? -32.219 15.312 12.258 1 98.38 52 GLU B CA 1
ATOM 3536 C C . GLU B 1 52 ? -32.938 16.25 13.242 1 98.38 52 GLU B C 1
ATOM 3538 O O . GLU B 1 52 ? -32.969 17.469 13.023 1 98.38 52 GLU B O 1
ATOM 3543 N N . TYR B 1 53 ? -33.406 15.773 14.352 1 98.31 53 TYR B N 1
ATOM 3544 C CA . TYR B 1 53 ? -34.156 16.578 15.305 1 98.31 53 TYR B CA 1
ATOM 3545 C C . TYR B 1 53 ? -33.25 17.188 16.359 1 98.31 53 TYR B C 1
ATOM 3547 O O . TYR B 1 53 ? -33.688 18.031 17.141 1 98.31 53 TYR B O 1
ATOM 3555 N N . PHE B 1 54 ? -32.031 16.75 16.391 1 98.44 54 PHE B N 1
ATOM 3556 C CA . PHE B 1 54 ? -31.031 17.359 17.266 1 98.44 54 PHE B CA 1
ATOM 3557 C C . PHE B 1 54 ? -30.453 18.609 16.609 1 98.44 54 PHE B C 1
ATOM 3559 O O . PHE B 1 54 ? -29.266 18.656 16.281 1 98.44 54 PHE B O 1
ATOM 3566 N N . THR B 1 55 ? -31.188 19.625 16.531 1 98.12 55 THR B N 1
ATOM 3567 C CA . THR B 1 55 ? -30.906 20.797 15.703 1 98.12 55 THR B CA 1
ATOM 3568 C C . THR B 1 55 ? -29.812 21.656 16.328 1 98.12 55 THR B C 1
ATOM 3570 O O . THR B 1 55 ? -29.203 22.484 15.648 1 98.12 55 THR B O 1
ATOM 3573 N N . SER B 1 56 ? -29.484 21.484 17.609 1 98.56 56 SER B N 1
ATOM 3574 C CA . SER B 1 56 ? -28.453 22.281 18.281 1 98.56 56 SER B CA 1
ATOM 3575 C C . SER B 1 56 ? -27.156 21.5 18.453 1 98.56 56 SER B C 1
ATOM 3577 O O . SER B 1 56 ? -26.219 21.969 19.094 1 98.56 56 SER B O 1
ATOM 3579 N N . LEU B 1 57 ? -27.141 20.359 17.828 1 98.56 57 LEU B N 1
ATOM 3580 C CA . LEU B 1 57 ? -26.031 19.438 18.031 1 98.56 57 LEU B CA 1
ATOM 3581 C C . LEU B 1 57 ? -24.719 20.047 17.531 1 98.56 57 LEU B C 1
ATOM 3583 O O . LEU B 1 57 ? -24.641 20.484 16.375 1 98.56 57 LEU B O 1
ATOM 3587 N N . ASN B 1 58 ? -23.672 20.031 18.438 1 98.81 58 ASN B N 1
ATOM 3588 C CA . ASN B 1 58 ? -22.328 20.531 18.109 1 98.81 58 ASN B CA 1
ATOM 3589 C C . ASN B 1 58 ? -21.328 19.406 18 1 98.81 58 ASN B C 1
ATOM 3591 O O . ASN B 1 58 ? -20.359 19.484 17.234 1 98.81 58 ASN B O 1
ATOM 3595 N N . SER B 1 59 ? -21.547 18.453 18.797 1 98.88 59 SER B N 1
ATOM 3596 C CA . SER B 1 59 ? -20.625 17.328 18.875 1 98.88 59 SER B CA 1
ATOM 3597 C C . SER B 1 59 ? -21.359 15.992 18.859 1 98.88 59 SER B C 1
ATOM 3599 O O . SER B 1 59 ? -22.281 15.781 19.641 1 98.88 59 SER B O 1
ATOM 3601 N N . LEU B 1 60 ? -20.922 15.148 17.938 1 98.88 60 LEU B N 1
ATOM 3602 C CA . LEU B 1 60 ? -21.484 13.805 17.812 1 98.88 60 LEU B CA 1
ATOM 3603 C C . LEU B 1 60 ? -20.375 12.75 17.797 1 98.88 60 LEU B C 1
ATOM 3605 O O . LEU B 1 60 ? -19.5 12.789 16.938 1 98.88 60 LEU B O 1
ATOM 3609 N N . ASP B 1 61 ? -20.391 11.852 18.703 1 98.88 61 ASP B N 1
ATOM 3610 C CA . ASP B 1 61 ? -19.531 10.664 18.688 1 98.88 61 ASP B CA 1
ATOM 3611 C C . ASP B 1 61 ? -20.359 9.391 18.531 1 98.88 61 ASP B C 1
ATOM 3613 O O . ASP B 1 61 ? -21.062 8.977 19.469 1 98.88 61 ASP B O 1
ATOM 3617 N N . CYS B 1 62 ? -20.328 8.859 17.375 1 98.75 62 CYS B N 1
ATOM 3618 C CA . CYS B 1 62 ? -21 7.59 17.125 1 98.75 62 CYS B CA 1
ATOM 3619 C C . CYS B 1 62 ? -20 6.527 16.656 1 98.75 62 CYS B C 1
ATOM 3621 O O . CYS B 1 62 ? -20.328 5.691 15.82 1 98.75 62 CYS B O 1
ATOM 3623 N N . SER B 1 63 ? -18.812 6.516 17.188 1 98.62 63 SER B N 1
ATOM 3624 C CA . SER B 1 63 ? -17.75 5.586 16.812 1 98.62 63 SER B CA 1
ATOM 3625 C C . SER B 1 63 ? -18.031 4.184 17.328 1 98.62 63 SER B C 1
ATOM 3627 O O . SER B 1 63 ? -18.812 4.008 18.266 1 98.62 63 SER B O 1
ATOM 3629 N N . TYR B 1 64 ? -17.469 3.197 16.734 1 97.62 64 TYR B N 1
ATOM 3630 C CA . TYR B 1 64 ? -17.547 1.801 17.141 1 97.62 64 TYR B CA 1
ATOM 3631 C C . TYR B 1 64 ? -18.984 1.316 17.141 1 97.62 64 TYR B C 1
ATOM 3633 O O . TYR B 1 64 ? -19.484 0.795 18.141 1 97.62 64 TYR B O 1
ATOM 3641 N N . ASN B 1 65 ? -19.641 1.477 15.992 1 98.06 65 ASN B N 1
ATOM 3642 C CA . ASN B 1 65 ? -20.969 0.96 15.711 1 98.06 65 ASN B CA 1
ATOM 3643 C C . ASN B 1 65 ? -21.016 0.229 14.367 1 98.06 65 ASN B C 1
ATOM 3645 O O . ASN B 1 65 ? -19.984 -0.219 13.867 1 98.06 65 ASN B O 1
ATOM 3649 N N . GLN B 1 66 ? -22.219 -0.035 13.891 1 95 66 GLN B N 1
ATOM 3650 C CA . GLN B 1 66 ? -22.375 -0.746 12.625 1 95 66 GLN B CA 1
ATOM 3651 C C . GLN B 1 66 ? -23.172 0.084 11.625 1 95 66 GLN B C 1
ATOM 3653 O O . GLN B 1 66 ? -24.047 -0.443 10.922 1 95 66 GLN B O 1
ATOM 3658 N N . ILE B 1 67 ? -22.844 1.359 11.68 1 96.81 67 ILE B N 1
ATOM 3659 C CA . ILE B 1 67 ? -23.594 2.307 10.867 1 96.81 67 ILE B CA 1
ATOM 3660 C C . ILE B 1 67 ? -23.078 2.268 9.43 1 96.81 67 ILE B C 1
ATOM 3662 O O . ILE B 1 67 ? -21.859 2.283 9.195 1 96.81 67 ILE B O 1
ATOM 3666 N N . ARG B 1 68 ? -24.031 2.205 8.492 1 93.19 68 ARG B N 1
ATOM 3667 C CA . ARG B 1 68 ? -23.641 2.125 7.094 1 93.19 68 ARG B CA 1
ATOM 3668 C C . ARG B 1 68 ? -23.828 3.463 6.391 1 93.19 68 ARG B C 1
ATOM 3670 O O . ARG B 1 68 ? -23.203 3.734 5.371 1 93.19 68 ARG B O 1
ATOM 3677 N N . SER B 1 69 ? -24.797 4.215 6.922 1 93.81 69 SER B N 1
ATOM 3678 C CA . SER B 1 69 ? -25.078 5.539 6.383 1 93.81 69 SER B CA 1
ATOM 3679 C C . SER B 1 69 ? -25.547 6.496 7.473 1 93.81 69 SER B C 1
ATOM 3681 O O . SER B 1 69 ? -26.219 6.082 8.414 1 93.81 69 SER B O 1
ATOM 3683 N N . ILE B 1 70 ? -25.109 7.703 7.324 1 96.38 70 ILE B N 1
ATOM 3684 C CA . ILE B 1 70 ? -25.516 8.727 8.281 1 96.38 70 ILE B CA 1
ATOM 3685 C C . ILE B 1 70 ? -26 9.969 7.527 1 96.38 70 ILE B C 1
ATOM 3687 O O . ILE B 1 70 ? -25.328 10.438 6.602 1 96.38 70 ILE B O 1
ATOM 3691 N N . ASP B 1 71 ? -27.172 10.453 7.883 1 98.06 71 ASP B N 1
ATOM 3692 C CA . ASP B 1 71 ? -27.688 11.695 7.316 1 98.06 71 ASP B CA 1
ATOM 3693 C C . ASP B 1 71 ? -27.641 12.82 8.352 1 98.06 71 ASP B C 1
ATOM 3695 O O . ASP B 1 71 ? -28.547 12.93 9.18 1 98.06 71 ASP B O 1
ATOM 3699 N N . ILE B 1 72 ? -26.688 13.641 8.242 1 98.31 72 ILE B N 1
ATOM 3700 C CA . ILE B 1 72 ? -26.531 14.742 9.195 1 98.31 72 ILE B CA 1
ATOM 3701 C C . ILE B 1 72 ? -26.781 16.078 8.492 1 98.31 72 ILE B C 1
ATOM 3703 O O . ILE B 1 72 ? -26.266 17.109 8.914 1 98.31 72 ILE B O 1
ATOM 3707 N N . SER B 1 73 ? -27.594 16.109 7.445 1 98.25 73 SER B N 1
ATOM 3708 C CA . SER B 1 73 ? -27.828 17.297 6.629 1 98.25 73 SER B CA 1
ATOM 3709 C C . SER B 1 73 ? -28.609 18.359 7.398 1 98.25 73 SER B C 1
ATOM 3711 O O . SER B 1 73 ? -28.609 19.531 7.027 1 98.25 73 SER B O 1
ATOM 3713 N N . GLN B 1 74 ? -29.25 17.938 8.508 1 98.12 74 GLN B N 1
ATOM 3714 C CA . GLN B 1 74 ? -30.047 18.891 9.281 1 98.12 74 GLN B CA 1
ATOM 3715 C C . GLN B 1 74 ? -29.297 19.328 10.547 1 98.12 74 GLN B C 1
ATOM 3717 O O . GLN B 1 74 ? -29.812 20.141 11.312 1 98.12 74 GLN B O 1
ATOM 3722 N N . ASN B 1 75 ? -28.234 18.766 10.828 1 98.56 75 ASN B N 1
ATOM 3723 C CA . ASN B 1 75 ? -27.406 19.156 11.961 1 98.56 75 ASN B CA 1
ATOM 3724 C C . ASN B 1 75 ? -26.422 20.266 11.578 1 98.56 75 ASN B C 1
ATOM 3726 O O . ASN B 1 75 ? -25.203 20.047 11.602 1 98.56 75 ASN B O 1
ATOM 3730 N N . LEU B 1 76 ? -26.922 21.391 11.383 1 98.56 76 LEU B N 1
ATOM 3731 C CA . LEU B 1 76 ? -26.25 22.5 10.727 1 98.56 76 LEU B CA 1
ATOM 3732 C C . LEU B 1 76 ? -25.172 23.109 11.625 1 98.56 76 LEU B C 1
ATOM 3734 O O . LEU B 1 76 ? -24.25 23.766 11.148 1 98.56 76 LEU B O 1
ATOM 3738 N N . LEU B 1 77 ? -25.234 22.844 12.93 1 98.62 77 LEU B N 1
ATOM 3739 C CA . LEU B 1 77 ? -24.328 23.484 13.867 1 98.62 77 LEU B CA 1
ATOM 3740 C C . LEU B 1 77 ? -23.188 22.547 14.266 1 98.62 77 LEU B C 1
ATOM 3742 O O . LEU B 1 77 ? -22.344 22.891 15.102 1 98.62 77 LEU B O 1
ATOM 3746 N N . LEU B 1 78 ? -23.141 21.391 13.633 1 98.81 78 LEU B N 1
ATOM 3747 C CA . LEU B 1 78 ? -22.172 20.344 14 1 98.81 78 LEU B CA 1
ATOM 3748 C C . LEU B 1 78 ? -20.75 20.844 13.812 1 98.81 78 LEU B C 1
ATOM 3750 O O . LEU B 1 78 ? -20.391 21.344 12.742 1 98.81 78 LEU B O 1
ATOM 3754 N N . LYS B 1 79 ? -19.922 20.688 14.891 1 98.94 79 LYS B N 1
ATOM 3755 C CA . LYS B 1 79 ? -18.531 21.094 14.875 1 98.94 79 LYS B CA 1
ATOM 3756 C C . LYS B 1 79 ? -17.594 19.875 14.945 1 98.94 79 LYS B C 1
ATOM 3758 O O . LYS B 1 79 ? -16.469 19.922 14.445 1 98.94 79 LYS B O 1
ATOM 3763 N N . GLU B 1 80 ? -18.047 18.875 15.57 1 98.94 80 GLU B N 1
ATOM 3764 C CA . GLU B 1 80 ? -17.266 17.656 15.758 1 98.94 80 GLU B CA 1
ATOM 3765 C C . GLU B 1 80 ? -18.078 16.422 15.406 1 98.94 80 GLU B C 1
ATOM 3767 O O . GLU B 1 80 ? -19.172 16.219 15.945 1 98.94 80 GLU B O 1
ATOM 3772 N N . LEU B 1 81 ? -17.531 15.648 14.484 1 98.94 81 LEU B N 1
ATOM 3773 C CA . LEU B 1 81 ? -18.109 14.359 14.125 1 98.94 81 LEU B CA 1
ATOM 3774 C C . LEU B 1 81 ? -17.078 13.25 14.25 1 98.94 81 LEU B C 1
ATOM 3776 O O . LEU B 1 81 ? -16.109 13.203 13.492 1 98.94 81 LEU B O 1
ATOM 3780 N N . ILE B 1 82 ? -17.266 12.367 15.195 1 98.94 82 ILE B N 1
ATOM 3781 C CA . ILE B 1 82 ? -16.422 11.195 15.398 1 98.94 82 ILE B CA 1
ATOM 3782 C C . ILE B 1 82 ? -17.203 9.93 15.07 1 98.94 82 ILE B C 1
ATOM 3784 O O . ILE B 1 82 ? -18.016 9.461 15.867 1 98.94 82 ILE B O 1
ATOM 3788 N N . CYS B 1 83 ? -16.953 9.391 13.867 1 98.81 83 CYS B N 1
ATOM 3789 C CA . CYS B 1 83 ? -17.719 8.234 13.422 1 98.81 83 CYS B CA 1
ATOM 3790 C C . CYS B 1 83 ? -16.797 7.109 12.961 1 98.81 83 CYS B C 1
ATOM 3792 O O . CYS B 1 83 ? -17.172 6.305 12.109 1 98.81 83 CYS B O 1
ATOM 3794 N N . ASN B 1 84 ? -15.602 7.047 13.5 1 98.62 84 ASN B N 1
ATOM 3795 C CA . ASN B 1 84 ? -14.656 6 13.133 1 98.62 84 ASN B CA 1
ATOM 3796 C C . ASN B 1 84 ? -15.148 4.621 13.57 1 98.62 84 ASN B C 1
ATOM 3798 O O . ASN B 1 84 ? -16.031 4.516 14.422 1 98.62 84 ASN B O 1
ATOM 3802 N N . GLU B 1 85 ? -14.586 3.598 12.969 1 97.38 85 GLU B N 1
ATOM 3803 C CA . GLU B 1 85 ? -14.891 2.209 13.305 1 97.38 85 GLU B CA 1
ATOM 3804 C C . GLU B 1 85 ? -16.375 1.904 13.102 1 97.38 85 GLU B C 1
ATOM 3806 O O . GLU B 1 85 ? -17.062 1.48 14.039 1 97.38 85 GLU B O 1
ATOM 3811 N N . ASN B 1 86 ? -16.844 2.174 11.844 1 97.62 86 ASN B N 1
ATOM 3812 C CA . ASN B 1 86 ? -18.172 1.836 11.336 1 97.62 86 ASN B CA 1
ATOM 3813 C C . ASN B 1 86 ? -18.078 1.159 9.969 1 97.62 86 ASN B C 1
ATOM 3815 O O . ASN B 1 86 ? -17.062 0.554 9.633 1 97.62 86 ASN B O 1
ATOM 3819 N N . GLU B 1 87 ? -19.234 1.096 9.281 1 94.81 87 GLU B N 1
ATOM 3820 C CA . GLU B 1 87 ? -19.297 0.518 7.941 1 94.81 87 GLU B CA 1
ATOM 3821 C C . GLU B 1 87 ? -19.797 1.54 6.922 1 94.81 87 GLU B C 1
ATOM 3823 O O . GLU B 1 87 ? -20.547 1.197 6.008 1 94.81 87 GLU B O 1
ATOM 3828 N N . ILE B 1 88 ? -19.359 2.746 7.125 1 96.5 88 ILE B N 1
ATOM 3829 C CA . ILE B 1 88 ? -19.906 3.852 6.344 1 96.5 88 ILE B CA 1
ATOM 3830 C C . ILE B 1 88 ? -19.391 3.773 4.906 1 96.5 88 ILE B C 1
ATOM 3832 O O . ILE B 1 88 ? -18.188 3.654 4.68 1 96.5 88 ILE B O 1
ATOM 3836 N N . LEU B 1 89 ? -20.359 3.893 3.99 1 94.56 89 LEU B N 1
ATOM 3837 C CA . LEU B 1 89 ? -20.016 3.748 2.578 1 94.56 89 LEU B CA 1
ATOM 3838 C C . LEU B 1 89 ? -19.812 5.109 1.927 1 94.56 89 LEU B C 1
ATOM 3840 O O . LEU B 1 89 ? -19.016 5.238 0.987 1 94.56 89 LEU B O 1
ATOM 3844 N N . SER B 1 90 ? -20.609 5.973 2.385 1 95.5 90 SER B N 1
ATOM 3845 C CA . SER B 1 90 ? -20.531 7.348 1.893 1 95.5 90 SER B CA 1
ATOM 3846 C C . SER B 1 90 ? -20.891 8.344 2.986 1 95.5 90 SER B C 1
ATOM 3848 O O . SER B 1 90 ? -21.672 8.031 3.889 1 95.5 90 SER B O 1
ATOM 3850 N N . LEU B 1 91 ? -20.281 9.516 2.879 1 97.56 91 LEU B N 1
ATOM 3851 C CA . LEU B 1 91 ? -20.484 10.562 3.871 1 97.56 91 LEU B CA 1
ATOM 3852 C C . LEU B 1 91 ? -20.688 11.914 3.195 1 97.56 91 LEU B C 1
ATOM 3854 O O . LEU B 1 91 ? -19.781 12.445 2.549 1 97.56 91 LEU B O 1
ATOM 3858 N N . ASP B 1 92 ? -21.906 12.453 3.271 1 98.44 92 ASP B N 1
ATOM 3859 C CA . ASP B 1 92 ? -22.203 13.773 2.732 1 98.44 92 ASP B CA 1
ATOM 3860 C C . ASP B 1 92 ? -22.078 14.852 3.812 1 98.44 92 ASP B C 1
ATOM 3862 O O . ASP B 1 92 ? -22.875 14.883 4.754 1 98.44 92 ASP B O 1
ATOM 3866 N N . LEU B 1 93 ? -21.156 15.695 3.67 1 98.62 93 LEU B N 1
ATOM 3867 C CA . LEU B 1 93 ? -20.859 16.719 4.676 1 98.62 93 LEU B CA 1
ATOM 3868 C C . LEU B 1 93 ? -21.141 18.109 4.133 1 98.62 93 LEU B C 1
ATOM 3870 O O . LEU B 1 93 ? -20.734 19.109 4.734 1 98.62 93 LEU B O 1
ATOM 3874 N N . SER B 1 94 ? -21.875 18.281 3.059 1 98.38 94 SER B N 1
ATOM 3875 C CA . SER B 1 94 ? -22.031 19.531 2.342 1 98.38 94 SER B CA 1
ATOM 3876 C C . SER B 1 94 ? -22.797 20.547 3.178 1 98.38 94 SER B C 1
ATOM 3878 O O . SER B 1 94 ? -22.609 21.766 3.037 1 98.38 94 SER B O 1
ATOM 3880 N N . ALA B 1 95 ? -23.641 20.094 4.102 1 98.31 95 ALA B N 1
ATOM 3881 C CA . ALA B 1 95 ? -24.453 20.984 4.922 1 98.31 95 ALA B CA 1
ATOM 3882 C C . ALA B 1 95 ? -23.734 21.359 6.211 1 98.31 95 ALA B C 1
ATOM 3884 O O . ALA B 1 95 ? -24.156 22.266 6.926 1 98.31 95 ALA B O 1
ATOM 3885 N N . ASN B 1 96 ? -22.656 20.703 6.535 1 98.69 96 ASN B N 1
ATOM 3886 C CA . ASN B 1 96 ? -21.984 20.875 7.82 1 98.69 96 ASN B CA 1
ATOM 3887 C C . ASN B 1 96 ? -20.797 21.844 7.719 1 98.69 96 ASN B C 1
ATOM 3889 O O . ASN B 1 96 ? -19.656 21.469 7.996 1 98.69 96 ASN B O 1
ATOM 3893 N N . THR B 1 97 ? -21.125 23.047 7.469 1 98.62 97 THR B N 1
ATOM 3894 C CA . THR B 1 97 ? -20.141 24.062 7.133 1 98.62 97 THR B CA 1
ATOM 3895 C C . THR B 1 97 ? -19.375 24.516 8.375 1 98.62 97 THR B C 1
ATOM 3897 O O . THR B 1 97 ? -18.328 25.156 8.273 1 98.62 97 THR B O 1
ATOM 3900 N N . HIS B 1 98 ? -19.828 24.094 9.602 1 98.69 98 HIS B N 1
ATOM 3901 C CA . HIS B 1 98 ? -19.156 24.5 10.836 1 98.69 98 HIS B CA 1
ATOM 3902 C C . HIS B 1 98 ? -18.219 23.406 11.352 1 98.69 98 HIS B C 1
ATOM 3904 O O . HIS B 1 98 ? -17.594 23.562 12.391 1 98.69 98 HIS B O 1
ATOM 3910 N N . LEU B 1 99 ? -18.094 22.359 10.594 1 98.81 99 LEU B N 1
ATOM 3911 C CA . LEU B 1 99 ? -17.328 21.203 11.039 1 98.81 99 LEU B CA 1
ATOM 3912 C C . LEU B 1 99 ? -15.859 21.578 11.242 1 98.81 99 LEU B C 1
ATOM 3914 O O . LEU B 1 99 ? -15.234 22.156 10.352 1 98.81 99 LEU B O 1
ATOM 3918 N N . GLU B 1 100 ? -15.328 21.25 12.453 1 98.94 100 GLU B N 1
ATOM 3919 C CA . GLU B 1 100 ? -13.945 21.531 12.812 1 98.94 100 GLU B CA 1
ATOM 3920 C C . GLU B 1 100 ? -13.141 20.25 13 1 98.94 100 GLU B C 1
ATOM 3922 O O . GLU B 1 100 ? -11.93 20.234 12.789 1 98.94 100 GLU B O 1
ATOM 3927 N N . HIS B 1 101 ? -13.812 19.234 13.445 1 98.94 101 HIS B N 1
ATOM 3928 C CA . HIS B 1 101 ? -13.188 17.953 13.727 1 98.94 101 HIS B CA 1
ATOM 3929 C C . HIS B 1 101 ? -13.961 16.812 13.094 1 98.94 101 HIS B C 1
ATOM 3931 O O . HIS B 1 101 ? -15.133 16.594 13.406 1 98.94 101 HIS B O 1
ATOM 3937 N N . LEU B 1 102 ? -13.258 16.078 12.219 1 98.94 102 LEU B N 1
ATOM 3938 C CA . LEU B 1 102 ? -13.844 14.906 11.594 1 98.94 102 LEU B CA 1
ATOM 3939 C C . LEU B 1 102 ? -12.945 13.688 11.773 1 98.94 102 LEU B C 1
ATOM 3941 O O . LEU B 1 102 ? -11.773 13.711 11.391 1 98.94 102 LEU B O 1
ATOM 3945 N N . ASN B 1 103 ? -13.438 12.672 12.391 1 98.94 103 ASN B N 1
ATOM 3946 C CA . ASN B 1 103 ? -12.805 11.359 12.438 1 98.94 103 ASN B CA 1
ATOM 3947 C C . ASN B 1 103 ? -13.688 10.281 11.828 1 98.94 103 ASN B C 1
ATOM 3949 O O . ASN B 1 103 ? -14.633 9.812 12.453 1 98.94 103 ASN B O 1
ATOM 3953 N N . CYS B 1 104 ? -13.391 9.922 10.602 1 98.88 104 CYS B N 1
ATOM 3954 C CA . CYS B 1 104 ? -14.125 8.875 9.898 1 98.88 104 CYS B CA 1
ATOM 3955 C C . CYS B 1 104 ? -13.203 7.719 9.531 1 98.88 104 CYS B C 1
ATOM 3957 O O . CYS B 1 104 ? -13.391 7.082 8.492 1 98.88 104 CYS B O 1
ATOM 3959 N N . ALA B 1 105 ? -12.258 7.449 10.375 1 98.56 105 ALA B N 1
ATOM 3960 C CA . ALA B 1 105 ? -11.297 6.371 10.164 1 98.56 105 ALA B CA 1
ATOM 3961 C C . ALA B 1 105 ? -11.961 5.004 10.289 1 98.56 105 ALA B C 1
ATOM 3963 O O . ALA B 1 105 ? -13.031 4.887 10.891 1 98.56 105 ALA B O 1
ATOM 3964 N N . PHE B 1 106 ? -11.336 4 9.648 1 97.19 106 PHE B N 1
ATOM 3965 C CA . PHE B 1 106 ? -11.797 2.623 9.758 1 97.19 106 PHE B CA 1
ATOM 3966 C C . PHE B 1 106 ? -13.242 2.496 9.297 1 97.19 106 PHE B C 1
ATOM 3968 O O . PHE B 1 106 ? -14.086 1.959 10.016 1 97.19 106 PHE B O 1
ATOM 3975 N N . ASN B 1 107 ? -13.461 2.975 8.133 1 97.75 107 ASN B N 1
ATOM 3976 C CA . ASN B 1 107 ? -14.727 2.803 7.422 1 97.75 107 ASN B CA 1
ATOM 3977 C C . ASN B 1 107 ? -14.508 2.199 6.035 1 97.75 107 ASN B C 1
ATOM 3979 O O . ASN B 1 107 ? -13.586 1.407 5.836 1 97.75 107 ASN B O 1
ATOM 3983 N N . ARG B 1 108 ? -15.523 2.443 5.184 1 95.69 108 ARG B N 1
ATOM 3984 C CA . ARG B 1 108 ? -15.445 1.866 3.846 1 95.69 108 ARG B CA 1
ATOM 3985 C C . ARG B 1 108 ? -15.609 2.938 2.773 1 95.69 108 ARG B C 1
ATOM 3987 O O . ARG B 1 108 ? -16.312 2.725 1.781 1 95.69 108 ARG B O 1
ATOM 3994 N N . LEU B 1 109 ? -14.961 4.062 2.988 1 96.81 109 LEU B N 1
ATOM 3995 C CA . LEU B 1 109 ? -15.148 5.211 2.109 1 96.81 109 LEU B CA 1
ATOM 3996 C C . LEU B 1 109 ? -14.266 5.098 0.872 1 96.81 109 LEU B C 1
ATOM 3998 O O . LEU B 1 109 ? -13.055 4.863 0.985 1 96.81 109 LEU B O 1
ATOM 4002 N N . LYS B 1 110 ? -14.875 5.293 -0.278 1 95.62 110 LYS B N 1
ATOM 4003 C CA . LYS B 1 110 ? -14.117 5.348 -1.524 1 95.62 110 LYS B CA 1
ATOM 4004 C C . LYS B 1 110 ? -13.812 6.793 -1.92 1 95.62 110 LYS B C 1
ATOM 4006 O O . LYS B 1 110 ? -12.859 7.055 -2.652 1 95.62 110 LYS B O 1
ATOM 4011 N N . LYS B 1 111 ? -14.688 7.617 -1.424 1 96.88 111 LYS B N 1
ATOM 4012 C CA . LYS B 1 111 ? -14.547 9.047 -1.668 1 96.88 111 LYS B CA 1
ATOM 4013 C C . LYS B 1 111 ? -14.883 9.852 -0.417 1 96.88 111 LYS B C 1
ATOM 4015 O O . LYS B 1 111 ? -15.664 9.406 0.427 1 96.88 111 LYS B O 1
ATOM 4020 N N . LEU B 1 112 ? -14.266 11.008 -0.314 1 98.31 112 LEU B N 1
ATOM 4021 C CA . LEU B 1 112 ? -14.539 11.953 0.769 1 98.31 112 LEU B CA 1
ATOM 4022 C C . LEU B 1 112 ? -14.477 13.391 0.268 1 98.31 112 LEU B C 1
ATOM 4024 O O . LEU B 1 112 ? -13.414 13.867 -0.13 1 98.31 112 LEU B O 1
ATOM 4028 N N . ASN B 1 113 ? -15.602 14.016 0.226 1 98.56 113 ASN B N 1
ATOM 4029 C CA . ASN B 1 113 ? -15.672 15.406 -0.224 1 98.56 113 ASN B CA 1
ATOM 4030 C C . ASN B 1 113 ? -15.75 16.375 0.953 1 98.56 113 ASN B C 1
ATOM 4032 O O . ASN B 1 113 ? -16.75 16.406 1.669 1 98.56 113 ASN B O 1
ATOM 4036 N N . ILE B 1 114 ? -14.781 17.156 1.152 1 98.56 114 ILE B N 1
ATOM 4037 C CA . ILE B 1 114 ? -14.734 18.094 2.268 1 98.56 114 ILE B CA 1
ATOM 4038 C C . ILE B 1 114 ? -14.594 19.516 1.737 1 98.56 114 ILE B C 1
ATOM 4040 O O . ILE B 1 114 ? -14.062 20.391 2.43 1 98.56 114 ILE B O 1
ATOM 4044 N N . SER B 1 115 ? -15.016 19.812 0.531 1 98 115 SER B N 1
ATOM 4045 C CA . SER B 1 115 ? -14.836 21.109 -0.126 1 98 115 SER B CA 1
ATOM 4046 C C . SER B 1 115 ? -15.664 22.188 0.554 1 98 115 SER B C 1
ATOM 4048 O O . SER B 1 115 ? -15.352 23.375 0.435 1 98 115 SER B O 1
ATOM 4050 N N . HIS B 1 116 ? -16.688 21.797 1.339 1 98.06 116 HIS B N 1
ATOM 4051 C CA . HIS B 1 116 ? -17.562 22.766 1.991 1 98.06 116 HIS B CA 1
ATOM 4052 C C . HIS B 1 116 ? -17.188 22.938 3.463 1 98.06 116 HIS B C 1
ATOM 4054 O O . HIS B 1 116 ? -17.828 23.719 4.18 1 98.06 116 HIS B O 1
ATOM 4060 N N . ASN B 1 117 ? -16.234 22.234 3.863 1 98.69 117 ASN B N 1
ATOM 4061 C CA . ASN B 1 117 ? -15.859 22.266 5.273 1 98.69 117 ASN B CA 1
ATOM 4062 C C . ASN B 1 117 ? -14.602 23.078 5.508 1 98.69 117 ASN B C 1
ATOM 4064 O O . ASN B 1 117 ? -13.57 22.547 5.926 1 98.69 117 ASN B O 1
ATOM 4068 N N . LEU B 1 118 ? -14.742 24.391 5.391 1 98.5 118 LEU B N 1
ATOM 4069 C CA . LEU B 1 118 ? -13.633 25.344 5.352 1 98.5 118 LEU B CA 1
ATOM 4070 C C . LEU B 1 118 ? -13.016 25.5 6.738 1 98.5 118 LEU B C 1
ATOM 4072 O O . LEU B 1 118 ? -11.883 25.969 6.859 1 98.5 118 LEU B O 1
ATOM 4076 N N . LEU B 1 119 ? -13.727 25.047 7.805 1 98.75 119 LEU B N 1
ATOM 4077 C CA . LEU B 1 119 ? -13.273 25.312 9.164 1 98.75 119 LEU B CA 1
ATOM 4078 C C . LEU B 1 119 ? -12.57 24.094 9.75 1 98.75 119 LEU B C 1
ATOM 4080 O O . LEU B 1 119 ? -12.164 24.094 10.914 1 98.75 119 LEU B O 1
ATOM 4084 N N . LEU B 1 120 ? -12.344 23.031 8.945 1 98.81 120 LEU B N 1
ATOM 4085 C CA . LEU B 1 120 ? -11.742 21.797 9.445 1 98.81 120 LEU B CA 1
ATOM 4086 C C . LEU B 1 120 ? -10.359 22.062 10.031 1 98.81 120 LEU B C 1
ATOM 4088 O O . LEU B 1 120 ? -9.523 22.703 9.391 1 98.81 120 LEU B O 1
ATOM 4092 N N . VAL B 1 121 ? -10.188 21.609 11.258 1 98.88 121 VAL B N 1
ATOM 4093 C CA . VAL B 1 121 ? -8.922 21.719 11.984 1 98.88 121 VAL B CA 1
ATOM 4094 C C . VAL B 1 121 ? -8.273 20.328 12.102 1 98.88 121 VAL B C 1
ATOM 4096 O O . VAL B 1 121 ? -7.051 20.203 12.031 1 98.88 121 VAL B O 1
ATOM 4099 N N . LYS B 1 122 ? -9.078 19.359 12.266 1 98.94 122 LYS B N 1
ATOM 4100 C CA . LYS B 1 122 ? -8.641 17.969 12.391 1 98.94 122 LYS B CA 1
ATOM 4101 C C . LYS B 1 122 ? -9.398 17.062 11.43 1 98.94 122 LYS B C 1
ATOM 4103 O O . LYS B 1 122 ? -10.633 17.031 11.43 1 98.94 122 LYS B O 1
ATOM 4108 N N . LEU B 1 123 ? -8.664 16.344 10.617 1 98.94 123 LEU B N 1
ATOM 4109 C CA . LEU B 1 123 ? -9.227 15.352 9.703 1 98.94 123 LEU B CA 1
ATOM 4110 C C . LEU B 1 123 ? -8.508 14.016 9.844 1 98.94 123 LEU B C 1
ATOM 4112 O O . LEU B 1 123 ? -7.336 13.898 9.492 1 98.94 123 LEU B O 1
ATOM 4116 N N . ILE B 1 124 ? -9.203 13.016 10.336 1 98.94 124 ILE B N 1
ATOM 4117 C CA . ILE B 1 124 ? -8.688 11.664 10.5 1 98.94 124 ILE B CA 1
ATOM 4118 C C . ILE B 1 124 ? -9.508 10.688 9.664 1 98.94 124 ILE B C 1
ATOM 4120 O O . ILE B 1 124 ? -10.664 10.406 9.984 1 98.94 124 ILE B O 1
ATOM 4124 N N . CYS B 1 125 ? -8.938 10.188 8.547 1 98.81 125 CYS B N 1
ATOM 4125 C CA . CYS B 1 125 ? -9.688 9.32 7.648 1 98.81 125 CYS B CA 1
ATOM 4126 C C . CYS B 1 125 ? -8.852 8.117 7.223 1 98.81 125 CYS B C 1
ATOM 4128 O O . CYS B 1 125 ? -9 7.617 6.109 1 98.81 125 CYS B O 1
ATOM 4130 N N . HIS B 1 126 ? -7.941 7.664 8.102 1 98.19 126 HIS B N 1
ATOM 4131 C CA . HIS B 1 126 ? -7.105 6.508 7.785 1 98.19 126 HIS B CA 1
ATOM 4132 C C . HIS B 1 126 ? -7.934 5.227 7.73 1 98.19 126 HIS B C 1
ATOM 4134 O O . HIS B 1 126 ? -9.047 5.18 8.258 1 98.19 126 HIS B O 1
ATOM 4140 N N . TRP B 1 127 ? -7.43 4.195 6.996 1 96.38 127 TRP B N 1
ATOM 4141 C CA . TRP B 1 127 ? -8.039 2.877 6.875 1 96.38 127 TRP B CA 1
ATOM 4142 C C . TRP B 1 127 ? -9.391 2.963 6.176 1 96.38 127 TRP B C 1
ATOM 4144 O O . TRP B 1 127 ? -10.414 2.555 6.734 1 96.38 127 TRP B O 1
ATOM 4154 N N . ASN B 1 128 ? -9.406 3.49 5.008 1 97.62 128 ASN B N 1
ATOM 4155 C CA . ASN B 1 128 ? -10.5 3.514 4.047 1 97.62 128 ASN B CA 1
ATOM 4156 C C . ASN B 1 128 ? -10.047 3.049 2.666 1 97.62 128 ASN B C 1
ATOM 4158 O O . ASN B 1 128 ? -9.047 2.336 2.543 1 97.62 128 ASN B O 1
ATOM 4162 N N . LEU B 1 129 ? -10.875 3.309 1.645 1 96.88 129 LEU B N 1
ATOM 4163 C CA . LEU B 1 129 ? -10.547 2.93 0.274 1 96.88 129 LEU B CA 1
ATOM 4164 C C . LEU B 1 129 ? -10.352 4.164 -0.601 1 96.88 129 LEU B C 1
ATOM 4166 O O . LEU B 1 129 ? -10.672 4.141 -1.791 1 96.88 129 LEU B O 1
ATOM 4170 N N . LEU B 1 130 ? -9.82 5.215 0.028 1 97.5 130 LEU B N 1
ATOM 4171 C CA . LEU B 1 130 ? -9.688 6.469 -0.702 1 97.5 130 LEU B CA 1
ATOM 4172 C C . LEU B 1 130 ? -8.602 6.363 -1.766 1 97.5 130 LEU B C 1
ATOM 4174 O O . LEU B 1 130 ? -7.523 5.82 -1.508 1 97.5 130 LEU B O 1
ATOM 4178 N N . THR B 1 131 ? -8.867 6.871 -2.914 1 96.44 131 THR B N 1
ATOM 4179 C CA . THR B 1 131 ? -7.879 6.91 -3.982 1 96.44 131 THR B CA 1
ATOM 4180 C C . THR B 1 131 ? -7.434 8.344 -4.254 1 96.44 131 THR B C 1
ATOM 4182 O O . THR B 1 131 ? -6.453 8.57 -4.965 1 96.44 131 THR B O 1
ATOM 4185 N N . ASN B 1 132 ? -8.18 9.25 -3.688 1 97.25 132 ASN B N 1
ATOM 4186 C CA . ASN B 1 132 ? -7.879 10.672 -3.773 1 97.25 132 ASN B CA 1
ATOM 4187 C C . ASN B 1 132 ? -8.391 11.43 -2.553 1 97.25 132 ASN B C 1
ATOM 4189 O O . ASN B 1 132 ? -9.266 10.938 -1.835 1 97.25 132 ASN B O 1
ATOM 4193 N N . LEU B 1 133 ? -7.832 12.617 -2.316 1 98.06 133 LEU B N 1
ATOM 4194 C CA . LEU B 1 133 ? -8.242 13.516 -1.242 1 98.06 133 LEU B CA 1
ATOM 4195 C C . LEU B 1 133 ? -7.953 14.961 -1.609 1 98.06 133 LEU B C 1
ATOM 4197 O O . LEU B 1 133 ? -6.793 15.359 -1.717 1 98.06 133 LEU B O 1
ATOM 4201 N N . ASP B 1 134 ? -8.977 15.734 -1.854 1 98.25 134 ASP B N 1
ATOM 4202 C CA . ASP B 1 134 ? -8.828 17.141 -2.23 1 98.25 134 ASP B CA 1
ATOM 4203 C C . ASP B 1 134 ? -8.828 18.047 -0.998 1 98.25 134 ASP B C 1
ATOM 4205 O O . ASP B 1 134 ? -9.836 18.125 -0.288 1 98.25 134 ASP B O 1
ATOM 4209 N N . LEU B 1 135 ? -7.777 18.75 -0.768 1 98.25 135 LEU B N 1
ATOM 4210 C CA . LEU B 1 135 ? -7.609 19.562 0.441 1 98.25 135 LEU B CA 1
ATOM 4211 C C . LEU B 1 135 ? -7.543 21.047 0.104 1 98.25 135 LEU B C 1
ATOM 4213 O O . LEU B 1 135 ? -7.156 21.859 0.946 1 98.25 135 LEU B O 1
ATOM 4217 N N . GLU B 1 136 ? -7.895 21.469 -1.019 1 96.75 136 GLU B N 1
ATOM 4218 C CA . GLU B 1 136 ? -7.699 22.812 -1.529 1 96.75 136 GLU B CA 1
ATOM 4219 C C . GLU B 1 136 ? -8.391 23.844 -0.638 1 96.75 136 GLU B C 1
ATOM 4221 O O . GLU B 1 136 ? -7.891 24.969 -0.468 1 96.75 136 GLU B O 1
ATOM 4226 N N . ASN B 1 137 ? -9.508 23.484 -0.009 1 97.06 137 ASN B N 1
ATOM 4227 C CA . ASN B 1 137 ? -10.312 24.438 0.748 1 97.06 137 ASN B CA 1
ATOM 4228 C C . ASN B 1 137 ? -10.102 24.281 2.252 1 97.06 137 ASN B C 1
ATOM 4230 O O . ASN B 1 137 ? -10.852 24.844 3.051 1 97.06 137 ASN B O 1
ATOM 4234 N N . ASN B 1 138 ? -9.078 23.578 2.623 1 98.12 138 ASN B N 1
ATOM 4235 C CA . ASN B 1 138 ? -8.906 23.266 4.039 1 98.12 138 ASN B CA 1
ATOM 4236 C C . ASN B 1 138 ? -7.594 23.812 4.586 1 98.12 138 ASN B C 1
ATOM 4238 O O . ASN B 1 138 ? -6.762 23.047 5.086 1 98.12 138 ASN B O 1
ATOM 4242 N N . SER B 1 139 ? -7.465 25.094 4.652 1 97.38 139 SER B N 1
ATOM 4243 C CA . SER B 1 139 ? -6.211 25.766 4.977 1 97.38 139 SER B CA 1
ATOM 4244 C C . SER B 1 139 ? -5.988 25.828 6.484 1 97.38 139 SER B C 1
ATOM 4246 O O . SER B 1 139 ? -4.883 26.125 6.941 1 97.38 139 SER B O 1
ATOM 4248 N N . LEU B 1 140 ? -7.027 25.453 7.301 1 98.44 140 LEU B N 1
ATOM 4249 C CA . LEU B 1 140 ? -6.934 25.625 8.75 1 98.44 140 LEU B CA 1
ATOM 4250 C C . LEU B 1 140 ? -6.512 24.312 9.422 1 98.44 140 LEU B C 1
ATOM 4252 O O . LEU B 1 140 ? -6.371 24.266 10.641 1 98.44 140 LEU B O 1
ATOM 4256 N N . LEU B 1 141 ? -6.234 23.266 8.602 1 98.75 141 LEU B N 1
ATOM 4257 C CA . LEU B 1 141 ? -5.918 21.953 9.156 1 98.75 141 LEU B CA 1
ATOM 4258 C C . LEU B 1 141 ? -4.688 22.016 10.055 1 98.75 141 LEU B C 1
ATOM 4260 O O . LEU B 1 141 ? -3.672 22.609 9.672 1 98.75 141 LEU B O 1
ATOM 4264 N N . GLU B 1 142 ? -4.812 21.469 11.203 1 98.94 142 GLU B N 1
ATOM 4265 C CA . GLU B 1 142 ? -3.699 21.297 12.133 1 98.94 142 GLU B CA 1
ATOM 4266 C C . GLU B 1 142 ? -3.271 19.828 12.219 1 98.94 142 GLU B C 1
ATOM 4268 O O . GLU B 1 142 ? -2.105 19.531 12.477 1 98.94 142 GLU B O 1
ATOM 4273 N N . GLU B 1 143 ? -4.188 18.938 12.039 1 98.94 143 GLU B N 1
ATOM 4274 C CA . GLU B 1 143 ? -3.945 17.5 12.055 1 98.94 143 GLU B CA 1
ATOM 4275 C C . GLU B 1 143 ? -4.602 16.812 10.859 1 98.94 143 GLU B C 1
ATOM 4277 O O . GLU B 1 143 ? -5.781 17.047 10.578 1 98.94 143 GLU B O 1
ATOM 4282 N N . LEU B 1 144 ? -3.846 16.047 10.18 1 98.94 144 LEU B N 1
ATOM 4283 C CA . LEU B 1 144 ? -4.309 15.312 9.008 1 98.94 144 LEU B CA 1
ATOM 4284 C C . LEU B 1 144 ? -3.773 13.891 9.016 1 98.94 144 LEU B C 1
ATOM 4286 O O . LEU B 1 144 ? -2.561 13.68 9.086 1 98.94 144 LEU B O 1
ATOM 4290 N N . ASP B 1 145 ? -4.66 12.906 9.031 1 98.94 145 ASP B N 1
ATOM 4291 C CA . ASP B 1 145 ? -4.277 11.5 8.992 1 98.94 145 ASP B CA 1
ATOM 4292 C C . ASP B 1 145 ? -5.062 10.742 7.93 1 98.94 145 ASP B C 1
ATOM 4294 O O . ASP B 1 145 ? -6.25 10.453 8.109 1 98.94 145 ASP B O 1
ATOM 4298 N N . PHE B 1 146 ? -4.445 10.43 6.805 1 98.69 146 PHE B N 1
ATOM 4299 C CA . PHE B 1 146 ? -5.086 9.625 5.773 1 98.69 146 PHE B CA 1
ATOM 4300 C C . PHE B 1 146 ? -4.254 8.383 5.465 1 98.69 146 PHE B C 1
ATOM 4302 O O . PHE B 1 146 ? -4.234 7.914 4.324 1 98.69 146 PHE B O 1
ATOM 4309 N N . ALA B 1 147 ? -3.602 7.844 6.461 1 98.25 147 ALA B N 1
ATOM 4310 C CA . ALA B 1 147 ? -2.803 6.629 6.324 1 98.25 147 ALA B CA 1
ATOM 4311 C C . ALA B 1 147 ? -3.68 5.438 5.945 1 98.25 147 ALA B C 1
ATOM 4313 O O . ALA B 1 147 ? -4.895 5.461 6.156 1 98.25 147 ALA B O 1
ATOM 4314 N N . TYR B 1 148 ? -3.051 4.367 5.312 1 95.94 148 TYR B N 1
ATOM 4315 C CA . TYR B 1 148 ? -3.703 3.107 4.977 1 95.94 148 TYR B CA 1
ATOM 4316 C C . TYR B 1 148 ? -4.887 3.336 4.043 1 95.94 148 TYR B C 1
ATOM 4318 O O . TYR B 1 148 ? -6.004 2.908 4.336 1 95.94 148 TYR B O 1
ATOM 4326 N N . ASN B 1 149 ? -4.637 4.016 3.025 1 97.44 149 ASN B N 1
ATOM 4327 C CA . ASN B 1 149 ? -5.5 4.172 1.861 1 97.44 149 ASN B CA 1
ATOM 4328 C C . ASN B 1 149 ? -4.773 3.797 0.571 1 97.44 149 ASN B C 1
ATOM 4330 O O . ASN B 1 149 ? -3.805 3.039 0.597 1 97.44 149 ASN B O 1
ATOM 4334 N N . HIS B 1 150 ? -5.348 4.133 -0.53 1 95.69 150 HIS B N 1
ATOM 4335 C CA . HIS B 1 150 ? -4.727 3.871 -1.823 1 95.69 150 HIS B CA 1
ATOM 4336 C C . HIS B 1 150 ? -4.535 5.164 -2.613 1 95.69 150 HIS B C 1
ATOM 4338 O O . HIS B 1 150 ? -4.941 5.25 -3.773 1 95.69 150 HIS B O 1
ATOM 4344 N N . ILE B 1 151 ? -3.852 6.07 -1.937 1 96.56 151 ILE B N 1
ATOM 4345 C CA . ILE B 1 151 ? -3.619 7.375 -2.553 1 96.56 151 ILE B CA 1
ATOM 4346 C C . ILE B 1 151 ? -2.234 7.398 -3.199 1 96.56 151 ILE B C 1
ATOM 4348 O O . ILE B 1 151 ? -1.233 7.094 -2.547 1 96.56 151 ILE B O 1
ATOM 4352 N N . PHE B 1 152 ? -2.105 7.805 -4.41 1 95.25 152 PHE B N 1
ATOM 4353 C CA . PHE B 1 152 ? -0.855 7.73 -5.16 1 95.25 152 PHE B CA 1
ATOM 4354 C C . PHE B 1 152 ? -0.21 9.109 -5.273 1 95.25 152 PHE B C 1
ATOM 4356 O O . PHE B 1 152 ? 0.974 9.219 -5.598 1 95.25 152 PHE B O 1
ATOM 4363 N N . GLY B 1 153 ? -1.003 10.086 -5.062 1 95.12 153 GLY B N 1
ATOM 4364 C CA . GLY B 1 153 ? -0.535 11.461 -5.098 1 95.12 153 GLY B CA 1
ATOM 4365 C C . GLY B 1 153 ? -1.413 12.406 -4.305 1 95.12 153 GLY B C 1
ATOM 4366 O O . GLY B 1 153 ? -2.637 12.258 -4.285 1 95.12 153 GLY B O 1
ATOM 4367 N N . ILE B 1 154 ? -0.818 13.453 -3.699 1 96.94 154 ILE B N 1
ATOM 4368 C CA . ILE B 1 154 ? -1.561 14.398 -2.879 1 96.94 154 ILE B CA 1
ATOM 4369 C C . ILE B 1 154 ? -0.982 15.805 -3.059 1 96.94 154 ILE B C 1
ATOM 4371 O O . ILE B 1 154 ? 0.235 15.969 -3.154 1 96.94 154 ILE B O 1
ATOM 4375 N N . GLU B 1 155 ? -1.817 16.75 -3.252 1 97.31 155 GLU B N 1
ATOM 4376 C CA . GLU B 1 155 ? -1.452 18.156 -3.223 1 97.31 155 GLU B CA 1
ATOM 4377 C C . GLU B 1 155 ? -1.919 18.828 -1.931 1 97.31 155 GLU B C 1
ATOM 4379 O O . GLU B 1 155 ? -3.092 19.188 -1.797 1 97.31 155 GLU B O 1
ATOM 4384 N N . LEU B 1 156 ? -1.077 19.016 -1.043 1 97.38 156 LEU B N 1
ATOM 4385 C CA . LEU B 1 156 ? -1.438 19.594 0.241 1 97.38 156 LEU B CA 1
ATOM 4386 C C . LEU B 1 156 ? -1.747 21.078 0.088 1 97.38 156 LEU B C 1
ATOM 4388 O O . LEU B 1 156 ? -2.688 21.594 0.703 1 97.38 156 LEU B O 1
ATOM 4392 N N . GLY B 1 157 ? -0.929 21.75 -0.802 1 96.19 157 GLY B N 1
ATOM 4393 C CA . GLY B 1 157 ? -1.039 23.203 -0.875 1 96.19 157 GLY B CA 1
ATOM 4394 C C . GLY B 1 157 ? -0.532 23.891 0.372 1 96.19 157 GLY B C 1
ATOM 4395 O O . GLY B 1 157 ? 0.298 23.359 1.102 1 96.19 157 GLY B O 1
ATOM 4396 N N . VAL B 1 158 ? -0.962 25.188 0.514 1 96.94 158 VAL B N 1
ATOM 4397 C CA . VAL B 1 158 ? -0.522 26 1.642 1 96.94 158 VAL B CA 1
ATOM 4398 C C . VAL B 1 158 ? -1.284 25.594 2.9 1 96.94 158 VAL B C 1
ATOM 4400 O O . VAL B 1 158 ? -2.498 25.781 2.988 1 96.94 158 VAL B O 1
ATOM 4403 N N . LYS B 1 159 ? -0.556 25.016 3.877 1 98.25 159 LYS B N 1
ATOM 4404 C CA . LYS B 1 159 ? -1.106 24.641 5.176 1 98.25 159 LYS B CA 1
ATOM 4405 C C . LYS B 1 159 ? -0.285 25.234 6.316 1 98.25 159 LYS B C 1
ATOM 4407 O O . LYS B 1 159 ? 0.474 24.516 6.977 1 98.25 159 LYS B O 1
ATOM 4412 N N . PRO B 1 160 ? -0.555 26.516 6.609 1 98.12 160 PRO B N 1
ATOM 4413 C CA . PRO B 1 160 ? 0.326 27.234 7.535 1 98.12 160 PRO B CA 1
ATOM 4414 C C . PRO B 1 160 ? 0.197 26.734 8.977 1 98.12 160 PRO B C 1
ATOM 4416 O O . PRO B 1 160 ? 1.104 26.938 9.781 1 98.12 160 PRO B O 1
ATOM 4419 N N . LYS B 1 161 ? -0.919 25.953 9.273 1 98.31 161 LYS B N 1
ATOM 4420 C CA . LYS B 1 161 ? -1.161 25.578 10.664 1 98.31 161 LYS B CA 1
ATOM 4421 C C . LYS B 1 161 ? -0.992 24.062 10.867 1 98.31 161 LYS B C 1
ATOM 4423 O O . LYS B 1 161 ? -1.151 23.562 11.984 1 98.31 161 LYS B O 1
ATOM 4428 N N . LEU B 1 162 ? -0.606 23.359 9.805 1 98.81 162 LEU B N 1
ATOM 4429 C CA . LEU B 1 162 ? -0.533 21.906 9.891 1 98.81 162 LEU B CA 1
ATOM 4430 C C . LEU B 1 162 ? 0.616 21.469 10.797 1 98.81 162 LEU B C 1
ATOM 4432 O O . LEU B 1 162 ? 1.774 21.797 10.539 1 98.81 162 LEU B O 1
ATOM 4436 N N . LYS B 1 163 ? 0.302 20.719 11.82 1 98.88 163 LYS B N 1
ATOM 4437 C CA . LYS B 1 163 ? 1.284 20.312 12.82 1 98.88 163 LYS B CA 1
ATOM 4438 C C . LYS B 1 163 ? 1.578 18.812 12.727 1 98.88 163 LYS B C 1
ATOM 4440 O O . LYS B 1 163 ? 2.709 18.375 12.969 1 98.88 163 LYS B O 1
ATOM 4445 N N . ASN B 1 164 ? 0.572 18.047 12.453 1 98.94 164 ASN B N 1
ATOM 4446 C CA . ASN B 1 164 ? 0.666 16.594 12.406 1 98.94 164 ASN B CA 1
ATOM 4447 C C . ASN B 1 164 ? 0.142 16.031 11.086 1 98.94 164 ASN B C 1
ATOM 4449 O O . ASN B 1 164 ? -1.032 16.203 10.758 1 98.94 164 ASN B O 1
ATOM 4453 N N . LEU B 1 165 ? 0.998 15.375 10.367 1 98.94 165 LEU B N 1
ATOM 4454 C CA . LEU B 1 165 ? 0.629 14.742 9.109 1 98.94 165 LEU B CA 1
ATOM 4455 C C . LEU B 1 165 ? 1.001 13.266 9.109 1 98.94 165 LEU B C 1
ATOM 4457 O O . LEU B 1 165 ? 2.178 12.914 9.227 1 98.94 165 LEU B O 1
ATOM 4461 N N . LYS B 1 166 ? 0.019 12.359 8.984 1 98.88 166 LYS B N 1
ATOM 4462 C CA . LYS B 1 166 ? 0.227 10.922 8.867 1 98.88 166 LYS B CA 1
ATOM 4463 C C . LYS B 1 166 ? -0.343 10.383 7.559 1 98.88 166 LYS B C 1
ATOM 4465 O O . LYS B 1 166 ? -1.549 10.469 7.32 1 98.88 166 LYS B O 1
ATOM 4470 N N . CYS B 1 167 ? 0.475 9.883 6.75 1 98.69 167 CYS B N 1
ATOM 4471 C CA . CYS B 1 167 ? 0.045 9.406 5.441 1 98.69 167 CYS B CA 1
ATOM 4472 C C . CYS B 1 167 ? 0.769 8.117 5.07 1 98.69 167 CYS B C 1
ATOM 4474 O O . CYS B 1 167 ? 0.981 7.836 3.891 1 98.69 167 CYS B O 1
ATOM 4476 N N . SER B 1 168 ? 1.179 7.336 6.082 1 97.75 168 SER B N 1
ATOM 4477 C CA . SER B 1 168 ? 1.874 6.074 5.867 1 97.75 168 SER B CA 1
ATOM 4478 C C . SER B 1 168 ? 0.986 5.07 5.137 1 97.75 168 SER B C 1
ATOM 4480 O O . SER B 1 168 ? -0.242 5.164 5.195 1 97.75 168 SER B O 1
ATOM 4482 N N . GLN B 1 169 ? 1.622 4.133 4.484 1 95.25 169 GLN B N 1
ATOM 4483 C CA . GLN B 1 169 ? 0.942 3.004 3.854 1 95.25 169 GLN B CA 1
ATOM 4484 C C . GLN B 1 169 ? -0.057 3.48 2.803 1 95.25 169 GLN B C 1
ATOM 4486 O O . GLN B 1 169 ? -1.258 3.227 2.922 1 95.25 169 GLN B O 1
ATOM 4491 N N . ASN B 1 170 ? 0.416 4.238 1.922 1 96.25 170 ASN B N 1
ATOM 4492 C CA . ASN B 1 170 ? -0.232 4.629 0.673 1 96.25 170 ASN B CA 1
ATOM 4493 C C . ASN B 1 170 ? 0.626 4.27 -0.538 1 96.25 170 ASN B C 1
ATOM 4495 O O . ASN B 1 170 ? 1.368 3.287 -0.51 1 96.25 170 ASN B O 1
ATOM 4499 N N . GLY B 1 171 ? 0.515 4.816 -1.628 1 94.19 171 GLY B N 1
ATOM 4500 C CA . GLY B 1 171 ? 1.339 4.637 -2.812 1 94.19 171 GLY B CA 1
ATOM 4501 C C . GLY B 1 171 ? 1.949 5.93 -3.316 1 94.19 171 GLY B C 1
ATOM 4502 O O . GLY B 1 171 ? 2.16 6.098 -4.52 1 94.19 171 GLY B O 1
ATOM 4503 N N . LEU B 1 172 ? 2.297 6.832 -2.371 1 96.62 172 LEU B N 1
ATOM 4504 C CA . LEU B 1 172 ? 2.762 8.164 -2.742 1 96.62 172 LEU B CA 1
ATOM 4505 C C . LEU B 1 172 ? 4.121 8.094 -3.434 1 96.62 172 LEU B C 1
ATOM 4507 O O . LEU B 1 172 ? 5.043 7.441 -2.936 1 96.62 172 LEU B O 1
ATOM 4511 N N . ILE B 1 173 ? 4.273 8.773 -4.523 1 94.94 173 ILE B N 1
ATOM 4512 C CA . ILE B 1 173 ? 5.539 8.82 -5.246 1 94.94 173 ILE B CA 1
ATOM 4513 C C . ILE B 1 173 ? 6.281 10.109 -4.91 1 94.94 173 ILE B C 1
ATOM 4515 O O . ILE B 1 173 ? 7.496 10.203 -5.102 1 94.94 173 ILE B O 1
ATOM 4519 N N . SER B 1 174 ? 5.508 11.086 -4.5 1 96.38 174 SER B N 1
ATOM 4520 C CA . SER B 1 174 ? 6.043 12.367 -4.051 1 96.38 174 SER B CA 1
ATOM 4521 C C . SER B 1 174 ? 5.188 12.961 -2.934 1 96.38 174 SER B C 1
ATOM 4523 O O . SER B 1 174 ? 4.023 12.602 -2.777 1 96.38 174 SER B O 1
ATOM 4525 N N . LEU B 1 175 ? 5.789 13.773 -2.135 1 98.06 175 LEU B N 1
ATOM 4526 C CA . LEU B 1 175 ? 5.125 14.469 -1.037 1 98.06 175 LEU B CA 1
ATOM 4527 C C . LEU B 1 175 ? 5.746 15.844 -0.811 1 98.06 175 LEU B C 1
ATOM 4529 O O . LEU B 1 175 ? 6.93 15.945 -0.471 1 98.06 175 LEU B O 1
ATOM 4533 N N . ASP B 1 176 ? 5.023 16.875 -1.066 1 98.38 176 ASP B N 1
ATOM 4534 C CA . ASP B 1 176 ? 5.504 18.234 -0.889 1 98.38 176 ASP B CA 1
ATOM 4535 C C . ASP B 1 176 ? 4.977 18.844 0.412 1 98.38 176 ASP B C 1
ATOM 4537 O O . ASP B 1 176 ? 3.785 19.125 0.535 1 98.38 176 ASP B O 1
ATOM 4541 N N . VAL B 1 177 ? 5.824 19.078 1.357 1 98.44 177 VAL B N 1
ATOM 4542 C CA . VAL B 1 177 ? 5.422 19.641 2.645 1 98.44 177 VAL B CA 1
ATOM 4543 C C . VAL B 1 177 ? 6.078 21 2.844 1 98.44 177 VAL B C 1
ATOM 4545 O O . VAL B 1 177 ? 6.16 21.5 3.969 1 98.44 177 VAL B O 1
ATOM 4548 N N . SER B 1 178 ? 6.551 21.641 1.78 1 97.56 178 SER B N 1
ATOM 4549 C CA . SER B 1 178 ? 7.312 22.891 1.851 1 97.56 178 SER B CA 1
ATOM 4550 C C . SER B 1 178 ? 6.453 24.031 2.361 1 97.56 178 SER B C 1
ATOM 4552 O O . SER B 1 178 ? 6.965 25 2.936 1 97.56 178 SER B O 1
ATOM 4554 N N . ASP B 1 179 ? 5.121 23.938 2.186 1 97.69 179 ASP B N 1
ATOM 4555 C CA . ASP B 1 179 ? 4.227 25 2.611 1 97.69 179 ASP B CA 1
ATOM 4556 C C . ASP B 1 179 ? 3.504 24.641 3.904 1 97.69 179 ASP B C 1
ATOM 4558 O O . ASP B 1 179 ? 2.359 25.047 4.121 1 97.69 179 ASP B O 1
ATOM 4562 N N . CYS B 1 180 ? 4.145 23.812 4.699 1 98.38 180 CYS B N 1
ATOM 4563 C CA . CYS B 1 180 ? 3.662 23.453 6.027 1 98.38 180 CYS B CA 1
ATOM 4564 C C . CYS B 1 180 ? 4.691 23.812 7.094 1 98.38 180 CYS B C 1
ATOM 4566 O O . CYS B 1 180 ? 5.227 22.922 7.766 1 98.38 180 CYS B O 1
ATOM 4568 N N . PRO B 1 181 ? 4.918 25.125 7.352 1 98 181 PRO B N 1
ATOM 4569 C CA . PRO B 1 181 ? 6.023 25.562 8.211 1 98 181 PRO B CA 1
ATOM 4570 C C . PRO B 1 181 ? 5.852 25.141 9.664 1 98 181 PRO B C 1
ATOM 4572 O O . PRO B 1 181 ? 6.832 25.047 10.406 1 98 181 PRO B O 1
ATOM 4575 N N . GLU B 1 182 ? 4.605 24.75 10.117 1 98.5 182 GLU B N 1
ATOM 4576 C CA . GLU B 1 182 ? 4.371 24.406 11.516 1 98.5 182 GLU B CA 1
ATOM 4577 C C . GLU B 1 182 ? 4.367 22.891 11.734 1 98.5 182 GLU B C 1
ATOM 4579 O O . GLU B 1 182 ? 4.02 22.422 12.812 1 98.5 182 GLU B O 1
ATOM 4584 N N . LEU B 1 183 ? 4.82 22.172 10.719 1 98.69 183 LEU B N 1
ATOM 4585 C CA . LEU B 1 183 ? 4.801 20.719 10.773 1 98.69 183 LEU B CA 1
ATOM 4586 C C . LEU B 1 183 ? 5.758 20.203 11.844 1 98.69 183 LEU B C 1
ATOM 4588 O O . LEU B 1 183 ? 6.965 20.438 11.773 1 98.69 183 LEU B O 1
ATOM 4592 N N . LYS B 1 184 ? 5.254 19.469 12.82 1 98.81 184 LYS B N 1
ATOM 4593 C CA . LYS B 1 184 ? 6.031 18.922 13.922 1 98.81 184 LYS B CA 1
ATOM 4594 C C . LYS B 1 184 ? 6.219 17.406 13.766 1 98.81 184 LYS B C 1
ATOM 4596 O O . LYS B 1 184 ? 7.262 16.875 14.141 1 98.81 184 LYS B O 1
ATOM 4601 N N . VAL B 1 185 ? 5.223 16.781 13.273 1 98.94 185 VAL B N 1
ATOM 4602 C CA . VAL B 1 185 ? 5.203 15.336 13.125 1 98.94 185 VAL B CA 1
ATOM 4603 C C . VAL B 1 185 ? 4.883 14.969 11.672 1 98.94 185 VAL B C 1
ATOM 4605 O O . VAL B 1 185 ? 3.887 15.438 11.117 1 98.94 185 VAL B O 1
ATOM 4608 N N . LEU B 1 186 ? 5.695 14.172 11.07 1 98.88 186 LEU B N 1
ATOM 4609 C CA . LEU B 1 186 ? 5.469 13.656 9.727 1 98.88 186 LEU B CA 1
ATOM 4610 C C . LEU B 1 186 ? 5.699 12.148 9.672 1 98.88 186 LEU B C 1
ATOM 4612 O O . LEU B 1 186 ? 6.832 11.688 9.82 1 98.88 186 LEU B O 1
ATOM 4616 N N . HIS B 1 187 ? 4.676 11.359 9.508 1 98.88 187 HIS B N 1
ATOM 4617 C CA . HIS B 1 187 ? 4.73 9.922 9.281 1 98.88 187 HIS B CA 1
ATOM 4618 C C . HIS B 1 187 ? 4.352 9.578 7.844 1 98.88 187 HIS B C 1
ATOM 4620 O O . HIS B 1 187 ? 3.174 9.602 7.484 1 98.88 187 HIS B O 1
ATOM 4626 N N . CYS B 1 188 ? 5.285 9.273 7.043 1 98.69 188 CYS B N 1
ATOM 4627 C CA . CYS B 1 188 ? 5.031 8.961 5.641 1 98.69 188 CYS B CA 1
ATOM 4628 C C . CYS B 1 188 ? 5.719 7.664 5.234 1 98.69 188 CYS B C 1
ATOM 4630 O O . CYS B 1 188 ? 6.18 7.531 4.102 1 98.69 188 CYS B O 1
ATOM 4632 N N . ALA B 1 189 ? 5.789 6.734 6.148 1 97.75 189 ALA B N 1
ATOM 4633 C CA . ALA B 1 189 ? 6.434 5.441 5.918 1 97.75 189 ALA B CA 1
ATOM 4634 C C . ALA B 1 189 ? 5.625 4.594 4.941 1 97.75 189 ALA B C 1
ATOM 4636 O O . ALA B 1 189 ? 4.43 4.824 4.75 1 97.75 189 ALA B O 1
ATOM 4637 N N . ASN B 1 190 ? 6.32 3.588 4.301 1 96.38 190 ASN B N 1
ATOM 4638 C CA . ASN B 1 190 ? 5.676 2.598 3.445 1 96.38 190 ASN B CA 1
ATOM 4639 C C . ASN B 1 190 ? 4.934 3.254 2.283 1 96.38 190 ASN B C 1
ATOM 4641 O O . ASN B 1 190 ? 3.746 3.002 2.078 1 96.38 190 ASN B O 1
ATOM 4645 N N . ASN B 1 191 ? 5.629 4.082 1.639 1 97.25 191 ASN B N 1
ATOM 4646 C CA . ASN B 1 191 ? 5.242 4.664 0.357 1 97.25 191 ASN B CA 1
ATOM 4647 C C . ASN B 1 191 ? 6.293 4.395 -0.718 1 97.25 191 ASN B C 1
ATOM 4649 O O . ASN B 1 191 ? 6.992 3.383 -0.667 1 97.25 191 ASN B O 1
ATOM 4653 N N . SER B 1 192 ? 6.32 5.117 -1.774 1 95.25 192 SER B N 1
ATOM 4654 C CA . SER B 1 192 ? 7.289 4.973 -2.854 1 95.25 192 SER B CA 1
ATOM 4655 C C . SER B 1 192 ? 8.039 6.281 -3.098 1 95.25 192 SER B C 1
ATOM 4657 O O . SER B 1 192 ? 8.328 6.633 -4.242 1 95.25 192 SER B O 1
ATOM 4659 N N . LEU B 1 193 ? 8.352 6.977 -2.002 1 96.75 193 LEU B N 1
ATOM 4660 C CA . LEU B 1 193 ? 9.008 8.273 -2.111 1 96.75 193 LEU B CA 1
ATOM 4661 C C . LEU B 1 193 ? 10.453 8.117 -2.555 1 96.75 193 LEU B C 1
ATOM 4663 O O . LEU B 1 193 ? 11.18 7.258 -2.039 1 96.75 193 LEU B O 1
ATOM 4667 N N . LEU B 1 194 ? 10.867 8.961 -3.477 1 94.06 194 LEU B N 1
ATOM 4668 C CA . LEU B 1 194 ? 12.25 8.953 -3.939 1 94.06 194 LEU B CA 1
ATOM 4669 C C . LEU B 1 194 ? 13.078 10 -3.203 1 94.06 194 LEU B C 1
ATOM 4671 O O . LEU B 1 194 ? 14.305 9.883 -3.117 1 94.06 194 LEU B O 1
ATOM 4675 N N . SER B 1 195 ? 12.391 11.008 -2.803 1 95.62 195 SER B N 1
ATOM 4676 C CA . SER B 1 195 ? 12.992 12.102 -2.043 1 95.62 195 SER B CA 1
ATOM 4677 C C . SER B 1 195 ? 11.945 12.836 -1.21 1 95.62 195 SER B C 1
ATOM 4679 O O . SER B 1 195 ? 10.742 12.656 -1.413 1 95.62 195 SER B O 1
ATOM 4681 N N . ILE B 1 196 ? 12.406 13.57 -0.22 1 97.44 196 ILE B N 1
ATOM 4682 C CA . ILE B 1 196 ? 11.555 14.461 0.564 1 97.44 196 ILE B CA 1
ATOM 4683 C C . ILE B 1 196 ? 12.336 15.703 0.969 1 97.44 196 ILE B C 1
ATOM 4685 O O . ILE B 1 196 ? 13.477 15.609 1.434 1 97.44 196 ILE B O 1
ATOM 4689 N N . GLU B 1 197 ? 11.812 16.859 0.681 1 97.81 197 GLU B N 1
ATOM 4690 C CA . GLU B 1 197 ? 12.438 18.141 1.022 1 97.81 197 GLU B CA 1
ATOM 4691 C C . GLU B 1 197 ? 11.906 18.672 2.352 1 97.81 197 GLU B C 1
ATOM 4693 O O . GLU B 1 197 ? 10.711 18.938 2.486 1 97.81 197 GLU B O 1
ATOM 4698 N N . LEU B 1 198 ? 12.766 18.906 3.354 1 98.25 198 LEU B N 1
ATOM 4699 C CA . LEU B 1 198 ? 12.305 19.219 4.703 1 98.25 198 LEU B CA 1
ATOM 4700 C C . LEU B 1 198 ? 12.922 20.531 5.195 1 98.25 198 LEU B C 1
ATOM 4702 O O . LEU B 1 198 ? 12.781 20.891 6.367 1 98.25 198 LEU B O 1
ATOM 4706 N N . ALA B 1 199 ? 13.609 21.281 4.32 1 97.5 199 ALA B N 1
ATOM 4707 C CA . ALA B 1 199 ? 14.391 22.453 4.699 1 97.5 199 ALA B CA 1
ATOM 4708 C C . ALA B 1 199 ? 13.5 23.531 5.328 1 97.5 199 ALA B C 1
ATOM 4710 O O . ALA B 1 199 ? 13.953 24.297 6.176 1 97.5 199 ALA B O 1
ATOM 4711 N N . LYS B 1 200 ? 12.242 23.547 4.949 1 97.5 200 LYS B N 1
ATOM 4712 C CA . LYS B 1 200 ? 11.336 24.594 5.41 1 97.5 200 LYS B CA 1
ATOM 4713 C C . LYS B 1 200 ? 10.578 24.156 6.664 1 97.5 200 LYS B C 1
ATOM 4715 O O . LYS B 1 200 ? 9.844 24.938 7.258 1 97.5 200 LYS B O 1
ATOM 4720 N N . ASN B 1 201 ? 10.711 22.953 7.086 1 98.31 201 ASN B N 1
ATOM 4721 C CA . ASN B 1 201 ? 10.023 22.422 8.258 1 98.31 201 ASN B CA 1
ATOM 4722 C C . ASN B 1 201 ? 10.922 22.438 9.492 1 98.31 201 ASN B C 1
ATOM 4724 O O . ASN B 1 201 ? 11.219 21.391 10.078 1 98.31 201 ASN B O 1
ATOM 4728 N N . VAL B 1 202 ? 11.211 23.625 9.992 1 97.94 202 VAL B N 1
ATOM 4729 C CA . VAL B 1 202 ? 12.305 23.859 10.93 1 97.94 202 VAL B CA 1
ATOM 4730 C C . VAL B 1 202 ? 11.898 23.422 12.328 1 97.94 202 VAL B C 1
ATOM 4732 O O . VAL B 1 202 ? 12.75 23.203 13.195 1 97.94 202 VAL B O 1
ATOM 4735 N N . ILE B 1 203 ? 10.602 23.25 12.617 1 97.94 203 ILE B N 1
ATOM 4736 C CA . ILE B 1 203 ? 10.203 22.938 13.984 1 97.94 203 ILE B CA 1
ATOM 4737 C C . ILE B 1 203 ? 9.844 21.469 14.109 1 97.94 203 ILE B C 1
ATOM 4739 O O . ILE B 1 203 ? 9.281 21.031 15.117 1 97.94 203 ILE B O 1
ATOM 4743 N N . MET B 1 204 ? 10.141 20.625 13.031 1 98.44 204 MET B N 1
ATOM 4744 C CA . MET B 1 204 ? 9.836 19.203 13.008 1 98.44 204 MET B CA 1
ATOM 4745 C C . MET B 1 204 ? 10.5 18.484 14.172 1 98.44 204 MET B C 1
ATOM 4747 O O . MET B 1 204 ? 11.688 18.672 14.438 1 98.44 204 MET B O 1
ATOM 4751 N N . GLU B 1 205 ? 9.734 17.625 14.828 1 98.75 205 GLU B N 1
ATOM 4752 C CA . GLU B 1 205 ? 10.219 16.906 16 1 98.75 205 GLU B CA 1
ATOM 4753 C C . GLU B 1 205 ? 10.227 15.406 15.773 1 98.75 205 GLU B C 1
ATOM 4755 O O . GLU B 1 205 ? 11 14.68 16.406 1 98.75 205 GLU B O 1
ATOM 4760 N N . ASP B 1 206 ? 9.414 14.922 14.938 1 98.81 206 ASP B N 1
ATOM 4761 C CA . ASP B 1 206 ? 9.227 13.492 14.703 1 98.81 206 ASP B CA 1
ATOM 4762 C C . ASP B 1 206 ? 9.055 13.195 13.211 1 98.81 206 ASP B C 1
ATOM 4764 O O . ASP B 1 206 ? 8.055 13.578 12.609 1 98.81 206 ASP B O 1
ATOM 4768 N N . LEU B 1 207 ? 10.023 12.523 12.656 1 98.88 207 LEU B N 1
ATOM 4769 C CA . LEU B 1 207 ? 9.992 12.148 11.25 1 98.88 207 LEU B CA 1
ATOM 4770 C C . LEU B 1 207 ? 10.086 10.633 11.086 1 98.88 207 LEU B C 1
ATOM 4772 O O . LEU B 1 207 ? 11.055 10.016 11.547 1 98.88 207 LEU B O 1
ATOM 4776 N N . ARG B 1 208 ? 9.109 9.992 10.422 1 98.75 208 ARG B N 1
ATOM 4777 C CA . ARG B 1 208 ? 9.094 8.57 10.102 1 98.75 208 ARG B CA 1
ATOM 4778 C C . ARG B 1 208 ? 8.891 8.352 8.609 1 98.75 208 ARG B C 1
ATOM 4780 O O . ARG B 1 208 ? 7.766 8.445 8.109 1 98.75 208 ARG B O 1
ATOM 4787 N N . CYS B 1 209 ? 9.922 8.055 7.957 1 98.69 209 CYS B N 1
ATOM 4788 C CA . CYS B 1 209 ? 9.859 7.871 6.512 1 98.69 209 CYS B CA 1
ATOM 4789 C C . CYS B 1 209 ? 10.516 6.555 6.098 1 98.69 209 CYS B C 1
ATOM 4791 O O . CYS B 1 209 ? 11.117 6.465 5.027 1 98.69 209 CYS B O 1
ATOM 4793 N N . PHE B 1 210 ? 10.422 5.578 6.977 1 96.75 210 PHE B N 1
ATOM 4794 C CA . PHE B 1 210 ? 11.016 4.273 6.691 1 96.75 210 PHE B CA 1
ATOM 4795 C C . PHE B 1 210 ? 10.234 3.551 5.605 1 96.75 210 PHE B C 1
ATOM 4797 O O . PHE B 1 210 ? 9.078 3.879 5.344 1 96.75 210 PHE B O 1
ATOM 4804 N N . TYR B 1 211 ? 10.891 2.588 4.871 1 94.88 211 TYR B N 1
ATOM 4805 C CA . TYR B 1 211 ? 10.305 1.784 3.807 1 94.88 211 TYR B CA 1
ATOM 4806 C C . TYR B 1 211 ? 9.828 2.664 2.654 1 94.88 211 TYR B C 1
ATOM 4808 O O . TYR B 1 211 ? 8.664 2.604 2.256 1 94.88 211 TYR B O 1
ATOM 4816 N N . ASN B 1 212 ? 10.672 3.449 2.223 1 97.38 212 ASN B N 1
ATOM 4817 C CA . ASN B 1 212 ? 10.586 4.207 0.98 1 97.38 212 ASN B CA 1
ATOM 4818 C C . ASN B 1 212 ? 11.781 3.938 0.071 1 97.38 212 ASN B C 1
ATOM 4820 O O . ASN B 1 212 ? 12.32 2.83 0.065 1 97.38 212 ASN B O 1
ATOM 4824 N N . HIS B 1 213 ? 12.094 4.809 -0.841 1 95.5 213 HIS B N 1
ATOM 4825 C CA . HIS B 1 213 ? 13.234 4.684 -1.744 1 95.5 213 HIS B CA 1
ATOM 4826 C C . HIS B 1 213 ? 14.047 5.969 -1.788 1 95.5 213 HIS B C 1
ATOM 4828 O O . HIS B 1 213 ? 14.523 6.371 -2.852 1 95.5 213 HIS B O 1
ATOM 4834 N N . ILE B 1 214 ? 14.148 6.574 -0.664 1 96 214 ILE B N 1
ATOM 4835 C CA . ILE B 1 214 ? 14.828 7.859 -0.517 1 96 214 ILE B CA 1
ATOM 4836 C C . ILE B 1 214 ? 16.328 7.668 -0.626 1 96 214 ILE B C 1
ATOM 4838 O O . ILE B 1 214 ? 16.906 6.80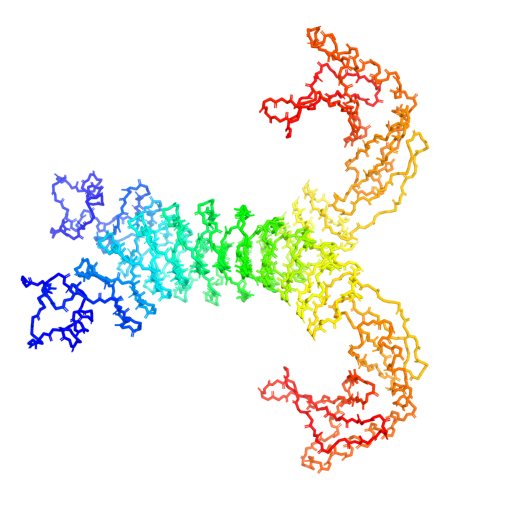9 0.049 1 96 214 ILE B O 1
ATOM 4842 N N . THR B 1 215 ? 16.969 8.492 -1.43 1 93.06 215 THR B N 1
ATOM 4843 C CA . THR B 1 215 ? 18.406 8.336 -1.657 1 93.06 215 THR B CA 1
ATOM 4844 C C . THR B 1 215 ? 19.188 9.359 -0.84 1 93.06 215 THR B C 1
ATOM 4846 O O . THR B 1 215 ? 20.328 9.094 -0.428 1 93.06 215 THR B O 1
ATOM 4849 N N . THR B 1 216 ? 18.625 10.516 -0.719 1 94.5 216 THR B N 1
ATOM 4850 C CA . THR B 1 216 ? 19.234 11.594 0.055 1 94.5 216 THR B CA 1
ATOM 4851 C C . THR B 1 216 ? 18.234 12.188 1.044 1 94.5 216 THR B C 1
ATOM 4853 O O . THR B 1 216 ? 17.109 12.5 0.678 1 94.5 216 THR B O 1
ATOM 4856 N N . LEU B 1 217 ? 18.625 12.258 2.299 1 97.25 217 LEU B N 1
ATOM 4857 C CA . LEU B 1 217 ? 17.812 12.844 3.35 1 97.25 217 LEU B CA 1
ATOM 4858 C C . LEU B 1 217 ? 18.547 13.977 4.055 1 97.25 217 LEU B C 1
ATOM 4860 O O . LEU B 1 217 ? 19.484 13.727 4.82 1 97.25 217 LEU B O 1
ATOM 4864 N N . ASP B 1 218 ? 18.188 15.188 3.738 1 97.88 218 ASP B N 1
ATOM 4865 C CA . ASP B 1 218 ? 18.797 16.359 4.363 1 97.88 218 ASP B CA 1
ATOM 4866 C C . ASP B 1 218 ? 17.969 16.844 5.547 1 97.88 218 ASP B C 1
ATOM 4868 O O . ASP B 1 218 ? 16.859 17.359 5.367 1 97.88 218 ASP B O 1
ATOM 4872 N N . ILE B 1 219 ? 18.469 16.688 6.719 1 98 219 ILE B N 1
ATOM 4873 C CA . ILE B 1 219 ? 17.766 17.109 7.926 1 98 219 ILE B CA 1
ATOM 4874 C C . ILE B 1 219 ? 18.562 18.188 8.648 1 98 219 ILE B C 1
ATOM 4876 O O . ILE B 1 219 ? 18.406 18.375 9.859 1 98 219 ILE B O 1
ATOM 4880 N N . SER B 1 220 ? 19.422 18.906 7.957 1 96.94 220 SER B N 1
ATOM 4881 C CA . SER B 1 220 ? 20.344 19.875 8.555 1 96.94 220 SER B CA 1
ATOM 4882 C C . SER B 1 220 ? 19.578 21.047 9.156 1 96.94 220 SER B C 1
ATOM 4884 O O . SER B 1 220 ? 20.062 21.672 10.109 1 96.94 220 SER B O 1
ATOM 4886 N N . GLN B 1 221 ? 18.391 21.312 8.648 1 97.06 221 GLN B N 1
ATOM 4887 C CA . GLN B 1 221 ? 17.609 22.453 9.133 1 97.06 221 GLN B CA 1
ATOM 4888 C C . GLN B 1 221 ? 16.609 22.016 10.203 1 97.06 221 GLN B C 1
ATOM 4890 O O . GLN B 1 221 ? 15.922 22.859 10.781 1 97.06 221 GLN B O 1
ATOM 4895 N N . ASN B 1 222 ? 16.484 20.75 10.445 1 98.12 222 ASN B N 1
ATOM 4896 C CA . ASN B 1 222 ? 15.539 20.219 11.414 1 98.12 222 ASN B CA 1
ATOM 4897 C C . ASN B 1 222 ? 16.188 20.016 12.781 1 98.12 222 ASN B C 1
ATOM 4899 O O . ASN B 1 222 ? 16.25 18.891 13.289 1 98.12 222 ASN B O 1
ATOM 4903 N N . LYS B 1 223 ? 16.562 21.109 13.43 1 97.44 223 LYS B N 1
ATOM 4904 C CA . LYS B 1 223 ? 17.391 21.109 14.625 1 97.44 223 LYS B CA 1
ATOM 4905 C C . LYS B 1 223 ? 16.625 20.594 15.836 1 97.44 223 LYS B C 1
ATOM 4907 O O . LYS B 1 223 ? 17.219 20.188 16.828 1 97.44 223 LYS B O 1
ATOM 4912 N N . LEU B 1 224 ? 15.273 20.625 15.727 1 98.19 224 LEU B N 1
ATOM 4913 C CA . LEU B 1 224 ? 14.461 20.234 16.875 1 98.19 224 LEU B CA 1
ATOM 4914 C C . LEU B 1 224 ? 14.055 18.766 16.797 1 98.19 224 LEU B C 1
ATOM 4916 O O . LEU B 1 224 ? 13.312 18.281 17.641 1 98.19 224 LEU B O 1
ATOM 4920 N N . LEU B 1 225 ? 14.555 18.047 15.766 1 98.12 225 LEU B N 1
ATOM 4921 C CA . LEU B 1 225 ? 14.203 16.656 15.547 1 98.12 225 LEU B CA 1
ATOM 4922 C C . LEU B 1 225 ? 14.594 15.797 16.75 1 98.12 225 LEU B C 1
ATOM 4924 O O . LEU B 1 225 ? 15.75 15.812 17.172 1 98.12 225 LEU B O 1
ATOM 4928 N N . GLU B 1 226 ? 13.633 15.117 17.266 1 98.19 226 GLU B N 1
ATOM 4929 C CA . GLU B 1 226 ? 13.852 14.242 18.422 1 98.19 226 GLU B CA 1
ATOM 4930 C C . GLU B 1 226 ? 13.812 12.773 18 1 98.19 226 GLU B C 1
ATOM 4932 O O . GLU B 1 226 ? 14.469 11.93 18.625 1 98.19 226 GLU B O 1
ATOM 4937 N N . THR B 1 227 ? 13.039 12.477 17.047 1 98.12 227 THR B N 1
ATOM 4938 C CA . THR B 1 227 ? 12.836 11.117 16.578 1 98.12 227 THR B CA 1
ATOM 4939 C C . THR B 1 227 ? 12.984 11.031 15.062 1 98.12 227 THR B C 1
ATOM 4941 O O . THR B 1 227 ? 12.367 11.812 14.336 1 98.12 227 THR B O 1
ATOM 4944 N N . LEU B 1 228 ? 13.812 10.07 14.602 1 98.06 228 LEU B N 1
ATOM 4945 C CA . LEU B 1 228 ? 13.984 9.828 13.18 1 98.06 228 LEU B CA 1
ATOM 4946 C C . LEU B 1 228 ? 13.984 8.336 12.875 1 98.06 228 LEU B C 1
ATOM 4948 O O . LEU B 1 228 ? 14.859 7.598 13.336 1 98.06 228 LEU B O 1
ATOM 4952 N N . TYR B 1 229 ? 12.984 7.855 12.18 1 97.31 229 TYR B N 1
ATOM 4953 C CA . TYR B 1 229 ? 12.953 6.523 11.586 1 97.31 229 TYR B CA 1
ATOM 4954 C C . TYR B 1 229 ? 13.062 6.602 10.07 1 97.31 229 TYR B C 1
ATOM 4956 O O . TYR B 1 229 ? 12.117 7.02 9.391 1 97.31 229 TYR B O 1
ATOM 4964 N N . CYS B 1 230 ? 14.141 6.223 9.555 1 97.62 230 CYS B N 1
ATOM 4965 C CA . CYS B 1 230 ? 14.32 6.285 8.109 1 97.62 230 CYS B CA 1
ATOM 4966 C C . CYS B 1 230 ? 14.938 4.992 7.582 1 97.62 230 CYS B C 1
ATOM 4968 O O . CYS B 1 230 ? 15.68 5.012 6.598 1 97.62 230 CYS B O 1
ATOM 4970 N N . SER B 1 231 ? 14.68 3.904 8.242 1 93.75 231 SER B N 1
ATOM 4971 C CA . SER B 1 231 ? 15.195 2.604 7.828 1 93.75 231 SER B CA 1
ATOM 4972 C C . SER B 1 231 ? 14.609 2.182 6.484 1 93.75 231 SER B C 1
ATOM 4974 O O . SER B 1 231 ? 13.594 2.723 6.047 1 93.75 231 SER B O 1
ATOM 4976 N N . ASN B 1 232 ? 15.328 1.226 5.77 1 92.75 232 ASN B N 1
ATOM 4977 C CA . ASN B 1 232 ? 14.852 0.606 4.539 1 92.75 232 ASN B CA 1
ATOM 4978 C C . ASN B 1 232 ? 14.594 1.646 3.451 1 92.75 232 ASN B C 1
ATOM 4980 O O . ASN B 1 232 ? 13.492 1.716 2.9 1 92.75 232 ASN B O 1
ATOM 4984 N N . ASN B 1 233 ? 15.562 2.387 3.289 1 95.5 233 ASN B N 1
ATOM 4985 C CA . ASN B 1 233 ? 15.695 3.305 2.162 1 95.5 233 ASN B CA 1
ATOM 4986 C C . ASN B 1 233 ? 16.969 3.049 1.377 1 95.5 233 ASN B C 1
ATOM 4988 O O . ASN B 1 233 ? 17.469 1.919 1.331 1 95.5 233 ASN B O 1
ATOM 4992 N N . LYS B 1 234 ? 17.469 4.051 0.592 1 92.12 234 LYS B N 1
ATOM 4993 C CA . LYS B 1 234 ? 18.719 3.973 -0.151 1 92.12 234 LYS B CA 1
ATOM 4994 C C . LYS B 1 234 ? 19.672 5.105 0.24 1 92.12 234 LYS B C 1
ATOM 4996 O O . LYS B 1 234 ? 20.375 5.656 -0.611 1 92.12 234 LYS B O 1
ATOM 5001 N N . ILE B 1 235 ? 19.656 5.48 1.475 1 92.5 235 ILE B N 1
ATOM 5002 C CA . ILE B 1 235 ? 20.453 6.586 1.982 1 92.5 235 ILE B CA 1
ATOM 5003 C C . ILE B 1 235 ? 21.906 6.148 2.113 1 92.5 235 ILE B C 1
ATOM 5005 O O . ILE B 1 235 ? 22.203 5.152 2.773 1 92.5 235 ILE B O 1
ATOM 5009 N N . SER B 1 236 ? 22.812 6.883 1.524 1 87.38 236 SER B N 1
ATOM 5010 C CA . SER B 1 236 ? 24.219 6.512 1.558 1 87.38 236 SER B CA 1
ATOM 5011 C C . SER B 1 236 ? 24.969 7.293 2.633 1 87.38 236 SER B C 1
ATOM 5013 O O . SER B 1 236 ? 25.984 6.82 3.152 1 87.38 236 SER B O 1
ATOM 5015 N N . VAL B 1 237 ? 24.5 8.492 2.801 1 87.81 237 VAL B N 1
ATOM 5016 C CA . VAL B 1 237 ? 25.109 9.352 3.82 1 87.81 237 VAL B CA 1
ATOM 5017 C C . VAL B 1 237 ? 24 10.023 4.641 1 87.81 237 VAL B C 1
ATOM 5019 O O . VAL B 1 237 ? 23.047 10.57 4.078 1 87.81 237 VAL B O 1
ATOM 5022 N N . LEU B 1 238 ? 24.062 9.93 5.977 1 91.81 238 LEU B N 1
ATOM 5023 C CA . LEU B 1 238 ? 23.141 10.602 6.879 1 91.81 238 LEU B CA 1
ATOM 5024 C C . LEU B 1 238 ? 23.875 11.469 7.887 1 91.81 238 LEU B C 1
ATOM 5026 O O . LEU B 1 238 ? 24.547 10.953 8.781 1 91.81 238 LEU B O 1
ATOM 5030 N N . ASP B 1 239 ? 23.844 12.75 7.699 1 92.12 239 ASP B N 1
ATOM 5031 C CA . ASP B 1 239 ? 24.5 13.703 8.594 1 92.12 239 ASP B CA 1
ATOM 5032 C C . ASP B 1 239 ? 23.547 14.148 9.703 1 92.12 239 ASP B C 1
ATOM 5034 O O . ASP B 1 239 ? 22.578 14.859 9.438 1 92.12 239 ASP B O 1
ATOM 5038 N N . THR B 1 240 ? 23.781 13.766 10.922 1 91.81 240 THR B N 1
ATOM 5039 C CA . THR B 1 240 ? 22.938 14.133 12.047 1 91.81 240 THR B CA 1
ATOM 5040 C C . THR B 1 240 ? 23.625 15.148 12.945 1 91.81 240 THR B C 1
ATOM 5042 O O . THR B 1 240 ? 23.234 15.344 14.094 1 91.81 240 THR B O 1
ATOM 5045 N N . SER B 1 241 ? 24.672 15.781 12.5 1 90.44 241 SER B N 1
ATOM 5046 C CA . SER B 1 241 ? 25.516 16.656 13.312 1 90.44 241 SER B CA 1
ATOM 5047 C C . SER B 1 241 ? 24.734 17.891 13.781 1 90.44 241 SER B C 1
ATOM 5049 O O . SER B 1 241 ? 25.078 18.469 14.82 1 90.44 241 SER B O 1
ATOM 5051 N N . HIS B 1 242 ? 23.703 18.266 13.117 1 93.38 242 HIS B N 1
ATOM 5052 C CA . HIS B 1 242 ? 22.938 19.453 13.461 1 93.38 242 HIS B CA 1
ATOM 5053 C C . HIS B 1 242 ? 21.719 19.094 14.312 1 93.38 242 HIS B C 1
ATOM 5055 O O . HIS B 1 242 ? 20.953 19.984 14.703 1 93.38 242 HIS B O 1
ATOM 5061 N N . ASN B 1 243 ? 21.531 17.859 14.523 1 95.19 243 ASN B N 1
ATOM 5062 C CA . ASN B 1 243 ? 20.328 17.391 15.219 1 95.19 243 ASN B CA 1
ATOM 5063 C C . ASN B 1 243 ? 20.656 16.953 16.641 1 95.19 243 ASN B C 1
ATOM 5065 O O . ASN B 1 243 ? 20.5 15.781 16.984 1 95.19 243 ASN B O 1
ATOM 5069 N N . THR B 1 244 ? 20.906 17.891 17.5 1 93.38 244 THR B N 1
ATOM 5070 C CA . THR B 1 244 ? 21.453 17.656 18.828 1 93.38 244 THR B CA 1
ATOM 5071 C C . THR B 1 244 ? 20.375 17.141 19.766 1 93.38 244 THR B C 1
ATOM 5073 O O . THR B 1 244 ? 20.672 16.594 20.828 1 93.38 244 THR B O 1
ATOM 5076 N N . LYS B 1 245 ? 19.094 17.266 19.344 1 96.25 245 LYS B N 1
ATOM 5077 C CA . LYS B 1 245 ? 18 16.844 20.203 1 96.25 245 LYS B CA 1
ATOM 5078 C C . LYS B 1 245 ? 17.562 15.43 19.891 1 96.25 245 LYS B C 1
ATOM 5080 O O . LYS B 1 245 ? 16.656 14.898 20.547 1 96.25 245 LYS B O 1
ATOM 5085 N N . LEU B 1 246 ? 18.172 14.789 18.953 1 93.75 246 LEU B N 1
ATOM 5086 C CA . LEU B 1 246 ? 17.797 13.453 18.516 1 93.75 246 LEU B CA 1
ATOM 5087 C C . LEU B 1 246 ? 17.938 12.445 19.641 1 93.75 246 LEU B C 1
ATOM 5089 O O . LEU B 1 246 ? 19 12.32 20.25 1 93.75 246 LEU B O 1
ATOM 5093 N N . GLN B 1 247 ? 16.844 11.805 19.938 1 92.69 247 GLN B N 1
ATOM 5094 C CA . GLN B 1 247 ? 16.797 10.797 20.984 1 92.69 247 GLN B CA 1
ATOM 5095 C C . GLN B 1 247 ? 16.625 9.398 20.406 1 92.69 247 GLN B C 1
ATOM 5097 O O . GLN B 1 247 ? 17.141 8.422 20.953 1 92.69 247 GLN B O 1
ATOM 5102 N N . THR B 1 248 ? 15.836 9.328 19.422 1 92.81 248 THR B N 1
ATOM 5103 C CA . THR B 1 248 ? 15.547 8.062 18.766 1 92.81 248 THR B CA 1
ATOM 5104 C C . THR B 1 248 ? 15.938 8.117 17.297 1 92.81 248 THR B C 1
ATOM 5106 O O . THR B 1 248 ? 15.531 9.031 16.578 1 92.81 248 THR B O 1
ATOM 5109 N N . LEU B 1 249 ? 16.75 7.129 16.891 1 91.69 249 LEU B N 1
ATOM 5110 C CA . LEU B 1 249 ? 17.266 7.109 15.523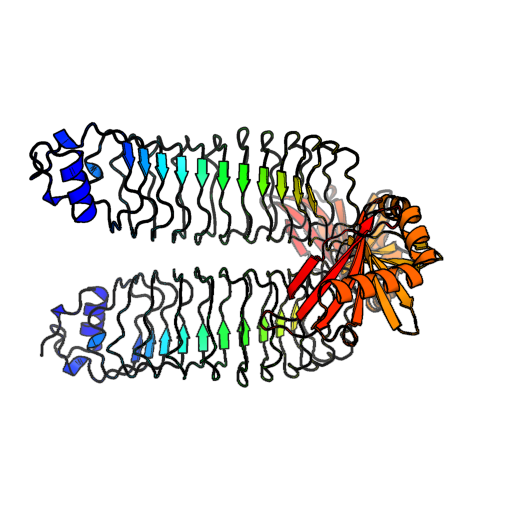 1 91.69 249 LEU B CA 1
ATOM 5111 C C . LEU B 1 249 ? 17.328 5.684 14.984 1 91.69 249 LEU B C 1
ATOM 5113 O O . LEU B 1 249 ? 17.938 4.812 15.602 1 91.69 249 LEU B O 1
ATOM 5117 N N . ASP B 1 250 ? 16.641 5.363 13.906 1 92.06 250 ASP B N 1
ATOM 5118 C CA . ASP B 1 250 ? 16.734 4.098 13.188 1 92.06 250 ASP B CA 1
ATOM 5119 C C . ASP B 1 250 ? 16.984 4.324 11.703 1 92.06 250 ASP B C 1
ATOM 5121 O O . ASP B 1 250 ? 16.109 4.785 10.977 1 92.06 250 ASP B O 1
ATOM 5125 N N . TYR B 1 251 ? 18.078 4.059 11.227 1 91.31 251 TYR B N 1
ATOM 5126 C CA . TYR B 1 251 ? 18.438 4.207 9.82 1 91.31 251 TYR B CA 1
ATOM 5127 C C . TYR B 1 251 ? 18.906 2.883 9.234 1 91.31 251 TYR B C 1
ATOM 5129 O O . TYR B 1 251 ? 19.656 2.863 8.25 1 91.31 251 TYR B O 1
ATOM 5137 N N . SER B 1 252 ? 18.484 1.768 9.781 1 86.31 252 SER B N 1
ATOM 5138 C CA . SER B 1 252 ? 18.922 0.447 9.352 1 86.31 252 SER B CA 1
ATOM 5139 C C . SER B 1 252 ? 18.5 0.156 7.914 1 86.31 252 SER B C 1
ATOM 5141 O O . SER B 1 252 ? 17.578 0.778 7.398 1 86.31 252 SER B O 1
ATOM 5143 N N . ASN B 1 253 ? 19.25 -0.769 7.207 1 87.38 253 ASN B N 1
ATOM 5144 C CA . ASN B 1 253 ? 18.922 -1.271 5.879 1 87.38 253 ASN B CA 1
ATOM 5145 C C . ASN B 1 253 ? 18.906 -0.151 4.844 1 87.38 253 ASN B C 1
ATOM 5147 O O . ASN B 1 253 ? 17.953 -0.025 4.07 1 87.38 253 ASN B O 1
ATOM 5151 N N . ASN B 1 254 ? 19.828 0.695 5.059 1 92.25 254 ASN B N 1
ATOM 5152 C CA . ASN B 1 254 ? 20.156 1.688 4.043 1 92.25 254 ASN B CA 1
ATOM 5153 C C . ASN B 1 254 ? 21.453 1.332 3.314 1 92.25 254 ASN B C 1
ATOM 5155 O O . ASN B 1 254 ? 21.75 0.153 3.113 1 92.25 254 ASN B O 1
ATOM 5159 N N . LEU B 1 255 ? 22.125 2.338 2.703 1 86.81 255 LEU B N 1
ATOM 5160 C CA . LEU B 1 255 ? 23.375 2.104 1.989 1 86.81 255 LEU B CA 1
ATOM 5161 C C . LEU B 1 255 ? 24.547 2.762 2.711 1 86.81 255 LEU B C 1
ATOM 5163 O O . LEU B 1 255 ? 25.609 2.971 2.119 1 86.81 255 LEU B O 1
ATOM 5167 N N . ILE B 1 256 ? 24.344 3.07 3.916 1 84.25 256 ILE B N 1
ATOM 5168 C CA . ILE B 1 256 ? 25.391 3.684 4.73 1 84.25 256 ILE B CA 1
ATOM 5169 C C . ILE B 1 256 ? 26.453 2.643 5.07 1 84.25 256 ILE B C 1
ATOM 5171 O O . ILE B 1 256 ? 26.125 1.52 5.465 1 84.25 256 ILE B O 1
ATOM 5175 N N . TRP B 1 257 ? 27.641 2.975 4.719 1 81.25 257 TRP B N 1
ATOM 5176 C CA . TRP B 1 257 ? 28.75 2.047 4.914 1 81.25 257 TRP B CA 1
ATOM 5177 C C . TRP B 1 257 ? 29.812 2.666 5.801 1 81.25 257 TRP B C 1
ATOM 5179 O O . TRP B 1 257 ? 30.016 3.885 5.797 1 81.25 257 TRP B O 1
ATOM 5189 N N . GLU B 1 258 ? 30.328 1.874 6.699 1 82.25 258 GLU B N 1
ATOM 5190 C CA . GLU B 1 258 ? 31.469 2.242 7.535 1 82.25 258 GLU B CA 1
ATOM 5191 C C . GLU B 1 258 ? 32.656 1.316 7.285 1 82.25 258 GLU B C 1
ATOM 5193 O O . GLU B 1 258 ? 32.469 0.156 6.91 1 82.25 258 GLU B O 1
ATOM 5198 N N . LYS B 1 259 ? 33.812 1.824 7.43 1 84.5 259 LYS B N 1
ATOM 5199 C CA . LYS B 1 259 ? 35.031 1.021 7.234 1 84.5 259 LYS B CA 1
ATOM 5200 C C . LYS B 1 259 ? 35.156 -0.05 8.312 1 84.5 259 LYS B C 1
ATOM 5202 O O . LYS B 1 259 ? 34.656 0.116 9.422 1 84.5 259 LYS B O 1
ATOM 5207 N N . ASP B 1 260 ? 35.906 -1.098 7.879 1 89.62 260 ASP B N 1
ATOM 5208 C CA . ASP B 1 260 ? 36.156 -2.186 8.812 1 89.62 260 ASP B CA 1
ATOM 5209 C C . ASP B 1 260 ? 36.969 -1.7 10 1 89.62 260 ASP B C 1
ATOM 5211 O O . ASP B 1 260 ? 37.688 -0.703 9.898 1 89.62 260 ASP B O 1
ATOM 5215 N N . PHE B 1 261 ? 36.781 -2.285 11.133 1 91.81 261 PHE B N 1
ATOM 5216 C CA . PHE B 1 261 ? 37.562 -1.984 12.344 1 91.81 261 PHE B CA 1
ATOM 5217 C C . PHE B 1 261 ? 38.188 -3.246 12.906 1 91.81 261 PHE B C 1
ATOM 5219 O O . PHE B 1 261 ? 37.5 -4.195 13.266 1 91.81 261 PHE B O 1
ATOM 5226 N N . LEU B 1 262 ? 39.438 -3.227 12.945 1 92.44 262 LEU B N 1
ATOM 5227 C CA . LEU B 1 262 ? 40.156 -4.402 13.391 1 92.44 262 LEU B CA 1
ATOM 5228 C C . LEU B 1 262 ? 40.438 -4.328 14.891 1 92.44 262 LEU B C 1
ATOM 5230 O O . LEU B 1 262 ? 40.906 -3.303 15.383 1 92.44 262 LEU B O 1
ATOM 5234 N N . ILE B 1 263 ? 40.094 -5.344 15.578 1 93.38 263 ILE B N 1
ATOM 5235 C CA . ILE B 1 263 ? 40.5 -5.566 16.969 1 93.38 263 ILE B CA 1
ATOM 5236 C C . ILE B 1 263 ? 41.25 -6.906 17.078 1 93.38 263 ILE B C 1
ATOM 5238 O O . ILE B 1 263 ? 40.625 -7.965 16.984 1 93.38 263 ILE B O 1
ATOM 5242 N N . ASP B 1 264 ? 42.438 -6.875 17.406 1 91.25 264 ASP B N 1
ATOM 5243 C CA . ASP B 1 264 ? 43.312 -8.023 17.328 1 91.25 264 ASP B CA 1
ATOM 5244 C C . ASP B 1 264 ? 42.781 -9.203 18.125 1 91.25 264 ASP B C 1
ATOM 5246 O O . ASP B 1 264 ? 42.938 -10.359 17.719 1 91.25 264 ASP B O 1
ATOM 5250 N N . GLU B 1 265 ? 42.25 -8.914 19.203 1 91.12 265 GLU B N 1
ATOM 5251 C CA . GLU B 1 265 ? 41.812 -9.969 20.125 1 91.12 265 GLU B CA 1
ATOM 5252 C C . GLU B 1 265 ? 40.625 -10.727 19.562 1 91.12 265 GLU B C 1
ATOM 5254 O O . GLU B 1 265 ? 40.344 -11.852 19.969 1 91.12 265 GLU B O 1
ATOM 5259 N N . ILE B 1 266 ? 39.875 -10.109 18.656 1 92.56 266 ILE B N 1
ATOM 5260 C CA . ILE B 1 266 ? 38.656 -10.719 18.141 1 92.56 266 ILE B CA 1
ATOM 5261 C C . ILE B 1 266 ? 38.781 -10.945 16.625 1 92.56 266 ILE B C 1
ATOM 5263 O O . ILE B 1 266 ? 38.594 -12.055 16.141 1 92.56 266 ILE B O 1
ATOM 5267 N N . GLY B 1 267 ? 39.156 -9.984 15.984 1 91.38 267 GLY B N 1
ATOM 5268 C CA . GLY B 1 267 ? 39.25 -10 14.531 1 91.38 267 GLY B CA 1
ATOM 5269 C C . GLY B 1 267 ? 38.688 -8.742 13.883 1 91.38 267 GLY B C 1
ATOM 5270 O O . GLY B 1 267 ? 38.75 -7.66 14.484 1 91.38 267 GLY B O 1
ATOM 5271 N N . VAL B 1 268 ? 38.281 -8.891 12.625 1 92.06 268 VAL B N 1
ATOM 5272 C CA . VAL B 1 268 ? 37.812 -7.754 11.844 1 92.06 268 VAL B CA 1
ATOM 5273 C C . VAL B 1 268 ? 36.312 -7.555 12.078 1 92.06 268 VAL B C 1
ATOM 5275 O O . VAL B 1 268 ? 35.5 -8.461 11.828 1 92.06 268 VAL B O 1
ATOM 5278 N N . PHE B 1 269 ? 36 -6.461 12.664 1 93.81 269 PHE B N 1
ATOM 5279 C CA . PHE B 1 269 ? 34.594 -6.043 12.727 1 93.81 269 PHE B CA 1
ATOM 5280 C C . PHE B 1 269 ? 34.156 -5.387 11.422 1 93.81 269 PHE B C 1
ATOM 5282 O O . PHE B 1 269 ? 34.656 -4.328 11.055 1 93.81 269 PHE B O 1
ATOM 5289 N N . LYS B 1 270 ? 33.188 -6.07 10.789 1 90.25 270 LYS B N 1
ATOM 5290 C CA . LYS B 1 270 ? 32.656 -5.562 9.531 1 90.25 270 LYS B CA 1
ATOM 5291 C C . LYS B 1 270 ? 31.328 -4.855 9.742 1 90.25 270 LYS B C 1
ATOM 5293 O O . LYS B 1 270 ? 30.547 -5.238 10.617 1 90.25 270 LYS B O 1
ATOM 5298 N N . TYR B 1 271 ? 31.172 -3.838 8.961 1 87.88 271 TYR B N 1
ATOM 5299 C CA . TYR B 1 271 ? 29.906 -3.115 9.008 1 87.88 271 TYR B CA 1
ATOM 5300 C C . TYR B 1 271 ? 28.844 -3.84 8.203 1 87.88 271 TYR B C 1
ATOM 5302 O O . TYR B 1 271 ? 29.031 -4.121 7.02 1 87.88 271 TYR B O 1
ATOM 5310 N N . ASN B 1 272 ? 27.797 -4.234 8.93 1 81.81 272 ASN B N 1
ATOM 5311 C CA . ASN B 1 272 ? 26.641 -4.844 8.281 1 81.81 272 ASN B CA 1
ATOM 5312 C C . ASN B 1 272 ? 25.641 -3.789 7.832 1 81.81 272 ASN B C 1
ATOM 5314 O O . ASN B 1 272 ? 24.953 -3.188 8.664 1 81.81 272 ASN B O 1
ATOM 5318 N N . VAL B 1 273 ? 25.469 -3.613 6.574 1 76.56 273 VAL B N 1
ATOM 5319 C CA . VAL B 1 273 ? 24.641 -2.555 6.004 1 76.56 273 VAL B CA 1
ATOM 5320 C C . VAL B 1 273 ? 23.172 -2.816 6.316 1 76.56 273 VAL B C 1
ATOM 5322 O O . VAL B 1 273 ? 22.391 -1.88 6.531 1 76.56 273 VAL B O 1
ATOM 5325 N N . SER B 1 274 ? 22.812 -4.086 6.449 1 72.56 274 SER B N 1
ATOM 5326 C CA . SER B 1 274 ? 21.422 -4.449 6.711 1 72.56 274 SER B CA 1
ATOM 5327 C C . SER B 1 274 ? 21 -4.039 8.117 1 72.56 274 SER B C 1
ATOM 5329 O O . SER B 1 274 ? 19.906 -3.516 8.312 1 72.56 274 SER B O 1
ATOM 5331 N N . THR B 1 275 ? 21.922 -4.219 9.055 1 75.75 275 THR B N 1
ATOM 5332 C CA . THR B 1 275 ? 21.578 -3.908 10.438 1 75.75 275 THR B CA 1
ATOM 5333 C C . THR B 1 275 ? 22.188 -2.574 10.859 1 75.75 275 THR B C 1
ATOM 5335 O O . THR B 1 275 ? 21.844 -2.027 11.906 1 75.75 275 THR B O 1
ATOM 5338 N N . SER B 1 276 ? 23 -2.078 10.008 1 80.75 276 SER B N 1
ATOM 5339 C CA . SER B 1 276 ? 23.719 -0.846 10.289 1 80.75 276 SER B CA 1
ATOM 5340 C C . SER B 1 276 ? 24.516 -0.955 11.594 1 80.75 276 SER B C 1
ATOM 5342 O O . SER B 1 276 ? 24.469 -0.047 12.43 1 80.75 276 SER B O 1
ATOM 5344 N N . THR B 1 277 ? 25.078 -2.107 11.789 1 87.62 277 THR B N 1
ATOM 5345 C CA . THR B 1 277 ? 25.906 -2.336 12.969 1 87.62 277 THR B CA 1
ATOM 5346 C C . THR B 1 277 ? 27.172 -3.096 12.594 1 87.62 277 THR B C 1
ATOM 5348 O O . THR B 1 277 ? 27.25 -3.703 11.523 1 87.62 277 THR B O 1
ATOM 5351 N N . TYR B 1 278 ? 28.156 -3.002 13.523 1 90.56 278 TYR B N 1
ATOM 5352 C CA . TYR B 1 278 ? 29.391 -3.758 13.359 1 90.56 278 TYR B CA 1
ATOM 5353 C C . TYR B 1 278 ? 29.25 -5.16 13.945 1 90.56 278 TYR B C 1
ATOM 5355 O O . TYR B 1 278 ? 28.703 -5.336 15.031 1 90.56 278 TYR B O 1
ATOM 5363 N N . ASN B 1 279 ? 29.672 -6.113 13.156 1 92.25 279 ASN B N 1
ATOM 5364 C CA . ASN B 1 279 ? 29.75 -7.492 13.633 1 92.25 279 ASN B CA 1
ATOM 5365 C C . ASN B 1 279 ? 31.062 -8.156 13.234 1 92.25 279 ASN B C 1
ATOM 5367 O O . ASN B 1 279 ? 31.781 -7.648 12.375 1 92.25 279 ASN B O 1
ATOM 5371 N N . ALA B 1 280 ? 31.422 -9.148 13.984 1 93.44 280 ALA B N 1
ATOM 5372 C CA . ALA B 1 280 ? 32.625 -9.922 13.711 1 93.44 280 ALA B CA 1
ATOM 5373 C C . ALA B 1 280 ? 32.406 -11.398 14.008 1 93.44 280 ALA B C 1
ATOM 5375 O O . ALA B 1 280 ? 31.312 -11.805 14.422 1 93.44 280 ALA B O 1
ATOM 5376 N N . ASN B 1 281 ? 33.344 -12.164 13.586 1 92.62 281 ASN B N 1
ATOM 5377 C CA . ASN B 1 281 ? 33.375 -13.578 13.938 1 92.62 281 ASN B CA 1
ATOM 5378 C C . ASN B 1 281 ? 34.656 -13.914 14.727 1 92.62 281 ASN B C 1
ATOM 5380 O O . ASN B 1 281 ? 35.75 -13.617 14.289 1 92.62 281 ASN B O 1
ATOM 5384 N N . LEU B 1 282 ? 34.438 -14.484 15.883 1 92.12 282 LEU B N 1
ATOM 5385 C CA . LEU B 1 282 ? 35.531 -14.938 16.734 1 92.12 282 LEU B CA 1
ATOM 5386 C C . LEU B 1 282 ? 35.75 -16.438 16.594 1 92.12 282 LEU B C 1
ATOM 5388 O O . LEU B 1 282 ? 34.812 -17.219 16.656 1 92.12 282 LEU B O 1
ATOM 5392 N N . ILE B 1 283 ? 36.969 -16.734 16.328 1 89.56 283 ILE B N 1
ATOM 5393 C CA . ILE B 1 283 ? 37.281 -18.156 16.281 1 89.56 283 ILE B CA 1
ATOM 5394 C C . ILE B 1 283 ? 37.719 -18.625 17.656 1 89.56 283 ILE B C 1
ATOM 5396 O O . ILE B 1 283 ? 38.688 -18.156 18.219 1 89.56 283 ILE B O 1
ATOM 5400 N N . PHE B 1 284 ? 36.969 -19.5 18.219 1 89.69 284 PHE B N 1
ATOM 5401 C CA . PHE B 1 284 ? 37.25 -20.094 19.531 1 89.69 284 PHE B CA 1
ATOM 5402 C C . PHE B 1 284 ? 37.094 -21.609 19.469 1 89.69 284 PHE B C 1
ATOM 5404 O O . PHE B 1 284 ? 36.031 -22.125 19.141 1 89.69 284 PHE B O 1
ATOM 5411 N N . GLU B 1 285 ? 38.188 -22.297 19.828 1 87.75 285 GLU B N 1
ATOM 5412 C CA . GLU B 1 285 ? 38.219 -23.766 19.812 1 87.75 285 GLU B CA 1
ATOM 5413 C C . GLU B 1 285 ? 37.719 -24.312 18.469 1 87.75 285 GLU B C 1
ATOM 5415 O O . GLU B 1 285 ? 36.844 -25.172 18.422 1 87.75 285 GLU B O 1
ATOM 5420 N N . ASP B 1 286 ? 38.062 -23.75 17.359 1 82.62 286 ASP B N 1
ATOM 5421 C CA . ASP B 1 286 ? 37.875 -24.156 15.969 1 82.62 286 ASP B CA 1
ATOM 5422 C C . ASP B 1 286 ? 36.406 -23.938 15.539 1 82.62 286 ASP B C 1
ATOM 5424 O O . ASP B 1 286 ? 35.938 -24.578 14.609 1 82.62 286 ASP B O 1
ATOM 5428 N N . LYS B 1 287 ? 35.75 -23.219 16.344 1 86.81 287 LYS B N 1
ATOM 5429 C CA . LYS B 1 287 ? 34.406 -22.828 15.977 1 86.81 287 LYS B CA 1
ATOM 5430 C C . LYS B 1 287 ? 34.281 -21.328 15.789 1 86.81 287 LYS B C 1
ATOM 5432 O O . LYS B 1 287 ? 34.969 -20.547 16.484 1 86.81 287 LYS B O 1
ATOM 5437 N N . GLU B 1 288 ? 33.406 -20.953 14.875 1 90.12 288 GLU B N 1
ATOM 5438 C CA . GLU B 1 288 ? 33.156 -19.531 14.641 1 90.12 288 GLU B CA 1
ATOM 5439 C C . GLU B 1 288 ? 32 -19.016 15.492 1 90.12 288 GLU B C 1
ATOM 5441 O O . GLU B 1 288 ? 30.906 -19.594 15.453 1 90.12 288 GLU B O 1
ATOM 5446 N N . LEU B 1 289 ? 32.344 -18.047 16.297 1 91.69 289 LEU B N 1
ATOM 5447 C CA . LEU B 1 289 ? 31.328 -17.422 17.156 1 91.69 289 LEU B CA 1
ATOM 5448 C C . LEU B 1 289 ? 30.969 -16.031 16.625 1 91.69 289 LEU B C 1
ATOM 5450 O O . LEU B 1 289 ? 31.859 -15.195 16.406 1 91.69 289 LEU B O 1
ATOM 5454 N N . TYR B 1 290 ? 29.625 -15.82 16.484 1 93.12 290 TYR B N 1
ATOM 5455 C CA . TYR B 1 290 ? 29.141 -14.523 16.016 1 93.12 290 TYR B CA 1
ATOM 5456 C C . TYR B 1 290 ? 29.25 -13.477 17.125 1 93.12 290 TYR B C 1
ATOM 5458 O O . TYR B 1 290 ? 28.766 -13.695 18.234 1 93.12 290 TYR B O 1
ATOM 5466 N N . VAL B 1 291 ? 29.938 -12.43 16.859 1 94.31 291 VAL B N 1
ATOM 5467 C CA . VAL B 1 291 ? 30.078 -11.312 17.781 1 94.31 291 VAL B CA 1
ATOM 5468 C C . VAL B 1 291 ? 29.359 -10.086 17.234 1 94.31 291 VAL B C 1
ATOM 5470 O O . VAL B 1 291 ? 29.719 -9.57 16.172 1 94.31 291 VAL B O 1
ATOM 5473 N N . SER B 1 292 ? 28.328 -9.633 17.969 1 93.62 292 SER B N 1
ATOM 5474 C CA . SER B 1 292 ? 27.562 -8.477 17.516 1 93.62 292 SER B CA 1
ATOM 5475 C C . SER B 1 292 ? 27.781 -7.277 18.422 1 93.62 292 SER B C 1
ATOM 5477 O O . SER B 1 292 ? 28.156 -7.438 19.594 1 93.62 292 SER B O 1
ATOM 5479 N N . THR B 1 293 ? 27.672 -6.07 17.844 1 93.25 293 THR B N 1
ATOM 5480 C CA . THR B 1 293 ? 27.734 -4.828 18.609 1 93.25 293 THR B CA 1
ATOM 5481 C C . THR B 1 293 ? 26.547 -3.936 18.281 1 93.25 293 THR B C 1
ATOM 5483 O O . THR B 1 293 ? 25.797 -4.199 17.328 1 93.25 293 THR B O 1
ATOM 5486 N N . GLU B 1 294 ? 26.375 -2.938 19.141 1 87.62 294 GLU B N 1
ATOM 5487 C CA . GLU B 1 294 ? 25.375 -1.918 18.875 1 87.62 294 GLU B CA 1
ATOM 5488 C C . GLU B 1 294 ? 26 -0.67 18.266 1 87.62 294 GLU B C 1
ATOM 5490 O O . GLU B 1 294 ? 25.344 0.368 18.141 1 87.62 294 GLU B O 1
ATOM 5495 N N . ALA B 1 295 ? 27.25 -0.866 17.922 1 89.12 295 ALA B N 1
ATOM 5496 C CA . ALA B 1 295 ? 27.953 0.269 17.328 1 89.12 295 ALA B CA 1
ATOM 5497 C C . ALA B 1 295 ? 27.516 0.511 15.898 1 89.12 295 ALA B C 1
ATOM 5499 O O . ALA B 1 295 ? 27.641 -0.374 15.047 1 89.12 295 ALA B O 1
ATOM 5500 N N . ARG B 1 296 ? 27.141 1.759 15.586 1 85.75 296 ARG B N 1
ATOM 5501 C CA . ARG B 1 296 ? 26.562 2.08 14.281 1 85.75 296 ARG B CA 1
ATOM 5502 C C . ARG B 1 296 ? 27.5 2.953 13.461 1 85.75 296 ARG B C 1
ATOM 5504 O O . ARG B 1 296 ? 27.297 3.154 12.266 1 85.75 296 ARG B O 1
ATOM 5511 N N . THR B 1 297 ? 28.453 3.553 14.086 1 83.75 297 THR B N 1
ATOM 5512 C CA . THR B 1 297 ? 29.453 4.383 13.406 1 83.75 297 THR B CA 1
ATOM 5513 C C . THR B 1 297 ? 30.859 3.928 13.75 1 83.75 297 THR B C 1
ATOM 5515 O O . THR B 1 297 ? 31.062 3.162 14.695 1 83.75 297 THR B O 1
ATOM 5518 N N . TYR B 1 298 ? 31.75 4.328 12.961 1 87.31 298 TYR B N 1
ATOM 5519 C CA . TYR B 1 298 ? 33.156 4.027 13.219 1 87.31 298 TYR B CA 1
ATOM 5520 C C . TYR B 1 298 ? 33.562 4.562 14.578 1 87.31 298 TYR B C 1
ATOM 5522 O O . TYR B 1 298 ? 34.281 3.891 15.328 1 87.31 298 TYR B O 1
ATOM 5530 N N . LYS B 1 299 ? 33.031 5.695 14.906 1 86.56 299 LYS B N 1
ATOM 5531 C CA . LYS B 1 299 ? 33.344 6.301 16.203 1 86.56 299 LYS B CA 1
ATOM 5532 C C . LYS B 1 299 ? 32.812 5.441 17.344 1 86.56 299 LYS B C 1
ATOM 5534 O O . LYS B 1 299 ? 33.5 5.266 18.359 1 86.56 299 LYS B O 1
ATOM 5539 N N . GLU B 1 300 ? 31.719 4.891 17.109 1 88.62 300 GLU B N 1
ATOM 5540 C CA . GLU B 1 300 ? 31.094 4.086 18.172 1 88.62 300 GLU B CA 1
ATOM 5541 C C . GLU B 1 300 ? 31.844 2.775 18.375 1 88.62 300 GLU B C 1
ATOM 5543 O O . GLU B 1 300 ? 32.031 2.332 19.5 1 88.62 300 GLU B O 1
ATOM 5548 N N . ILE B 1 301 ? 32.219 2.137 17.266 1 92.88 301 ILE B N 1
ATOM 5549 C CA . ILE B 1 301 ? 32.938 0.875 17.422 1 92.88 301 ILE B CA 1
ATOM 5550 C C . ILE B 1 301 ? 34.312 1.135 18.016 1 92.88 301 ILE B C 1
ATOM 5552 O O . ILE B 1 301 ? 34.812 0.32 18.797 1 92.88 301 ILE B O 1
ATOM 5556 N N . GLU B 1 302 ? 34.812 2.289 17.703 1 92.81 302 GLU B N 1
ATOM 5557 C CA . GLU B 1 302 ? 36.094 2.682 18.312 1 92.81 302 GLU B CA 1
ATOM 5558 C C .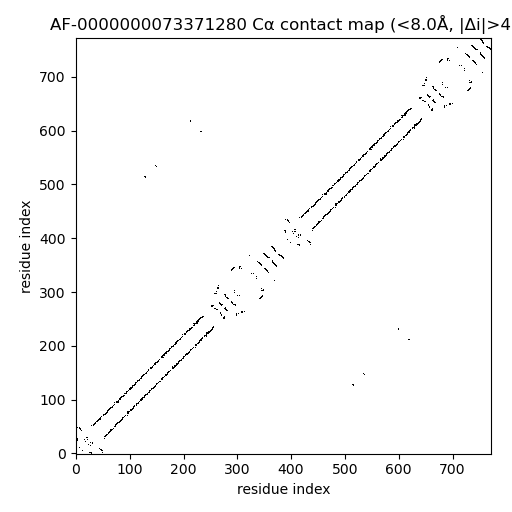 GLU B 1 302 ? 35.938 2.801 19.828 1 92.81 302 GLU B C 1
ATOM 5560 O O . GLU B 1 302 ? 36.844 2.428 20.578 1 92.81 302 GLU B O 1
ATOM 5565 N N . LYS B 1 303 ? 34.875 3.232 20.266 1 92.94 303 LYS B N 1
ATOM 5566 C CA . LYS B 1 303 ? 34.625 3.385 21.703 1 92.94 303 LYS B CA 1
ATOM 5567 C C . LYS B 1 303 ? 34.531 2.027 22.391 1 92.94 303 LYS B C 1
ATOM 5569 O O . LYS B 1 303 ? 34.781 1.918 23.594 1 92.94 303 LYS B O 1
ATOM 5574 N N . LEU B 1 304 ? 34.156 1.039 21.641 1 94.31 304 LEU B N 1
ATOM 5575 C CA . LEU B 1 304 ? 34 -0.297 22.203 1 94.31 304 LEU B CA 1
ATOM 5576 C C . LEU B 1 304 ? 35.312 -1.046 22.234 1 94.31 304 LEU B C 1
ATOM 5578 O O . LEU B 1 304 ? 35.406 -2.16 22.75 1 94.31 304 LEU B O 1
ATOM 5582 N N . LYS B 1 305 ? 36.312 -0.443 21.719 1 95.19 305 LYS B N 1
ATOM 5583 C CA . LYS B 1 305 ? 37.594 -1.109 21.547 1 95.19 305 LYS B CA 1
ATOM 5584 C C . LYS B 1 305 ? 38.125 -1.639 22.891 1 95.19 305 LYS B C 1
ATOM 5586 O O . LYS B 1 305 ? 38.531 -2.791 22.984 1 95.19 305 LYS B O 1
ATOM 5591 N N . THR B 1 306 ? 38.031 -0.868 23.906 1 95.25 306 THR B N 1
ATOM 5592 C CA . THR B 1 306 ? 38.562 -1.215 25.203 1 95.25 306 THR B CA 1
ATOM 5593 C C . THR B 1 306 ? 37.844 -2.42 25.797 1 95.25 306 THR B C 1
ATOM 5595 O O . THR B 1 306 ? 38.5 -3.373 26.25 1 95.25 306 THR B O 1
ATOM 5598 N N . ILE B 1 307 ? 36.594 -2.375 25.812 1 95.81 307 ILE B N 1
ATOM 5599 C CA . ILE B 1 307 ? 35.812 -3.461 26.406 1 95.81 307 ILE B CA 1
ATOM 5600 C C . ILE B 1 307 ? 36 -4.734 25.578 1 95.81 307 ILE B C 1
ATOM 5602 O O . ILE B 1 307 ? 36.094 -5.832 26.141 1 95.81 307 ILE B O 1
ATOM 5606 N N . ILE B 1 308 ? 36.125 -4.633 24.297 1 96.25 308 ILE B N 1
ATOM 5607 C CA . ILE B 1 308 ? 36.281 -5.785 23.422 1 96.25 308 ILE B CA 1
ATOM 5608 C C . ILE B 1 308 ? 37.656 -6.422 23.609 1 96.25 308 ILE B C 1
ATOM 5610 O O . ILE B 1 308 ? 37.781 -7.648 23.656 1 96.25 308 ILE B O 1
ATOM 5614 N N . LYS B 1 309 ? 38.594 -5.594 23.734 1 95.25 309 LYS B N 1
ATOM 5615 C CA . LYS B 1 309 ? 39.938 -6.102 24 1 95.25 309 LYS B CA 1
ATOM 5616 C C . LYS B 1 309 ? 40 -6.848 25.328 1 95.25 309 LYS B C 1
ATOM 5618 O O . LYS B 1 309 ? 40.594 -7.926 25.406 1 95.25 309 LYS B O 1
ATOM 5623 N N . THR B 1 310 ? 39.438 -6.207 26.328 1 95.81 310 THR B N 1
ATOM 5624 C CA . THR B 1 310 ? 39.406 -6.832 27.641 1 95.81 310 THR B CA 1
ATOM 5625 C C . THR B 1 310 ? 38.688 -8.18 27.578 1 95.81 310 THR B C 1
ATOM 5627 O O . THR B 1 310 ? 39.156 -9.164 28.156 1 95.81 310 THR B O 1
ATOM 5630 N N . PHE B 1 311 ? 37.594 -8.172 26.938 1 95.19 311 PHE B N 1
ATOM 5631 C CA . PHE B 1 311 ? 36.844 -9.406 26.734 1 95.19 311 PHE B CA 1
ATOM 5632 C C . PHE B 1 311 ? 37.719 -10.445 26.016 1 95.19 311 PHE B C 1
ATOM 5634 O O . PHE B 1 311 ? 37.812 -11.594 26.469 1 95.19 311 PHE B O 1
ATOM 5641 N N . GLY B 1 312 ? 38.312 -10.07 24.953 1 94 312 GLY B N 1
ATOM 5642 C CA . GLY B 1 312 ? 39.094 -10.992 24.141 1 94 312 GLY B CA 1
ATOM 5643 C C . GLY B 1 312 ? 40.219 -11.656 24.891 1 94 312 GLY B C 1
ATOM 5644 O O . GLY B 1 312 ? 40.469 -12.852 24.719 1 94 312 GLY B O 1
ATOM 5645 N N . LYS B 1 313 ? 40.812 -10.969 25.781 1 94.06 313 LYS B N 1
ATOM 5646 C CA . LYS B 1 313 ? 41.938 -11.469 26.547 1 94.06 313 LYS B CA 1
ATOM 5647 C C . LYS B 1 313 ? 41.5 -12.461 27.625 1 94.06 313 LYS B C 1
ATOM 5649 O O . LYS B 1 313 ? 42.281 -13.281 28.094 1 94.06 313 LYS B O 1
ATOM 5654 N N . ASN B 1 314 ? 40.281 -12.352 27.938 1 95.88 314 ASN B N 1
ATOM 5655 C CA . ASN B 1 314 ? 39.781 -13.117 29.094 1 95.88 314 ASN B CA 1
ATOM 5656 C C . ASN B 1 314 ? 38.656 -14.07 28.703 1 95.88 314 ASN B C 1
ATOM 5658 O O . ASN B 1 314 ? 37.969 -14.609 29.578 1 95.88 314 ASN B O 1
ATOM 5662 N N . PHE B 1 315 ? 38.5 -14.273 27.406 1 94.75 315 PHE B N 1
ATOM 5663 C CA . PHE B 1 315 ? 37.281 -14.961 26.938 1 94.75 315 PHE B CA 1
ATOM 5664 C C . PHE B 1 315 ? 37.219 -16.391 27.484 1 94.75 315 PHE B C 1
ATOM 5666 O O . PHE B 1 315 ? 36.156 -16.844 27.922 1 94.75 315 PHE B O 1
ATOM 5673 N N . SER B 1 316 ? 38.281 -17.031 27.562 1 93.25 316 SER B N 1
ATOM 5674 C CA . SER B 1 316 ? 38.312 -18.422 28.031 1 93.25 316 SER B CA 1
ATOM 5675 C C . SER B 1 316 ? 37.812 -18.516 29.469 1 93.25 316 SER B C 1
ATOM 5677 O O . SER B 1 316 ? 37 -19.375 29.797 1 93.25 316 SER B O 1
ATOM 5679 N N . LYS B 1 317 ? 38.312 -17.688 30.234 1 95.06 317 LYS B N 1
ATOM 5680 C CA . LYS B 1 317 ? 37.938 -17.672 31.641 1 95.06 317 LYS B CA 1
ATOM 5681 C C . LYS B 1 317 ? 36.469 -17.266 31.797 1 95.06 317 LYS B C 1
ATOM 5683 O O . LYS B 1 317 ? 35.719 -17.875 32.562 1 95.06 317 LYS B O 1
ATOM 5688 N N . LEU B 1 318 ? 36.125 -16.266 31.078 1 95.38 318 LEU B N 1
ATOM 5689 C CA . LEU B 1 318 ? 34.75 -15.758 31.156 1 95.38 318 LEU B CA 1
ATOM 5690 C C . LEU B 1 318 ? 33.75 -16.828 30.734 1 95.38 318 LEU B C 1
ATOM 5692 O O . LEU B 1 318 ? 32.688 -17 31.359 1 95.38 318 LEU B O 1
ATOM 5696 N N . ASN B 1 319 ? 34.094 -17.469 29.703 1 93.69 319 ASN B N 1
ATOM 5697 C CA . ASN B 1 319 ? 33.25 -18.547 29.219 1 93.69 319 ASN B CA 1
ATOM 5698 C C . ASN B 1 319 ? 33.062 -19.641 30.266 1 93.69 319 ASN B C 1
ATOM 5700 O O . ASN B 1 319 ? 31.969 -20.109 30.516 1 93.69 319 ASN B O 1
ATOM 5704 N N . HIS B 1 320 ? 34.125 -20 30.891 1 92.75 320 HIS B N 1
ATOM 5705 C CA . HIS B 1 320 ? 34.094 -21.016 31.938 1 92.75 320 HIS B CA 1
ATOM 5706 C C . HIS B 1 320 ? 33.25 -20.562 33.125 1 92.75 320 HIS B C 1
ATOM 5708 O O . HIS B 1 320 ? 32.438 -21.328 33.625 1 92.75 320 HIS B O 1
ATOM 5714 N N . ASP B 1 321 ? 33.469 -19.359 33.438 1 94.38 321 ASP B N 1
ATOM 5715 C CA . ASP B 1 321 ? 32.719 -18.812 34.562 1 94.38 321 ASP B CA 1
ATOM 5716 C C . ASP B 1 321 ? 31.234 -18.812 34.281 1 94.38 321 ASP B C 1
ATOM 5718 O O . ASP B 1 321 ? 30.422 -19.109 35.156 1 94.38 321 ASP B O 1
ATOM 5722 N N . ALA B 1 322 ? 30.922 -18.422 33.125 1 93.94 322 ALA B N 1
ATOM 5723 C CA . ALA B 1 322 ? 29.531 -18.359 32.719 1 93.94 322 ALA B CA 1
ATOM 5724 C C . ALA B 1 322 ? 28.875 -19.734 32.75 1 93.94 322 ALA B C 1
ATOM 5726 O O . ALA B 1 322 ? 27.766 -19.906 33.25 1 93.94 322 ALA B O 1
ATOM 5727 N N . ILE B 1 323 ? 29.531 -20.672 32.25 1 91.44 323 ILE B N 1
ATOM 5728 C CA . ILE B 1 323 ? 29.016 -22.031 32.219 1 91.44 323 ILE B CA 1
ATOM 5729 C C . ILE B 1 323 ? 28.797 -22.547 33.656 1 91.44 323 ILE B C 1
ATOM 5731 O O . ILE B 1 323 ? 27.766 -23.125 33.938 1 91.44 323 ILE B O 1
ATOM 5735 N N . ASN B 1 324 ? 29.75 -22.312 34.438 1 91.38 324 ASN B N 1
ATOM 5736 C CA . ASN B 1 324 ? 29.656 -22.734 35.844 1 91.38 324 ASN B CA 1
ATOM 5737 C C . ASN B 1 324 ? 28.469 -22.062 36.531 1 91.38 324 ASN B C 1
ATOM 5739 O O . ASN B 1 324 ? 27.781 -22.703 37.312 1 91.38 324 ASN B O 1
ATOM 5743 N N . PHE B 1 325 ? 28.312 -20.844 36.219 1 93.88 325 PHE B N 1
ATOM 5744 C CA . PHE B 1 325 ? 27.203 -20.109 36.781 1 93.88 325 PHE B CA 1
ATOM 5745 C C . PHE B 1 325 ? 25.875 -20.719 36.375 1 93.88 325 PHE B C 1
ATOM 5747 O O . PHE B 1 325 ? 24.984 -20.875 37.219 1 93.88 325 PHE B O 1
ATOM 5754 N N . ILE B 1 326 ? 25.734 -21.031 35.125 1 91.81 326 ILE B N 1
ATOM 5755 C CA . ILE B 1 326 ? 24.516 -21.625 34.625 1 91.81 326 ILE B CA 1
ATOM 5756 C C . ILE B 1 326 ? 24.266 -22.969 35.312 1 91.81 326 ILE B C 1
ATOM 5758 O O . ILE B 1 326 ? 23.141 -23.281 35.688 1 91.81 326 ILE B O 1
ATOM 5762 N N . LYS B 1 327 ? 25.312 -23.719 35.531 1 89.06 327 LYS B N 1
ATOM 5763 C CA . LYS B 1 327 ? 25.219 -25.016 36.188 1 89.06 327 LYS B CA 1
ATOM 5764 C C . LYS B 1 327 ? 24.75 -24.875 37.625 1 89.06 327 LYS B C 1
ATOM 5766 O O . LYS B 1 327 ? 23.953 -25.672 38.125 1 89.06 327 LYS B O 1
ATOM 5771 N N . GLN B 1 328 ? 25.234 -23.891 38.219 1 90.44 328 GLN B N 1
ATOM 5772 C CA . GLN B 1 328 ? 24.859 -23.641 39.625 1 90.44 328 GLN B CA 1
ATOM 5773 C C . GLN B 1 328 ? 23.375 -23.25 39.719 1 90.44 328 GLN B C 1
ATOM 5775 O O . GLN B 1 328 ? 22.703 -23.625 40.688 1 90.44 328 GLN B O 1
ATOM 5780 N N . GLN B 1 329 ? 22.969 -22.516 38.688 1 89.25 329 GLN B N 1
ATOM 5781 C CA . GLN B 1 329 ? 21.594 -22.047 38.719 1 89.25 329 GLN B CA 1
ATOM 5782 C C . GLN B 1 329 ? 20.625 -23.125 38.25 1 89.25 329 GLN B C 1
ATOM 5784 O O . GLN B 1 329 ? 19.438 -23.094 38.562 1 89.25 329 GLN B O 1
ATOM 5789 N N . HIS B 1 330 ? 21.156 -24 37.438 1 87.44 330 HIS B N 1
ATOM 5790 C CA . HIS B 1 330 ? 20.359 -25.109 36.938 1 87.44 330 HIS B CA 1
ATOM 5791 C C . HIS B 1 330 ? 21.031 -26.453 37.188 1 87.44 330 HIS B C 1
ATOM 5793 O O . HIS B 1 330 ? 21.438 -27.141 36.25 1 87.44 330 HIS B O 1
ATOM 5799 N N . PRO B 1 331 ? 21.047 -26.906 38.406 1 79.38 331 PRO B N 1
ATOM 5800 C CA . PRO B 1 331 ? 21.812 -28.109 38.75 1 79.38 331 PRO B CA 1
ATOM 5801 C C . PRO B 1 331 ? 21.234 -29.375 38.156 1 79.38 331 PRO B C 1
ATOM 5803 O O . PRO B 1 331 ? 21.953 -30.359 37.938 1 79.38 331 PRO B O 1
ATOM 5806 N N . ASN B 1 332 ? 20 -29.375 37.875 1 78.25 332 ASN B N 1
ATOM 5807 C CA . ASN B 1 332 ? 19.328 -30.578 37.406 1 78.25 332 ASN B CA 1
ATOM 5808 C C . ASN B 1 332 ? 19.328 -30.672 35.875 1 78.25 332 ASN B C 1
ATOM 5810 O O . ASN B 1 332 ? 18.812 -31.641 35.312 1 78.25 332 ASN B O 1
ATOM 5814 N N . GLU B 1 333 ? 19.75 -29.594 35.219 1 72.25 333 GLU B N 1
ATOM 5815 C CA . GLU B 1 333 ? 19.719 -29.594 33.75 1 72.25 333 GLU B CA 1
ATOM 5816 C C . GLU B 1 333 ? 21.078 -30 33.188 1 72.25 333 GLU B C 1
ATOM 5818 O O . GLU B 1 333 ? 22.109 -29.812 33.812 1 72.25 333 GLU B O 1
ATOM 5823 N N . ASP B 1 334 ? 20.984 -30.797 32.156 1 69.94 334 ASP B N 1
ATOM 5824 C CA . ASP B 1 334 ? 22.203 -31.188 31.438 1 69.94 334 ASP B CA 1
ATOM 5825 C C . ASP B 1 334 ? 22.891 -29.969 30.828 1 69.94 334 ASP B C 1
ATOM 5827 O O . ASP B 1 334 ? 22.594 -29.594 29.688 1 69.94 334 ASP B O 1
ATOM 5831 N N . VAL B 1 335 ? 23.719 -29.344 31.5 1 68.25 335 VAL B N 1
ATOM 5832 C CA . VAL B 1 335 ? 24.422 -28.141 31.094 1 68.25 335 VAL B CA 1
ATOM 5833 C C . VAL B 1 335 ? 25.5 -28.5 30.078 1 68.25 335 VAL B C 1
ATOM 5835 O O . VAL B 1 335 ? 26 -27.625 29.359 1 68.25 335 VAL B O 1
ATOM 5838 N N . GLU B 1 336 ? 25.797 -29.797 30.031 1 69.81 336 GLU B N 1
ATOM 5839 C CA . GLU B 1 336 ? 26.812 -30.234 29.062 1 69.81 336 GLU B CA 1
ATOM 5840 C C . GLU B 1 336 ? 26.312 -30.047 27.641 1 69.81 336 GLU B C 1
ATOM 5842 O O . GLU B 1 336 ? 27.109 -29.984 26.703 1 69.81 336 GLU B O 1
ATOM 5847 N N . SER B 1 337 ? 25.109 -29.75 27.562 1 77.56 337 SER B N 1
ATOM 5848 C CA . SER B 1 337 ? 24.5 -29.625 26.234 1 77.56 337 SER B CA 1
ATOM 5849 C C . SER B 1 337 ? 24.5 -28.172 25.766 1 77.56 337 SER B C 1
ATOM 5851 O O . SER B 1 337 ? 24.172 -27.891 24.609 1 77.56 337 SER B O 1
ATOM 5853 N N . LEU B 1 338 ? 24.953 -27.328 26.562 1 86.25 338 LEU B N 1
ATOM 5854 C CA . LEU B 1 338 ? 24.938 -25.906 26.203 1 86.25 338 LEU B CA 1
ATOM 5855 C C . LEU B 1 338 ? 25.984 -25.625 25.141 1 86.25 338 LEU B C 1
ATOM 5857 O O . LEU B 1 338 ? 27.141 -26.031 25.266 1 86.25 338 LEU B O 1
ATOM 5861 N N . LYS B 1 339 ? 25.578 -25.016 24.172 1 88.56 339 LYS B N 1
ATOM 5862 C CA . LYS B 1 339 ? 26.5 -24.625 23.109 1 88.56 339 LYS B CA 1
ATOM 5863 C C . LYS B 1 339 ? 26.656 -23.109 23.062 1 88.56 339 LYS B C 1
ATOM 5865 O O . LYS B 1 339 ? 25.656 -22.375 23.094 1 88.56 339 LYS B O 1
ATOM 5870 N N . LEU B 1 340 ? 27.875 -22.703 23.094 1 91.56 340 LEU B N 1
ATOM 5871 C CA . LEU B 1 340 ? 28.156 -21.297 22.875 1 91.56 340 LEU B CA 1
ATOM 5872 C C . LEU B 1 340 ? 27.5 -20.797 21.609 1 91.56 340 LEU B C 1
ATOM 5874 O O . LEU B 1 340 ? 27.609 -21.438 20.547 1 91.56 340 LEU B O 1
ATOM 5878 N N . SER B 1 341 ? 26.703 -19.719 21.75 1 90.38 341 SER B N 1
ATOM 5879 C CA . SER B 1 341 ? 25.922 -19.25 20.609 1 90.38 341 SER B CA 1
ATOM 5880 C C . SER B 1 341 ? 26.516 -17.984 20 1 90.38 341 SER B C 1
ATOM 5882 O O . SER B 1 341 ? 26.875 -17.953 18.828 1 90.38 341 SER B O 1
ATOM 5884 N N . ASP B 1 342 ? 26.516 -16.875 20.828 1 93.31 342 ASP B N 1
ATOM 5885 C CA . ASP B 1 342 ? 26.984 -15.594 20.312 1 93.31 342 ASP B CA 1
ATOM 5886 C C . ASP B 1 342 ? 27.438 -14.68 21.453 1 93.31 342 ASP B C 1
ATOM 5888 O O . ASP B 1 342 ? 27.328 -15.039 22.625 1 93.31 342 ASP B O 1
ATOM 5892 N N . ILE B 1 343 ? 28.156 -13.672 21.094 1 95 343 ILE B N 1
ATOM 5893 C CA . ILE B 1 343 ? 28.594 -12.609 22 1 95 343 ILE B CA 1
ATOM 5894 C C . ILE B 1 343 ? 27.984 -11.281 21.562 1 95 343 ILE B C 1
ATOM 5896 O O . ILE B 1 343 ? 27.938 -10.961 20.375 1 95 343 ILE B O 1
ATOM 5900 N N . ILE B 1 344 ? 27.484 -10.523 22.531 1 94.75 344 ILE B N 1
ATOM 5901 C CA . ILE B 1 344 ? 26.828 -9.258 22.203 1 94.75 344 ILE B CA 1
ATOM 5902 C C . ILE B 1 344 ? 27.453 -8.133 23.031 1 94.75 344 ILE B C 1
ATOM 5904 O O . ILE B 1 344 ? 27.438 -8.172 24.266 1 94.75 344 ILE B O 1
ATOM 5908 N N . PHE B 1 345 ? 28 -7.176 22.391 1 94.44 345 PHE B N 1
ATOM 5909 C CA . PHE B 1 345 ? 28.453 -5.953 23.047 1 94.44 345 PHE B CA 1
ATOM 5910 C C . PHE B 1 345 ? 27.391 -4.859 22.953 1 94.44 345 PHE B C 1
ATOM 5912 O O . PHE B 1 345 ? 27.094 -4.379 21.859 1 94.44 345 PHE B O 1
ATOM 5919 N N . GLU B 1 346 ? 26.906 -4.48 24.078 1 89.12 346 GLU B N 1
ATOM 5920 C CA . GLU B 1 346 ? 25.812 -3.516 24.109 1 89.12 346 GLU B CA 1
ATOM 5921 C C . GLU B 1 346 ? 26.344 -2.084 24.094 1 89.12 346 GLU B C 1
ATOM 5923 O O . GLU B 1 346 ? 25.812 -1.23 23.375 1 89.12 346 GLU B O 1
ATOM 5928 N N . ASP B 1 347 ? 27.203 -1.769 24.969 1 90.81 347 ASP B N 1
ATOM 5929 C CA . ASP B 1 347 ? 27.844 -0.468 25.078 1 90.81 347 ASP B CA 1
ATOM 5930 C C . ASP B 1 347 ? 29.25 -0.603 25.672 1 90.81 347 ASP B C 1
ATOM 5932 O O . ASP B 1 347 ? 29.828 -1.692 25.672 1 90.81 347 ASP B O 1
ATOM 5936 N N . GLU B 1 348 ? 29.797 0.509 26.047 1 93.75 348 GLU B N 1
ATOM 5937 C CA . GLU B 1 348 ? 31.172 0.524 26.531 1 93.75 348 GLU B CA 1
ATOM 5938 C C . GLU B 1 348 ? 31.281 -0.121 27.922 1 93.75 348 GLU B C 1
ATOM 5940 O O . GLU B 1 348 ? 32.375 -0.356 28.422 1 93.75 348 GLU B O 1
ATOM 5945 N N . ASN B 1 349 ? 30.062 -0.562 28.422 1 93.88 349 ASN B N 1
ATOM 5946 C CA . ASN B 1 349 ? 30.094 -0.997 29.812 1 93.88 349 ASN B CA 1
ATOM 5947 C C . ASN B 1 349 ? 29.562 -2.418 29.969 1 93.88 349 ASN B C 1
ATOM 5949 O O . ASN B 1 349 ? 29.703 -3.025 31.031 1 93.88 349 ASN B O 1
ATOM 5953 N N . THR B 1 350 ? 29 -2.869 28.969 1 94.5 350 THR B N 1
ATOM 5954 C CA . THR B 1 350 ? 28.297 -4.125 29.188 1 94.5 350 THR B CA 1
ATOM 5955 C C . THR B 1 350 ? 28.422 -5.035 27.969 1 94.5 350 THR B C 1
ATOM 5957 O O . THR B 1 350 ? 28.344 -4.566 26.828 1 94.5 350 THR B O 1
ATOM 5960 N N . PHE B 1 351 ? 28.625 -6.301 28.125 1 95.62 351 PHE B N 1
ATOM 5961 C CA . PHE B 1 351 ? 28.562 -7.32 27.094 1 95.62 351 PHE B CA 1
ATOM 5962 C C . PHE B 1 351 ? 27.906 -8.594 27.625 1 95.62 351 PHE B C 1
ATOM 5964 O O . PHE B 1 351 ? 27.781 -8.766 28.844 1 95.62 351 PHE B O 1
ATOM 5971 N N . ARG B 1 352 ? 27.5 -9.43 26.672 1 95.69 352 ARG B N 1
ATOM 5972 C CA . ARG B 1 352 ? 26.828 -10.672 27.031 1 95.69 352 ARG B CA 1
ATOM 5973 C C . ARG B 1 352 ? 27.391 -11.859 26.266 1 95.69 352 ARG B C 1
ATOM 5975 O O . ARG B 1 352 ? 27.797 -11.711 25.109 1 95.69 352 ARG B O 1
ATOM 5982 N N . ILE B 1 353 ? 27.359 -12.984 26.906 1 94.94 353 ILE B N 1
ATOM 5983 C CA . ILE B 1 353 ? 27.688 -14.25 26.266 1 94.94 353 ILE B CA 1
ATOM 5984 C C . ILE B 1 353 ? 26.438 -15.117 26.172 1 94.94 353 ILE B C 1
ATOM 5986 O O . ILE B 1 353 ? 25.719 -15.312 27.156 1 94.94 353 ILE B O 1
ATOM 5990 N N . GLY B 1 354 ? 26.219 -15.531 24.938 1 93.94 354 GLY B N 1
ATOM 5991 C CA . GLY B 1 354 ? 25.031 -16.312 24.688 1 93.94 354 GLY B CA 1
ATOM 5992 C C . GLY B 1 354 ? 25.297 -17.812 24.562 1 93.94 354 GLY B C 1
ATOM 5993 O O . GLY B 1 354 ? 26.328 -18.203 24.016 1 93.94 354 GLY B O 1
ATOM 5994 N N . PHE B 1 355 ? 24.344 -18.609 25.078 1 93.12 355 PHE B N 1
ATOM 5995 C CA . PHE B 1 355 ? 24.406 -20.062 25.016 1 93.12 355 PHE B CA 1
ATOM 5996 C C . PHE B 1 355 ? 23.109 -20.641 24.453 1 93.12 355 PHE B C 1
ATOM 5998 O O . PHE B 1 355 ? 22.016 -20.203 24.828 1 93.12 355 PHE B O 1
ATOM 6005 N N . ASP B 1 356 ? 23.203 -21.5 23.531 1 91.88 356 ASP B N 1
ATOM 6006 C CA . ASP B 1 356 ? 22.062 -22.234 22.984 1 91.88 356 ASP B CA 1
ATOM 6007 C C . ASP B 1 356 ? 21.719 -23.438 23.859 1 91.88 356 ASP B C 1
ATOM 6009 O O . ASP B 1 356 ? 22.531 -24.375 23.969 1 91.88 356 ASP B O 1
ATOM 6013 N N . ALA B 1 357 ? 20.562 -23.438 24.469 1 87.75 357 ALA B N 1
ATOM 6014 C CA . ALA B 1 357 ? 20.156 -24.484 25.391 1 87.75 357 ALA B CA 1
ATOM 6015 C C . ALA B 1 357 ? 19.25 -25.5 24.703 1 87.75 357 ALA B C 1
ATOM 6017 O O . ALA B 1 357 ? 18.703 -26.391 25.344 1 87.75 357 ALA B O 1
ATOM 6018 N N . GLY B 1 358 ? 19.031 -25.281 23.344 1 85.19 358 GLY B N 1
ATOM 6019 C CA . GLY B 1 358 ? 18.266 -26.234 22.562 1 85.19 358 GLY B CA 1
ATOM 6020 C C . GLY B 1 358 ? 16.797 -25.891 22.469 1 85.19 358 GLY B C 1
ATOM 6021 O O . GLY B 1 358 ? 16.406 -24.75 22.688 1 85.19 358 GLY B O 1
ATOM 6022 N N . GLU B 1 359 ? 15.945 -26.844 21.938 1 84.25 359 GLU B N 1
ATOM 6023 C CA . GLU B 1 359 ? 14.523 -26.625 21.672 1 84.25 359 GLU B CA 1
ATOM 6024 C C . GLU B 1 359 ? 13.695 -26.688 22.953 1 84.25 359 GLU B C 1
ATOM 6026 O O . GLU B 1 359 ? 13.961 -27.531 23.828 1 84.25 359 GLU B O 1
ATOM 6031 N N . SER B 1 360 ? 12.914 -25.703 23.156 1 76.5 360 SER B N 1
ATOM 6032 C CA . SER B 1 360 ? 11.922 -25.656 24.234 1 76.5 360 SER B CA 1
ATOM 6033 C C . SER B 1 360 ? 10.508 -25.578 23.672 1 76.5 360 SER B C 1
ATOM 6035 O O . SER B 1 360 ? 10.312 -25.391 22.469 1 76.5 360 SER B O 1
ATOM 6037 N N . PRO B 1 361 ? 9.484 -25.875 24.438 1 73.12 361 PRO B N 1
ATOM 6038 C CA . PRO B 1 361 ? 8.102 -25.797 23.969 1 73.12 361 PRO B CA 1
ATOM 6039 C C . PRO B 1 361 ? 7.789 -24.453 23.297 1 73.12 361 PRO B C 1
ATOM 6041 O O . PRO B 1 361 ? 6.91 -24.375 22.438 1 73.12 361 PRO B O 1
ATOM 6044 N N . ALA B 1 362 ? 8.531 -23.484 23.734 1 74.69 362 ALA B N 1
ATOM 6045 C CA . ALA B 1 362 ? 8.266 -22.141 23.25 1 74.69 362 ALA B CA 1
ATOM 6046 C C . ALA B 1 362 ? 9.18 -21.797 22.078 1 74.69 362 ALA B C 1
ATOM 6048 O O . ALA B 1 362 ? 9.109 -20.688 21.531 1 74.69 362 ALA B O 1
ATOM 6049 N N . GLY B 1 363 ? 10.07 -22.641 21.75 1 79.88 363 GLY B N 1
ATOM 6050 C CA . GLY B 1 363 ? 11.039 -22.422 20.688 1 79.88 363 GLY B CA 1
ATOM 6051 C C . GLY B 1 363 ? 12.469 -22.703 21.109 1 79.88 363 GLY B C 1
ATOM 6052 O O . GLY B 1 363 ? 12.711 -23.438 22.062 1 79.88 363 GLY B O 1
ATOM 6053 N N . GLN B 1 364 ? 13.336 -22.219 20.312 1 84.5 364 GLN B N 1
ATOM 6054 C CA . GLN B 1 364 ? 14.75 -22.359 20.625 1 84.5 364 GLN B CA 1
ATOM 6055 C C . GLN B 1 364 ? 15.148 -21.453 21.797 1 84.5 364 GLN B C 1
ATOM 6057 O O . GLN B 1 364 ? 14.969 -20.234 21.75 1 84.5 364 GLN B O 1
ATOM 6062 N N . LEU B 1 365 ? 15.648 -22.031 22.891 1 87.19 365 LEU B N 1
ATOM 6063 C CA . LEU B 1 365 ? 15.953 -21.312 24.109 1 87.19 365 LEU B CA 1
ATOM 6064 C C . LEU B 1 365 ? 17.422 -20.875 24.141 1 87.19 365 LEU B C 1
ATOM 6066 O O . LEU B 1 365 ? 18.312 -21.703 23.922 1 87.19 365 LEU B O 1
ATOM 6070 N N . PHE B 1 366 ? 17.609 -19.547 24.359 1 91.12 366 PHE B N 1
ATOM 6071 C CA . PHE B 1 366 ? 18.953 -19 24.531 1 91.12 366 PHE B CA 1
ATOM 6072 C C . PHE B 1 366 ? 19.109 -18.406 25.922 1 91.12 366 PHE B C 1
ATOM 6074 O O . PHE B 1 366 ? 18.203 -17.75 26.438 1 91.12 366 PHE B O 1
ATOM 6081 N N . LEU B 1 367 ? 20.266 -18.672 26.531 1 92.56 367 LEU B N 1
ATOM 6082 C CA . LEU B 1 367 ? 20.656 -18.078 27.797 1 92.56 367 LEU B CA 1
ATOM 6083 C C . LEU B 1 367 ? 21.75 -17.047 27.594 1 92.56 367 LEU B C 1
ATOM 6085 O O . LEU B 1 367 ? 22.719 -17.297 26.891 1 92.56 367 LEU B O 1
ATOM 6089 N N . TYR B 1 368 ? 21.531 -15.891 28.172 1 93.75 368 TYR B N 1
ATOM 6090 C CA . TYR B 1 368 ? 22.562 -14.852 28.094 1 93.75 368 TYR B CA 1
ATOM 6091 C C . TYR B 1 368 ? 23.047 -14.461 29.484 1 93.75 368 TYR B C 1
ATOM 6093 O O . TYR B 1 368 ? 22.25 -14.266 30.391 1 93.75 368 TYR B O 1
ATOM 6101 N N . ILE B 1 369 ? 24.328 -14.422 29.641 1 95.06 369 ILE B N 1
ATOM 6102 C CA . ILE B 1 369 ? 24.984 -13.945 30.859 1 95.06 369 ILE B CA 1
ATOM 6103 C C . ILE B 1 369 ? 25.641 -12.594 30.609 1 95.06 369 ILE B C 1
ATOM 6105 O O . ILE B 1 369 ? 26.438 -12.453 29.672 1 95.06 369 ILE B O 1
ATOM 6109 N N . SER B 1 370 ? 25.344 -11.664 31.453 1 95.56 370 SER B N 1
ATOM 6110 C CA . SER B 1 370 ? 25.859 -10.312 31.266 1 95.56 370 SER B CA 1
ATOM 6111 C C . SER B 1 370 ? 27.078 -10.062 32.125 1 95.56 370 SER B C 1
ATOM 6113 O O . SER B 1 370 ? 27.172 -10.555 33.25 1 95.56 370 SER B O 1
ATOM 6115 N N . PHE B 1 371 ? 28.031 -9.328 31.609 1 96.62 371 PHE B N 1
ATOM 6116 C CA . PHE B 1 371 ? 29.234 -8.898 32.312 1 96.62 371 PHE B CA 1
ATOM 6117 C C . PHE B 1 371 ? 29.406 -7.387 32.188 1 96.62 371 PHE B C 1
ATOM 6119 O O . PHE B 1 371 ? 28.953 -6.777 31.203 1 96.62 371 PHE B O 1
ATOM 6126 N N . ASP B 1 372 ? 30.031 -6.84 33.156 1 95.31 372 ASP B N 1
ATOM 6127 C CA . ASP B 1 372 ? 30.328 -5.418 33.062 1 95.31 372 ASP B CA 1
ATOM 6128 C C . ASP B 1 372 ? 31.75 -5.199 32.562 1 95.31 372 ASP B C 1
ATOM 6130 O O . ASP B 1 372 ? 32.469 -6.156 32.219 1 95.31 372 ASP B O 1
ATOM 6134 N N . LYS B 1 373 ? 32.156 -3.936 32.344 1 93.81 373 LYS B N 1
ATOM 6135 C CA . LYS B 1 373 ? 33.438 -3.582 31.766 1 93.81 373 LYS B CA 1
ATOM 6136 C C . LYS B 1 373 ? 34.594 -4.105 32.625 1 93.81 373 LYS B C 1
ATOM 6138 O O . LYS B 1 373 ? 35.719 -4.242 32.125 1 93.81 373 LYS B O 1
ATOM 6143 N N . ASN B 1 374 ? 34.344 -4.43 33.906 1 95 374 ASN B N 1
ATOM 6144 C CA . ASN B 1 374 ? 35.344 -4.973 34.781 1 95 374 ASN B CA 1
ATOM 6145 C C . ASN B 1 374 ? 35.281 -6.496 34.844 1 95 374 ASN B C 1
ATOM 6147 O O . ASN B 1 374 ? 35.875 -7.113 35.719 1 95 374 ASN B O 1
ATOM 6151 N N . LEU B 1 375 ? 34.438 -7.094 34.031 1 95.06 375 LEU B N 1
ATOM 6152 C CA . LEU B 1 375 ? 34.312 -8.539 33.844 1 95.06 375 LEU B CA 1
ATOM 6153 C C . LEU B 1 375 ? 33.531 -9.156 35 1 95.06 375 LEU B C 1
ATOM 6155 O O . LEU B 1 375 ? 33.688 -10.344 35.281 1 95.06 375 LEU B O 1
ATOM 6159 N N . LYS B 1 376 ? 32.844 -8.258 35.625 1 95.25 376 LYS B N 1
ATOM 6160 C CA . LYS B 1 376 ? 31.984 -8.797 36.688 1 95.25 376 LYS B CA 1
ATOM 6161 C C . LYS B 1 376 ? 30.703 -9.383 36.125 1 95.25 376 LYS B C 1
ATOM 6163 O O . LYS B 1 376 ? 29.984 -8.711 35.375 1 95.25 376 LYS B O 1
ATOM 6168 N N . MET B 1 377 ? 30.438 -10.555 36.469 1 95.12 377 MET B N 1
ATOM 6169 C CA . MET B 1 377 ? 29.266 -11.273 35.969 1 95.12 377 MET B CA 1
ATOM 6170 C C . MET B 1 377 ? 28 -10.805 36.688 1 95.12 377 MET B C 1
ATOM 6172 O O . MET B 1 377 ? 28.016 -10.602 37.906 1 95.12 377 MET B O 1
ATOM 6176 N N . ASN B 1 378 ? 27.031 -10.57 35.938 1 91.62 378 ASN B N 1
ATOM 6177 C CA . ASN B 1 378 ? 25.734 -10.297 36.531 1 91.62 378 ASN B CA 1
ATOM 6178 C C . ASN B 1 378 ? 25.094 -11.555 37.125 1 91.62 378 ASN B C 1
ATOM 6180 O O . ASN B 1 378 ? 25.234 -12.641 36.531 1 91.62 378 ASN B O 1
ATOM 6184 N N . ASP B 1 379 ? 24.328 -11.414 38.156 1 89.44 379 ASP B N 1
ATOM 6185 C CA . ASP B 1 379 ? 23.781 -12.562 38.875 1 89.44 379 ASP B CA 1
ATOM 6186 C C . ASP B 1 379 ? 22.453 -13.008 38.25 1 89.44 379 ASP B C 1
ATOM 6188 O O . ASP B 1 379 ? 21.719 -13.781 38.875 1 89.44 379 ASP B O 1
ATOM 6192 N N . GLU B 1 380 ? 22.188 -12.492 37.156 1 91.56 380 GLU B N 1
ATOM 6193 C CA . GLU B 1 380 ? 20.922 -12.867 36.5 1 91.56 380 GLU B CA 1
ATOM 6194 C C . GLU B 1 380 ? 21.172 -13.477 35.125 1 91.56 380 GLU B C 1
ATOM 6196 O O . GLU B 1 380 ? 22.031 -13 34.375 1 91.56 380 GLU B O 1
ATOM 6201 N N . ILE B 1 381 ? 20.453 -14.562 34.875 1 90.88 381 ILE B N 1
ATOM 6202 C CA . ILE B 1 381 ? 20.469 -15.164 33.531 1 90.88 381 ILE B CA 1
ATOM 6203 C C . ILE B 1 381 ? 19.328 -14.602 32.688 1 90.88 381 ILE B C 1
ATOM 6205 O O . ILE B 1 381 ? 18.188 -14.531 33.156 1 90.88 381 ILE B O 1
ATOM 6209 N N . ILE B 1 382 ? 19.625 -14.141 31.578 1 90.44 382 ILE B N 1
ATOM 6210 C CA . ILE B 1 382 ? 18.594 -13.656 30.656 1 90.44 382 ILE B CA 1
ATOM 6211 C C . ILE B 1 382 ? 18.156 -14.781 29.734 1 90.44 382 ILE B C 1
ATOM 6213 O O . ILE B 1 382 ? 19 -15.422 29.078 1 90.44 382 ILE B O 1
ATOM 6217 N N . TYR B 1 383 ? 16.875 -15.031 29.688 1 87.56 383 TYR B N 1
ATOM 6218 C CA . TYR B 1 383 ? 16.328 -16.078 28.844 1 87.56 383 TYR B CA 1
ATOM 6219 C C . TYR B 1 383 ? 15.641 -15.492 27.609 1 87.56 383 TYR B C 1
ATOM 6221 O O . TYR B 1 383 ? 14.859 -14.547 27.719 1 87.56 383 TYR B O 1
ATOM 6229 N N . GLU B 1 384 ? 16.031 -15.938 26.5 1 85.75 384 GLU B N 1
ATOM 6230 C CA . GLU B 1 384 ? 15.375 -15.516 25.266 1 85.75 384 GLU B CA 1
ATOM 6231 C C . GLU B 1 384 ? 14.945 -16.719 24.422 1 85.75 384 GLU B C 1
ATOM 6233 O O . GLU B 1 384 ? 15.68 -17.703 24.312 1 85.75 384 GLU B O 1
ATOM 6238 N N . THR B 1 385 ? 13.68 -16.734 23.906 1 78.81 385 THR B N 1
ATOM 6239 C CA . THR B 1 385 ? 13.156 -17.797 23.047 1 78.81 385 THR B CA 1
ATOM 6240 C C . THR B 1 385 ? 12.805 -17.25 21.656 1 78.81 385 THR B C 1
ATOM 6242 O O . THR B 1 385 ? 12.258 -16.156 21.547 1 78.81 385 THR B O 1
ATOM 6245 N N . TYR B 1 386 ? 13.188 -17.984 20.688 1 73 386 TYR B N 1
ATOM 6246 C CA . TYR B 1 386 ? 12.867 -17.609 19.312 1 73 386 TYR B CA 1
ATOM 6247 C C . TYR B 1 386 ? 12.195 -18.766 18.578 1 73 386 TYR B C 1
ATOM 6249 O O . TYR B 1 386 ? 12.508 -19.938 18.828 1 73 386 TYR B O 1
#

Secondary structure (DSSP, 8-state):
-B-GGG---HHHHHHHHHHT-SSSS--BHHHHTT--EEE-TTS--S--TTGGG-TT--EEE--SS--SB---TT-TT--EEE--SS---B---TT-TT--EEE--SS--S----TT-TT--EEE--SS--S----TT-TT-SEEE--SS--S-------TT--EEE--SS--S----TT-TT--EEE--SS--S----TT-TT--EEE--SS--S----TT-TT--EEE--SS--S----TT-TT--EEE--SSS-----EEETTTEEEEEETTTTEEEEEEEETTEEEEEEE---SHHHHHHTHHHHHHHHHHHHHHHHHHHHHHHHH-TTS-GGG-EEEEEEE-SSSEEEEEEEEEEETTEEEEEEEEEETT-PEEEEEEEEE-/-B-GGG---HHHHHHHHHHT-SSSS--BHHHHTT--EEE-TTS--S--TTGGG-TT--EEE--SS--SB---TT-TT--EEE--SS---B---TT-TT--EEE--SS--S----TT-TT--EEE--SS--S----TT-TT-SEEE--SS--S-------TT--EEE--SS--S----TT-TT--EEE--SS--S----TT-TT--EEE--SS--S----TT-TT--EEE--SS--S----TT-TT--EEE--SSS-----EEETTTEEEEEETTTTEEEEEEEETTEEEEEEE---SHHHHHHTHHHHHHHHHTHHHHHHHHHHHHHHH-TTS-GGG-EEEEEEE-SSSEEEEEEEEEEETTEEEEEEEEEETT-PEEEEEEEEE-

pLDDT: mean 94.32, std 5.66, range [67.56, 98.94]

Sequence (772 aa):
MNITNSFTDSGFRDYVLKNFSKDKTSIQISDVKNITSLNLKSQKLENLNGIEYFTSLNSLDCSYNQIRSIDISQNLLLKELICNENEILSLDLSANTHLEHLNCAFNRLKKLNISHNLLLVKLICHWNLLTNLDLENNSLLEELDFAYNHIFGIELGVKPKLKNLKCSQNGLISLDVSDCPELKVLHCANNSLLSIELAKNVIMEDLRCFYNHITTLDISQNKLLETLYCSNNKISVLDTSHNTKLQTLDYSNNLIWEKDFLIDEIGVFKYNVSTSTYNANLIFEDKELYVSTEARTYKEIEKLKTIIKTFGKNFSKLNHDAINFIKQQHPNEDVESLKLSDIIFEDENTFRIGFDAGESPAGQLFLYISFDKNLKMNDEIIYETYMNITNSFTDSGFRDYVLKNFSKDKTSIQISDVKNITSLNLKSQKLENLNGIEYFTSLNSLDCSYNQIRSIDISQNLLLKELICNENEILSLDLSANTHLEHLNCAFNRLKKLNISHNLLLVKLICHWNLLTNLDLENNSLLEELDFAYNHIFGIELGVKPKLKNLKCSQNGLISLDVSDCPELKVLHCANNSLLSIELAKNVIMEDLRCFYNHITTLDISQNKLLETLYCSNNKISVLDTSHNTKLQTLDYSNNLIWEKDFLIDEIGVFKYNVSTSTYNANLIFEDKELYVSTEARTYKEIEKLKTIIKTFGKNFSKLNHDAINFIKQQHPNEDVESLKLSDIIFEDENTFRIGFDAGESPAGQLFLYISFDKNLKMNDEIIYETY

Nearest PDB structures (foldseek):
  2omu-assembly1_A  TM=9.100E-01  e=4.699E-11  Listeria monocytogenes EGD-e
  3bz5-assembly1_A  TM=4.784E-01  e=1.834E-14  unclassified
  4aw4-assembly1_A  TM=5.829E-01  e=4.384E-07  Listeria monocytogenes EGD-e
  4puf-assembly1_A  TM=8.219E-01  e=1.290E-03  Salmonella enterica subsp. enterica serovar Typhimurium str. 14028S
  4puf-assembly1_B  TM=7.712E-01  e=1.490E-02  Salmonella enterica subsp. enterica serovar Typhimurium str. 14028S

Organism: Flavobacterium johnsoniae (strain ATCC 17061 / DSM 2064 / JCM 8514 / BCRC 14874 / CCUG 350202 / NBRC 14942 / NCIMB 11054 / UW101) (NCBI:txid376686)